Protein AF-A0AAD3HN16-F1 (afdb_monomer)

Sequence (423 aa):
GDGRAVLRSSLREYVASEALAALGLPTTRALCLVGTGDQVSRDMFYNGDVRWERGAVVTRVAPCFVRFGSFQLPVSRGAGEVGLVRMLADWVVKYHYPHLQGTPAPYLPLLREVTHRTAHLVAGWQALGFVHGVLNTDNMSILGLTIDYGPFGFLGAFDPDWTPNLTDVEGRRYSYRNQPEAVQFNLVMFGSALCRAGLVGQEEAEGVLREYSEVLTTAYNARMAAKLGLLEYDRALCTELLKLMYEDDADFTNTFRALCEVESATTTSPASSSSSSSPTATSSSSSDSPTTTTTSTTSTSNVNSSTSTTPPHGLPAALAAALGGGGPRSEERAAAWRQWLGAYRAKLRSEGQPDAPRQASQRCSCPRFIPRQHLLQWAIEAAEGGEWGELRELMRVLERPYDEQPEAPSKYSQPPPREMVRP

pLDDT: mean 87.07, std 20.86, range [23.94, 98.94]

Secondary structure (DSSP, 8-state):
--S--BHHHHHHHHHHHHHHHHTT--B-EEEEEEEEEEEEEE-SSSSS--EEEEEEEEEEE-S---BHHHHHHHHHT-GGGHHHHHHHHHHHHHHH-GGGTT-SSTHHHHHHHHHHHHHHHHHHHHHHTEE-S---GGG-BTTS-B---SS-EE-SB--TT--S-GGGTTT-TTSTTTHHHHHHHHHHHHHHHHHHTTSS-HHHHHHHHHHHHHHHHHHHHHHHHHHHT-SS--HHHHHHHHHHHHHTT-BHHHHHHHHTT--SS----------------------------------------------TTSS-HHHHHHSSSSSPPPHHHHHHHHHHHHHHHHHHHHHT--HHHHHHHHHTTS-S----HHHHHHHHHHHHHT--HHHHHHHHHHTSTTS--TTS-GGGGSPPPGGGS--

Foldseek 3Di:
DPPFDFQLQQLLLQLAQLLCVLLVAFAWHWPDKAFPQDWDWDDPQPPPPIDTGTTMDTDTDDLDLDFLVNLVVLVVVHDVSLVVNVVVQVVCCVRPVVVLPPPPQSVLVLLLQQLLLLLLNLLSCLLQQKFQQDLDRSQGDSRSHRDDRDQIFGFFQQDQLDHSHPVCNVVSCRGNVNVLVSVLVSSVSSLVSCVSSVSDPPVSSVVSSVVNVVSNVVSNQVLVCLLLLHPGRDPVLSVLVSVLSNVQSFTSQLLSLLSLPDALDDPPPPPPPPDDDDDDDDDDDDDDDDDDDDDDDDDDDDDDDDDQDQPPLNDGPSNVQRTDDPDDDDNVSSVSVVVSSNVSSPSVVVRVDHSVVSSVSSLSSRFQADCHPVLSVVCSVCVSVVHNVSSVLNSVCSSNRSDDDVVRDCVRRHRDDPVPPDD

Nearest PDB structures (foldseek):
  6iny-assembly1_A  TM=9.478E-01  e=5.926E-26  Escherichia coli
  6k20-assembly1_A  TM=9.477E-01  e=6.805E-26  Escherichia coli
  6lna-assembly2_B  TM=9.490E-01  e=1.793E-25  Escherichia coli
  6lna-assembly1_A  TM=9.473E-01  e=2.978E-25  Escherichia coli
  6eac-assembly1_A  TM=9.329E-01  e=6.831E-25  Pseudomonas syringae

Radius of gyration: 27.88 Å; Cα contacts (8 Å, |Δi|>4): 604; chains: 1; bounding box: 71×68×95 Å

InterPro domains:
  IPR003846 Protein adenylyltransferase SelO [PF02696] (1-397)
  IPR003846 Protein adenylyltransferase SelO [PTHR32057] (1-422)

Mean predicted aligned error: 8.6 Å

Organism: NCBI:txid47775

Structure (mmCIF, N/CA/C/O backbone):
data_AF-A0AAD3HN16-F1
#
_entry.id   AF-A0AAD3HN16-F1
#
loop_
_atom_site.group_PDB
_atom_site.id
_atom_site.type_symbol
_atom_site.label_atom_id
_atom_site.label_alt_id
_atom_site.label_comp_id
_atom_site.label_asym_id
_atom_site.label_entity_id
_atom_site.label_seq_id
_atom_site.pdbx_PDB_ins_code
_atom_site.Cartn_x
_atom_site.Cartn_y
_atom_site.Cartn_z
_atom_site.occupancy
_atom_site.B_iso_or_equiv
_atom_site.auth_seq_id
_atom_site.auth_comp_id
_atom_site.auth_asym_id
_atom_site.auth_atom_id
_atom_site.pdbx_PDB_model_num
ATOM 1 N N . GLY A 1 1 ? -22.172 16.392 3.656 1.00 71.62 1 GLY A N 1
ATOM 2 C CA . GLY A 1 1 ? -22.163 15.377 2.586 1.00 71.62 1 GLY A CA 1
ATOM 3 C C . GLY A 1 1 ? -23.587 14.978 2.266 1.00 71.62 1 GLY A C 1
ATOM 4 O O . GLY A 1 1 ? -24.435 15.098 3.139 1.00 71.62 1 GLY A O 1
ATOM 5 N N . ASP A 1 2 ? -23.845 14.533 1.040 1.00 87.56 2 ASP A N 1
ATOM 6 C CA . ASP A 1 2 ? -25.171 14.138 0.531 1.00 87.56 2 ASP A CA 1
ATOM 7 C C . ASP A 1 2 ? -25.501 12.646 0.742 1.00 87.56 2 ASP A C 1
ATOM 9 O O . ASP A 1 2 ? -26.575 12.186 0.362 1.00 87.56 2 ASP A O 1
ATOM 13 N N . GLY A 1 3 ? -24.573 11.886 1.334 1.00 90.56 3 GLY A N 1
ATOM 14 C CA . GLY A 1 3 ? -24.717 10.449 1.576 1.00 90.56 3 GLY A CA 1
ATOM 15 C C . GLY A 1 3 ? -24.602 9.580 0.319 1.00 90.56 3 GLY A C 1
ATOM 16 O O . GLY A 1 3 ? -24.995 8.418 0.367 1.00 90.56 3 GLY A O 1
ATOM 17 N N . ARG A 1 4 ? -24.095 10.115 -0.802 1.00 92.81 4 ARG A N 1
ATOM 18 C CA . ARG A 1 4 ? -24.017 9.411 -2.094 1.00 92.81 4 ARG A CA 1
ATOM 19 C C . ARG A 1 4 ? -22.572 9.186 -2.548 1.00 92.81 4 ARG A C 1
ATOM 21 O O . ARG A 1 4 ? -21.658 9.906 -2.147 1.00 92.81 4 ARG A O 1
ATOM 28 N N . ALA A 1 5 ? -22.371 8.218 -3.437 1.00 93.44 5 ALA A N 1
ATOM 29 C CA . ALA A 1 5 ? -21.110 7.983 -4.140 1.00 93.44 5 ALA A CA 1
ATOM 30 C C . ALA A 1 5 ? -21.319 8.060 -5.660 1.00 93.44 5 ALA A C 1
ATOM 32 O O . ALA A 1 5 ? -22.443 7.925 -6.152 1.00 93.44 5 ALA A O 1
ATOM 33 N N . VAL A 1 6 ? -20.236 8.317 -6.395 1.00 95.12 6 VAL A N 1
ATOM 34 C CA . VAL A 1 6 ? -20.249 8.430 -7.860 1.00 95.12 6 VAL A CA 1
ATOM 35 C C . VAL A 1 6 ? -19.518 7.262 -8.510 1.00 95.12 6 VAL A C 1
ATOM 37 O O . VAL A 1 6 ? -18.645 6.647 -7.896 1.00 95.12 6 VAL A O 1
ATOM 40 N N . LEU A 1 7 ? -19.849 6.973 -9.769 1.00 95.56 7 LEU A N 1
ATOM 41 C CA . LEU A 1 7 ? -19.303 5.860 -10.543 1.00 95.56 7 LEU A CA 1
ATOM 42 C C . LEU A 1 7 ? -17.780 5.860 -10.542 1.00 95.56 7 LEU A C 1
ATOM 44 O O . LEU A 1 7 ? -17.172 4.829 -10.271 1.00 95.56 7 LEU A O 1
ATOM 48 N N . ARG A 1 8 ? -17.166 7.024 -10.748 1.00 93.81 8 ARG A N 1
ATOM 49 C CA . ARG A 1 8 ? -15.715 7.184 -10.740 1.00 93.81 8 ARG A CA 1
ATOM 50 C C . ARG A 1 8 ? -15.062 6.731 -9.432 1.00 93.81 8 ARG A C 1
ATOM 52 O O . ARG A 1 8 ? -14.107 5.958 -9.467 1.00 93.81 8 ARG A O 1
ATOM 59 N N . SER A 1 9 ? -15.556 7.184 -8.275 1.00 93.06 9 SER A N 1
ATOM 60 C CA . SER A 1 9 ? -14.992 6.786 -6.975 1.00 93.06 9 SER A CA 1
ATOM 61 C C . SER A 1 9 ? -15.277 5.317 -6.662 1.00 93.06 9 SER A C 1
ATOM 63 O O . SER A 1 9 ? -14.382 4.601 -6.226 1.00 93.06 9 SER A O 1
ATOM 65 N N . SER A 1 10 ? -16.495 4.846 -6.942 1.00 96.62 10 SER A N 1
ATOM 66 C CA . SER A 1 10 ? -16.894 3.463 -6.668 1.00 96.62 10 SER A CA 1
ATOM 67 C C . SER A 1 10 ? -16.162 2.450 -7.553 1.00 96.62 10 SER A C 1
ATOM 69 O O . SER A 1 10 ? -15.795 1.383 -7.069 1.00 96.62 10 SER A O 1
ATOM 71 N N . LEU A 1 11 ? -15.898 2.777 -8.822 1.00 97.31 11 LEU A N 1
ATOM 72 C CA . LEU A 1 11 ? -15.107 1.941 -9.729 1.00 97.31 11 LEU A CA 1
ATOM 73 C C . LEU A 1 11 ? -13.652 1.863 -9.272 1.00 97.31 11 LEU A C 1
ATOM 75 O O . LEU A 1 11 ? -13.085 0.775 -9.219 1.00 97.31 11 LEU A O 1
ATOM 79 N N . ARG A 1 12 ? -13.058 2.996 -8.889 1.00 97.25 12 ARG A N 1
ATOM 80 C CA . ARG A 1 12 ? -11.694 3.025 -8.348 1.00 97.25 12 ARG A CA 1
ATOM 81 C C . ARG A 1 12 ? -11.560 2.164 -7.094 1.00 97.25 12 ARG A C 1
ATOM 83 O O . ARG A 1 12 ? -10.610 1.393 -7.013 1.00 97.25 12 ARG A O 1
ATOM 90 N N . GLU A 1 13 ? -12.504 2.265 -6.159 1.00 97.44 13 GLU A N 1
ATOM 91 C CA . GLU A 1 13 ? -12.545 1.413 -4.964 1.00 97.44 13 GLU A CA 1
ATOM 92 C C . GLU A 1 13 ? -12.701 -0.067 -5.332 1.00 97.44 13 GLU A C 1
ATOM 94 O O . GLU A 1 13 ? -11.925 -0.890 -4.855 1.00 97.44 13 GLU A O 1
ATOM 99 N N . TYR A 1 14 ? -13.621 -0.396 -6.244 1.00 98.12 14 TYR A N 1
ATOM 100 C CA . TYR A 1 14 ? -13.827 -1.764 -6.723 1.00 98.12 14 TYR A CA 1
ATOM 101 C C . TYR A 1 14 ? -12.541 -2.386 -7.289 1.00 98.12 14 TYR A C 1
ATOM 103 O O . TYR A 1 14 ? -12.133 -3.465 -6.861 1.00 98.12 14 TYR A O 1
ATOM 111 N N . VAL A 1 15 ? -11.861 -1.679 -8.198 1.00 98.31 15 VAL A N 1
ATOM 112 C CA . VAL A 1 15 ? -10.616 -2.164 -8.809 1.00 98.31 15 VAL A CA 1
ATOM 113 C C . VAL A 1 15 ? -9.493 -2.266 -7.775 1.00 98.31 15 VAL A C 1
ATOM 115 O O . VAL A 1 15 ? -8.775 -3.261 -7.750 1.00 98.31 15 VAL A O 1
ATOM 118 N N . ALA A 1 16 ? -9.324 -1.263 -6.909 1.00 98.00 16 ALA A N 1
ATOM 119 C CA . ALA A 1 16 ? -8.232 -1.243 -5.936 1.00 98.00 16 ALA A CA 1
ATOM 120 C C . ALA A 1 16 ? -8.344 -2.358 -4.896 1.00 98.00 16 ALA A C 1
ATOM 122 O O . ALA A 1 16 ? -7.341 -3.008 -4.599 1.00 98.00 16 ALA A O 1
ATOM 123 N N . SER A 1 17 ? -9.552 -2.584 -4.374 1.00 98.12 17 SER A N 1
ATOM 124 C CA . SER A 1 17 ? -9.859 -3.665 -3.439 1.00 98.12 17 SER A CA 1
ATOM 125 C C . SER A 1 17 ? -9.418 -5.022 -3.975 1.00 98.12 17 SER A C 1
ATOM 127 O O . SER A 1 17 ? -8.708 -5.765 -3.301 1.00 98.12 17 SER A O 1
ATOM 129 N N . GLU A 1 18 ? -9.798 -5.343 -5.208 1.00 98.69 18 GLU A N 1
ATOM 130 C CA . GLU A 1 18 ? -9.520 -6.659 -5.780 1.00 98.69 18 GLU A CA 1
ATOM 131 C C . GLU A 1 18 ? -8.074 -6.779 -6.275 1.00 98.69 18 GLU A C 1
ATOM 133 O O . GLU A 1 18 ? -7.431 -7.803 -6.049 1.00 98.69 18 GLU A O 1
ATOM 138 N N . ALA A 1 19 ? -7.511 -5.711 -6.848 1.00 98.50 19 ALA A N 1
ATOM 139 C CA . ALA A 1 19 ? -6.117 -5.693 -7.278 1.00 98.50 19 ALA A CA 1
ATOM 140 C C . ALA A 1 19 ? -5.146 -5.857 -6.102 1.00 98.50 19 ALA A C 1
ATOM 142 O O . ALA A 1 19 ? -4.194 -6.628 -6.189 1.00 98.50 19 ALA A O 1
ATOM 143 N N . LEU A 1 20 ? -5.379 -5.168 -4.979 1.00 98.69 20 LEU A N 1
ATOM 144 C CA . LEU A 1 20 ? -4.534 -5.313 -3.791 1.00 98.69 20 LEU A CA 1
ATOM 145 C C . LEU A 1 20 ? -4.653 -6.708 -3.174 1.00 98.69 20 LEU A C 1
ATOM 147 O O . LEU A 1 20 ? -3.643 -7.245 -2.722 1.00 98.69 20 LEU A O 1
ATOM 151 N N . ALA A 1 21 ? -5.843 -7.316 -3.216 1.00 98.75 21 ALA A N 1
ATOM 152 C CA . ALA A 1 21 ? -6.028 -8.695 -2.781 1.00 98.75 21 ALA A CA 1
ATOM 153 C C . ALA A 1 21 ? -5.218 -9.669 -3.655 1.00 98.75 21 ALA A C 1
ATOM 155 O O . ALA A 1 21 ? -4.522 -10.530 -3.120 1.00 98.75 21 ALA A O 1
ATOM 156 N N . ALA A 1 22 ? -5.245 -9.499 -4.981 1.00 98.69 22 ALA A N 1
ATOM 157 C CA . ALA A 1 22 ? -4.465 -10.308 -5.921 1.00 98.69 22 ALA A CA 1
ATOM 158 C C . ALA A 1 22 ? -2.944 -10.066 -5.812 1.00 98.69 22 ALA A C 1
ATOM 160 O O . ALA A 1 22 ? -2.149 -10.979 -6.025 1.00 98.69 22 ALA A O 1
ATOM 161 N N . LEU A 1 23 ? -2.530 -8.862 -5.405 1.00 98.69 23 LEU A N 1
ATOM 162 C CA . LEU A 1 23 ? -1.144 -8.520 -5.051 1.00 98.69 23 LEU A CA 1
ATOM 163 C C . LEU A 1 23 ? -0.717 -9.057 -3.668 1.00 98.69 23 LEU A C 1
ATOM 165 O O . LEU A 1 23 ? 0.396 -8.794 -3.211 1.00 98.69 23 LEU A O 1
ATOM 169 N N . GLY A 1 24 ? -1.593 -9.785 -2.970 1.00 98.19 24 GLY A N 1
ATOM 170 C CA . GLY A 1 24 ? -1.301 -10.380 -1.668 1.00 98.19 24 GLY A CA 1
ATOM 171 C C . GLY A 1 24 ? -1.247 -9.378 -0.512 1.00 98.19 24 GLY A C 1
ATOM 172 O O . GLY A 1 24 ? -0.684 -9.691 0.540 1.00 98.19 24 GLY A O 1
ATOM 173 N N . LEU A 1 25 ? -1.808 -8.176 -0.678 1.00 98.31 25 LEU A N 1
ATOM 174 C CA . LEU A 1 25 ? -1.932 -7.202 0.401 1.00 98.31 25 LEU A CA 1
ATOM 175 C C . LEU A 1 25 ? -3.273 -7.351 1.131 1.00 98.31 25 LEU A C 1
ATOM 177 O O . LEU A 1 25 ? -4.317 -7.454 0.486 1.00 98.31 25 LEU A O 1
ATOM 181 N N . PRO A 1 26 ? -3.285 -7.310 2.477 1.00 98.50 26 PRO A N 1
ATOM 182 C CA . PRO A 1 26 ? -4.530 -7.301 3.229 1.00 98.50 26 PRO A CA 1
ATOM 183 C C . PRO A 1 26 ? -5.380 -6.077 2.872 1.00 98.50 26 PRO A C 1
ATOM 185 O O . PRO A 1 26 ? -4.923 -4.930 2.926 1.00 98.50 26 PRO A O 1
ATOM 188 N N . THR A 1 27 ? -6.637 -6.315 2.515 1.00 98.81 27 THR A N 1
ATOM 189 C CA . THR A 1 27 ? -7.553 -5.275 2.044 1.00 98.81 27 THR A CA 1
ATOM 190 C C . THR A 1 27 ? -9.015 -5.659 2.271 1.00 98.81 27 THR A C 1
ATOM 192 O O . THR A 1 27 ? -9.356 -6.842 2.357 1.00 98.81 27 THR A O 1
ATOM 195 N N . THR A 1 28 ? -9.892 -4.659 2.373 1.00 98.50 28 THR A N 1
ATOM 196 C CA . THR A 1 28 ? -11.330 -4.853 2.168 1.00 98.50 28 THR A CA 1
ATOM 197 C C . THR A 1 28 ? -11.633 -5.255 0.725 1.00 98.50 28 THR A C 1
ATOM 199 O O . THR A 1 28 ? -11.110 -4.662 -0.213 1.00 98.50 28 THR A O 1
ATOM 202 N N . ARG A 1 29 ? -12.545 -6.205 0.544 1.00 98.50 29 ARG A N 1
ATOM 203 C CA . ARG A 1 29 ? -12.967 -6.722 -0.762 1.00 98.50 29 ARG A CA 1
ATOM 204 C C . ARG A 1 29 ? -14.137 -5.932 -1.329 1.00 98.50 29 ARG A C 1
ATOM 206 O O . ARG A 1 29 ? -14.894 -5.322 -0.570 1.00 98.50 29 ARG A O 1
ATOM 213 N N . ALA A 1 30 ? -14.321 -5.993 -2.640 1.00 97.81 30 ALA A N 1
ATOM 214 C CA . ALA A 1 30 ? -15.443 -5.374 -3.328 1.00 97.81 30 ALA A CA 1
ATOM 215 C C . ALA A 1 30 ? -16.279 -6.442 -4.048 1.00 97.81 30 ALA A C 1
ATOM 217 O O . ALA A 1 30 ? -15.860 -7.028 -5.040 1.00 97.81 30 ALA A O 1
ATOM 218 N N . LEU A 1 31 ? -17.482 -6.702 -3.531 1.00 97.38 31 LEU A N 1
ATOM 219 C CA . LEU A 1 31 ? -18.364 -7.756 -4.035 1.00 97.38 31 LEU A CA 1
ATOM 220 C C . LEU A 1 31 ? -19.019 -7.376 -5.365 1.00 97.38 31 LEU A C 1
ATOM 222 O O . LEU A 1 31 ? -19.118 -8.199 -6.269 1.00 97.38 31 LEU A O 1
ATOM 226 N N . CYS A 1 32 ? -19.499 -6.139 -5.480 1.00 96.62 32 CYS A N 1
ATOM 227 C CA . CYS A 1 32 ? -20.117 -5.648 -6.706 1.00 96.62 32 CYS A CA 1
ATOM 228 C C . CYS A 1 32 ? -20.051 -4.124 -6.813 1.00 96.62 32 CYS A C 1
ATOM 230 O O . CYS A 1 32 ? -19.948 -3.419 -5.805 1.00 96.62 32 CYS A O 1
ATOM 232 N N . LEU A 1 33 ? -20.154 -3.643 -8.052 1.00 97.12 33 LEU A N 1
ATOM 233 C CA . LEU A 1 33 ? -20.319 -2.244 -8.430 1.00 97.12 33 LEU A CA 1
ATOM 234 C C . LEU A 1 33 ? -21.652 -2.103 -9.171 1.00 97.12 33 LEU A C 1
ATOM 236 O O . LEU A 1 33 ? -21.888 -2.804 -10.154 1.00 97.12 33 LEU A O 1
ATOM 240 N N . VAL A 1 34 ? -22.520 -1.208 -8.703 1.00 96.25 34 VAL A N 1
ATOM 241 C CA . VAL A 1 34 ? -23.870 -1.012 -9.249 1.00 96.25 34 VAL A CA 1
ATOM 242 C C . VAL A 1 34 ? -24.096 0.468 -9.534 1.00 96.25 34 VAL A C 1
ATOM 244 O O . VAL A 1 34 ? -23.922 1.303 -8.650 1.00 96.25 34 VAL A O 1
ATOM 247 N N . GLY A 1 35 ? -24.497 0.805 -10.761 1.00 94.81 35 GLY A N 1
ATOM 248 C CA . GLY A 1 35 ? -24.965 2.153 -11.092 1.00 94.81 35 GLY A CA 1
ATOM 249 C C . GLY A 1 35 ? -26.355 2.400 -10.507 1.00 94.81 35 GLY A C 1
ATOM 250 O O . GLY A 1 35 ? -27.218 1.530 -10.592 1.00 94.81 35 GLY A O 1
ATOM 251 N N . THR A 1 36 ? -26.591 3.575 -9.922 1.00 94.31 36 THR A N 1
ATOM 252 C CA . THR A 1 36 ? -27.886 3.881 -9.283 1.00 94.31 36 THR A CA 1
ATOM 253 C C . THR A 1 36 ? -28.927 4.433 -10.254 1.00 94.31 36 THR A C 1
ATOM 255 O O . THR A 1 36 ? -30.109 4.436 -9.937 1.00 94.31 36 THR A O 1
ATOM 258 N N . GLY A 1 37 ? -28.494 4.930 -11.418 1.00 91.38 37 GLY A N 1
ATOM 259 C CA . GLY A 1 37 ? -29.333 5.696 -12.349 1.00 91.38 37 GLY A CA 1
ATOM 260 C C . GLY A 1 37 ? -29.474 7.179 -11.983 1.00 91.38 37 GLY A C 1
ATOM 261 O O . GLY A 1 37 ? -29.893 7.972 -12.823 1.00 91.38 37 GLY A O 1
ATOM 262 N N . ASP A 1 38 ? -29.059 7.573 -10.778 1.00 93.06 38 ASP A N 1
ATOM 263 C CA . ASP A 1 38 ? -29.100 8.962 -10.324 1.00 93.06 38 ASP A CA 1
ATOM 264 C C . ASP A 1 38 ? -27.937 9.789 -10.891 1.00 93.06 38 ASP A C 1
ATOM 266 O O . ASP A 1 38 ? -26.845 9.281 -11.157 1.00 93.06 38 ASP A O 1
ATOM 270 N N . GLN A 1 39 ? -28.152 11.099 -10.992 1.00 93.50 39 GLN A N 1
ATOM 271 C CA . GLN A 1 39 ? -27.090 12.093 -11.151 1.00 93.50 39 GLN A CA 1
ATOM 272 C C . GLN A 1 39 ? -26.735 12.667 -9.778 1.00 93.50 39 GLN A C 1
ATOM 274 O O . GLN A 1 39 ? -27.609 12.923 -8.947 1.00 93.50 39 GLN A O 1
ATOM 279 N N . VAL A 1 40 ? -25.447 12.868 -9.529 1.00 93.50 40 VAL A N 1
ATOM 280 C CA . VAL A 1 40 ? -24.923 13.327 -8.245 1.00 93.50 40 VAL A CA 1
ATOM 281 C C . VAL A 1 40 ? -23.955 14.479 -8.496 1.00 93.50 40 VAL A C 1
ATOM 283 O O . VAL A 1 40 ? -23.000 14.343 -9.255 1.00 93.50 40 VAL A O 1
ATOM 286 N N . SER A 1 41 ? -24.199 15.625 -7.865 1.00 91.31 41 SER A N 1
ATOM 287 C CA . SER A 1 41 ? -23.357 16.813 -8.018 1.00 91.31 41 SER A CA 1
ATOM 288 C C . SER A 1 41 ? -22.052 16.668 -7.233 1.00 91.31 41 SER A C 1
ATOM 290 O O . SER A 1 41 ? -22.081 16.389 -6.030 1.00 91.31 41 SER A O 1
ATOM 292 N N . ARG A 1 42 ? -20.907 16.899 -7.869 1.00 88.81 42 ARG A N 1
ATOM 293 C CA . ARG A 1 42 ? -19.583 16.862 -7.243 1.00 88.81 42 ARG A CA 1
ATOM 294 C C . ARG A 1 42 ? -18.767 18.078 -7.653 1.00 88.81 42 ARG A C 1
ATOM 296 O O . ARG A 1 42 ? -18.688 18.411 -8.827 1.00 88.81 42 ARG A O 1
ATOM 303 N N . ASP A 1 43 ? -18.128 18.695 -6.671 1.00 83.12 43 ASP A N 1
ATOM 304 C CA . ASP A 1 43 ? -16.988 19.581 -6.881 1.00 83.12 43 ASP A CA 1
ATOM 305 C C . ASP A 1 43 ? -15.746 18.791 -6.466 1.00 83.12 43 ASP A C 1
ATOM 307 O O . ASP A 1 43 ? -15.482 18.594 -5.280 1.00 83.12 43 ASP A O 1
ATOM 311 N N . MET A 1 44 ? -15.048 18.226 -7.452 1.00 73.94 44 MET A N 1
ATOM 312 C CA . MET A 1 44 ? -13.943 17.299 -7.199 1.00 73.94 44 MET A CA 1
ATOM 313 C C . MET A 1 44 ? -12.720 17.992 -6.588 1.00 73.94 44 MET A C 1
ATOM 315 O O . MET A 1 44 ? -11.949 17.344 -5.881 1.00 73.94 44 MET A O 1
ATOM 319 N N . PHE A 1 45 ? -12.535 19.282 -6.872 1.00 75.44 45 PHE A N 1
ATOM 320 C CA . PHE A 1 45 ? -11.350 20.043 -6.476 1.00 75.44 45 PHE A CA 1
ATOM 321 C C . PHE A 1 45 ? -11.641 21.094 -5.403 1.00 75.44 45 PHE A C 1
ATOM 323 O O . PHE A 1 45 ? -10.732 21.828 -5.027 1.00 75.44 45 PHE A O 1
ATOM 330 N N . TYR A 1 46 ? -12.880 21.164 -4.910 1.00 75.31 46 TYR A N 1
ATOM 331 C CA . TYR A 1 46 ? -13.336 22.172 -3.951 1.00 75.31 46 TYR A CA 1
ATOM 332 C C . TYR A 1 46 ? -13.068 23.610 -4.429 1.00 75.31 46 TYR A C 1
ATOM 334 O O . TYR A 1 46 ? -12.744 24.490 -3.632 1.00 75.31 46 TYR A O 1
ATOM 342 N N . ASN A 1 47 ? -13.167 23.842 -5.741 1.00 78.44 47 ASN A N 1
ATOM 343 C CA . ASN A 1 47 ? -12.852 25.120 -6.387 1.00 78.44 47 ASN A CA 1
ATOM 344 C C . ASN A 1 47 ? -14.095 25.856 -6.922 1.00 78.44 47 ASN A C 1
ATOM 346 O O . ASN A 1 47 ? -13.964 26.899 -7.562 1.00 78.44 47 ASN A O 1
ATOM 350 N N . GLY A 1 48 ? -15.290 25.321 -6.668 1.00 81.31 48 GLY A N 1
ATOM 351 C CA . GLY A 1 48 ? -16.570 25.844 -7.133 1.00 81.31 48 GLY A CA 1
ATOM 352 C C . GLY A 1 48 ? -17.050 25.285 -8.479 1.00 81.31 48 GLY A C 1
ATOM 353 O O . GLY A 1 48 ? -18.180 25.588 -8.862 1.00 81.31 48 GLY A O 1
ATOM 354 N N . ASP A 1 49 ? -16.261 24.466 -9.189 1.00 84.88 49 ASP A N 1
ATOM 355 C CA . ASP A 1 49 ? -16.661 23.837 -10.462 1.00 84.88 49 ASP A CA 1
ATOM 356 C C . ASP A 1 49 ? -17.481 22.559 -10.216 1.00 84.88 49 ASP A C 1
ATOM 358 O O . ASP A 1 49 ? -16.980 21.431 -10.263 1.00 84.88 49 ASP A O 1
ATOM 362 N N . VAL A 1 50 ? -18.769 22.741 -9.916 1.00 87.44 50 VAL A N 1
ATOM 363 C CA . VAL A 1 50 ? -19.702 21.633 -9.677 1.00 87.44 50 VAL A CA 1
ATOM 364 C C . VAL A 1 50 ? -20.085 20.959 -10.993 1.00 87.44 50 VAL A C 1
ATOM 366 O O . VAL A 1 50 ? -20.671 21.574 -11.884 1.00 87.44 50 VAL A O 1
ATOM 369 N N . ARG A 1 51 ? -19.850 19.649 -11.074 1.00 88.50 51 ARG A N 1
ATOM 370 C CA . ARG A 1 51 ? -20.232 18.796 -12.204 1.00 88.50 51 ARG A CA 1
ATOM 371 C C . ARG A 1 51 ? -21.199 17.707 -11.771 1.00 88.50 51 ARG A C 1
ATOM 373 O O . ARG A 1 51 ? -21.172 17.244 -10.633 1.00 88.50 51 ARG A O 1
ATOM 380 N N . TRP A 1 52 ? -22.058 17.291 -12.692 1.00 91.94 52 TRP A N 1
ATOM 381 C CA . TRP A 1 52 ? -22.927 16.138 -12.488 1.00 91.94 52 TRP A CA 1
ATOM 382 C C . TRP A 1 52 ? -22.189 14.865 -12.892 1.00 91.94 52 TRP A C 1
ATOM 384 O O . TRP A 1 52 ? -21.721 14.743 -14.021 1.00 91.94 52 TRP A O 1
ATOM 394 N N . GLU A 1 53 ? -22.084 13.928 -11.958 1.00 92.94 53 GLU A N 1
ATOM 395 C CA . GLU A 1 53 ? -21.490 12.611 -12.167 1.00 92.94 53 GLU A CA 1
ATOM 396 C C . GLU A 1 53 ? -22.562 11.529 -11.967 1.00 92.94 53 GLU A C 1
ATOM 398 O O . GLU A 1 53 ? -23.529 11.703 -11.218 1.00 92.94 53 GLU A O 1
ATOM 403 N N . ARG A 1 54 ? -22.398 10.376 -12.623 1.00 94.38 54 ARG A N 1
ATOM 404 C CA . ARG A 1 54 ? -23.309 9.238 -12.437 1.00 94.38 54 ARG A CA 1
ATOM 405 C C . ARG A 1 54 ? -23.169 8.675 -11.026 1.00 94.38 54 ARG A C 1
ATOM 407 O O . ARG A 1 54 ? -22.056 8.428 -10.572 1.00 94.38 54 ARG A O 1
ATOM 414 N N . GLY A 1 55 ? -24.284 8.427 -10.350 1.00 96.19 55 GLY A N 1
ATOM 415 C CA . GLY A 1 55 ? -24.308 7.764 -9.051 1.00 96.19 55 GLY A CA 1
ATOM 416 C C . GLY A 1 55 ? -23.976 6.274 -9.154 1.00 96.19 55 GLY A C 1
ATOM 417 O O . GLY A 1 55 ? -24.370 5.592 -10.107 1.00 96.19 55 GLY A O 1
ATOM 418 N N . ALA A 1 56 ? -23.258 5.756 -8.160 1.00 96.94 56 ALA A N 1
ATOM 419 C CA . ALA A 1 56 ? -22.958 4.334 -8.047 1.00 96.94 56 ALA A CA 1
ATOM 420 C C . ALA A 1 56 ? -22.812 3.897 -6.587 1.00 96.94 56 ALA A C 1
ATOM 422 O O . ALA A 1 56 ? -22.625 4.712 -5.684 1.00 96.94 56 ALA A O 1
ATOM 423 N N . VAL A 1 57 ? -22.886 2.587 -6.373 1.00 96.81 57 VAL A N 1
ATOM 424 C CA . VAL A 1 57 ? -22.677 1.923 -5.088 1.00 96.81 57 VAL A CA 1
ATOM 425 C C . VAL A 1 57 ? -21.664 0.803 -5.280 1.00 96.81 57 VAL A C 1
ATOM 427 O O . VAL A 1 57 ? -21.786 0.001 -6.206 1.00 96.81 57 VAL A O 1
ATOM 430 N N . VAL A 1 58 ? -20.683 0.731 -4.382 1.00 97.44 58 VAL A N 1
ATOM 431 C CA . VAL A 1 58 ? -19.792 -0.424 -4.241 1.00 97.44 58 VAL A CA 1
ATOM 432 C C . VAL A 1 58 ? -20.165 -1.190 -2.975 1.00 97.44 58 VAL A C 1
ATOM 434 O O . VAL A 1 58 ? -20.279 -0.609 -1.895 1.00 97.44 58 VAL A O 1
ATOM 437 N N . THR A 1 59 ? -20.371 -2.501 -3.095 1.00 97.88 59 THR A N 1
ATOM 438 C CA . THR A 1 59 ? -20.618 -3.357 -1.928 1.00 97.88 59 THR A CA 1
ATOM 439 C C . THR A 1 59 ? -19.288 -3.831 -1.367 1.00 97.88 59 THR A C 1
ATOM 441 O O . THR A 1 59 ? -18.679 -4.766 -1.885 1.00 97.88 59 THR A O 1
ATOM 444 N N . ARG A 1 60 ? -18.832 -3.176 -0.300 1.00 97.88 60 ARG A N 1
ATOM 445 C CA . ARG A 1 60 ? -17.585 -3.516 0.388 1.00 97.88 60 ARG A CA 1
ATOM 446 C C . ARG A 1 60 ? -17.794 -4.660 1.378 1.00 97.88 60 ARG A C 1
ATOM 448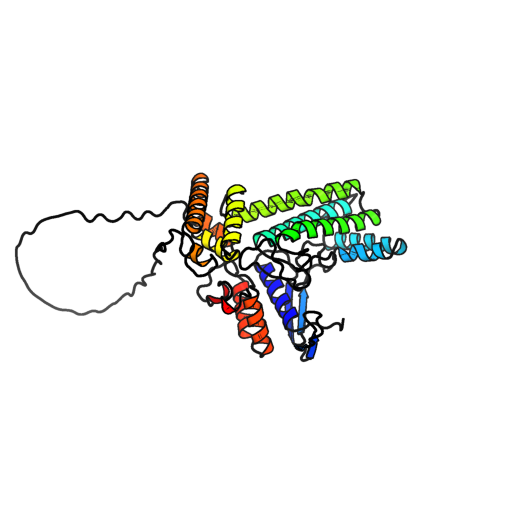 O O . ARG A 1 60 ? -18.761 -4.662 2.136 1.00 97.88 60 ARG A O 1
ATOM 455 N N . VAL A 1 61 ? -16.856 -5.600 1.412 1.00 98.19 61 VAL A N 1
ATOM 456 C CA . VAL A 1 61 ? -16.868 -6.771 2.297 1.00 98.19 61 VAL A CA 1
ATOM 457 C C . VAL A 1 61 ? -15.561 -6.833 3.077 1.00 98.19 61 VAL A C 1
ATOM 459 O O . VAL A 1 61 ? -14.472 -6.739 2.515 1.00 98.19 61 VAL A O 1
ATOM 462 N N . ALA A 1 62 ? -15.659 -7.001 4.390 1.00 98.00 62 ALA A N 1
ATOM 463 C CA . ALA A 1 62 ? -14.515 -7.189 5.271 1.00 98.00 62 ALA A CA 1
ATOM 464 C C . ALA A 1 62 ? -14.941 -8.021 6.487 1.00 98.00 62 ALA A C 1
ATOM 466 O O . ALA A 1 62 ? -16.111 -7.959 6.870 1.00 98.00 62 ALA A O 1
ATOM 467 N N . PRO A 1 63 ? -14.014 -8.742 7.146 1.00 97.44 63 PRO A N 1
ATOM 468 C CA . PRO A 1 63 ? -14.311 -9.392 8.422 1.00 97.44 63 PRO A CA 1
ATOM 469 C C . PRO A 1 63 ? -14.764 -8.394 9.495 1.00 97.44 63 PRO A C 1
ATOM 471 O O . PRO A 1 63 ? -15.547 -8.740 10.374 1.00 97.44 63 PRO A O 1
ATOM 474 N N . CYS A 1 64 ? -14.258 -7.158 9.430 1.00 96.88 64 CYS A N 1
ATOM 475 C CA . CYS A 1 64 ? -14.552 -6.093 10.375 1.00 96.88 64 CYS A CA 1
ATOM 476 C C . CYS A 1 64 ? -14.334 -4.717 9.737 1.00 96.88 64 CYS A C 1
ATOM 478 O O . CYS A 1 64 ? -13.400 -4.537 8.955 1.00 96.88 64 CYS A O 1
ATOM 480 N N . PHE A 1 65 ? -15.147 -3.737 10.138 1.00 98.00 65 PHE A N 1
ATOM 481 C CA . PHE A 1 65 ? -15.002 -2.325 9.759 1.00 98.00 65 PHE A CA 1
ATOM 482 C C . PHE A 1 65 ? -14.583 -1.423 10.927 1.00 98.00 65 PHE A C 1
ATOM 484 O O . PHE A 1 65 ? -14.635 -0.202 10.799 1.00 98.00 65 PHE A O 1
ATOM 491 N N . VAL A 1 66 ? -14.179 -1.999 12.065 1.00 98.44 66 VAL A N 1
ATOM 492 C CA . VAL A 1 66 ? -13.652 -1.232 13.201 1.00 98.44 66 VAL A CA 1
ATOM 493 C C . VAL A 1 66 ? -12.311 -0.609 12.822 1.00 98.44 66 VAL A C 1
ATOM 495 O O . VAL A 1 66 ? -11.459 -1.239 12.188 1.00 98.44 66 VAL A O 1
ATOM 498 N N . ARG A 1 67 ? -12.137 0.650 13.217 1.00 98.62 67 ARG A N 1
ATOM 499 C CA . ARG A 1 67 ? -11.009 1.494 12.823 1.00 98.62 67 ARG A CA 1
ATOM 500 C C . ARG A 1 67 ? -10.348 2.098 14.051 1.00 98.62 67 ARG A C 1
ATOM 502 O O . ARG A 1 67 ? -10.972 2.151 15.110 1.00 98.62 67 ARG A O 1
ATOM 509 N N . PHE A 1 68 ? -9.137 2.633 13.929 1.00 98.62 68 PHE A N 1
ATOM 510 C CA . PHE A 1 68 ? -8.509 3.335 15.058 1.00 98.62 68 PHE A CA 1
ATOM 511 C C . PHE A 1 68 ? -9.370 4.530 15.498 1.00 98.62 68 PHE A C 1
ATOM 513 O O . PHE A 1 68 ? -9.535 4.779 16.694 1.00 98.62 68 PHE A O 1
ATOM 520 N N . GLY A 1 69 ? -9.990 5.240 14.548 1.00 97.56 69 GLY A N 1
ATOM 521 C CA . GLY A 1 69 ? -10.964 6.309 14.814 1.00 97.56 69 GLY A CA 1
ATOM 522 C C . GLY A 1 69 ? -12.144 5.881 15.699 1.00 97.56 69 GLY A C 1
ATOM 523 O O . GLY A 1 69 ? -12.608 6.669 16.522 1.00 97.56 69 GLY A O 1
ATOM 524 N N . SER A 1 70 ? -12.578 4.617 15.617 1.00 97.94 70 SER A N 1
ATOM 525 C CA . SER A 1 70 ? -13.669 4.074 16.439 1.00 97.94 70 SER A CA 1
ATOM 526 C C . SER A 1 70 ? -13.339 4.069 17.937 1.00 97.94 70 SER A C 1
ATOM 528 O O . SER A 1 70 ? -14.242 4.222 18.753 1.00 97.94 70 SER A O 1
ATOM 530 N N . PHE A 1 71 ? -12.057 3.940 18.301 1.00 98.12 71 PHE A N 1
ATOM 531 C CA . PHE A 1 71 ? -11.594 4.008 19.693 1.00 98.12 71 PHE A CA 1
ATOM 532 C C . PHE A 1 71 ? -11.365 5.449 20.161 1.00 98.12 71 PHE A C 1
ATOM 534 O O . PHE A 1 71 ? -11.572 5.763 21.330 1.00 98.12 71 PHE A O 1
ATOM 541 N N . GLN A 1 72 ? -10.956 6.341 19.257 1.00 96.06 72 GLN A N 1
ATOM 542 C CA . GLN A 1 72 ? -10.682 7.742 19.590 1.00 96.06 72 GLN A CA 1
ATOM 543 C C . GLN A 1 72 ? -11.955 8.577 19.750 1.00 96.06 72 GLN A C 1
ATOM 545 O O . GLN A 1 72 ? -11.967 9.508 20.554 1.00 96.06 72 GLN A O 1
ATOM 550 N N . LEU A 1 73 ? -13.028 8.258 19.019 1.00 95.19 73 LEU A N 1
ATOM 551 C CA . LEU A 1 73 ? -14.270 9.031 19.071 1.00 95.19 73 LEU A CA 1
ATOM 552 C C . LEU A 1 73 ? -14.872 9.093 20.493 1.00 95.19 73 LEU A C 1
ATOM 554 O O . LEU A 1 73 ? -15.058 10.213 20.974 1.00 95.19 73 LEU A O 1
ATOM 558 N N . PRO A 1 74 ? -15.099 7.973 21.214 1.00 94.44 74 PRO A N 1
ATOM 559 C CA . PRO A 1 74 ? -15.575 8.018 22.601 1.00 94.44 74 PRO A CA 1
ATOM 560 C C . PRO A 1 74 ? -14.642 8.817 23.519 1.00 94.44 74 PRO A C 1
ATOM 562 O O . PRO A 1 74 ? -15.088 9.627 24.325 1.00 94.44 74 PRO A O 1
ATOM 565 N N . VAL A 1 75 ? -13.325 8.659 23.344 1.00 92.19 75 VAL A N 1
ATOM 566 C CA . VAL A 1 75 ? -12.314 9.392 24.122 1.00 92.19 75 VAL A CA 1
ATOM 567 C C . VAL A 1 75 ? -12.402 10.905 23.895 1.00 92.19 75 VAL A C 1
ATOM 569 O O . VAL A 1 75 ? -12.263 11.678 24.841 1.00 92.19 75 VAL A O 1
ATOM 572 N N . SER A 1 76 ? -12.646 11.340 22.656 1.00 91.44 76 SER A N 1
ATOM 573 C CA . SER A 1 76 ? -12.772 12.760 22.299 1.00 91.44 76 SER A CA 1
ATOM 574 C C . SER A 1 76 ? -14.022 13.430 22.882 1.00 91.44 76 SER A C 1
ATOM 576 O O . SER A 1 76 ? -14.037 14.645 23.058 1.00 91.44 76 SER A O 1
ATOM 578 N N . ARG A 1 77 ? -15.051 12.643 23.222 1.00 91.75 77 ARG A N 1
ATOM 579 C CA . ARG A 1 77 ? -16.314 13.121 23.808 1.00 91.75 77 ARG A CA 1
ATOM 580 C C . ARG A 1 77 ? -16.275 13.223 25.334 1.00 91.75 77 ARG A C 1
ATOM 582 O O . ARG A 1 77 ? -17.187 13.788 25.930 1.00 91.75 77 ARG A O 1
ATOM 589 N N . GLY A 1 78 ? -15.203 12.739 25.961 1.00 85.50 78 GLY A N 1
ATOM 590 C CA . GLY A 1 78 ? -14.933 12.907 27.387 1.00 85.50 78 GLY A CA 1
ATOM 591 C C . GLY A 1 78 ? -15.165 11.652 28.232 1.00 85.50 78 GLY A C 1
ATOM 592 O O . GLY A 1 78 ? -15.518 10.582 27.742 1.00 85.50 78 GLY A O 1
ATOM 593 N N . ALA A 1 79 ? -14.943 11.794 29.544 1.00 77.62 79 ALA A N 1
ATOM 594 C CA . ALA A 1 79 ? -14.839 10.679 30.492 1.00 77.62 79 ALA A CA 1
ATOM 595 C C . ALA A 1 79 ? -16.079 9.762 30.548 1.00 77.62 79 ALA A C 1
ATOM 597 O O . ALA A 1 79 ? -15.942 8.571 30.817 1.00 77.62 79 ALA A O 1
ATOM 598 N N . GLY A 1 80 ? -17.273 10.293 30.259 1.00 83.00 80 GLY A N 1
ATOM 599 C CA . GLY A 1 80 ? -18.528 9.536 30.303 1.00 83.00 80 GLY A CA 1
ATOM 600 C C . GLY A 1 80 ? -18.653 8.437 29.241 1.00 83.00 80 GLY A C 1
ATOM 601 O O . GLY A 1 80 ? -19.402 7.488 29.444 1.00 83.00 80 GLY A O 1
ATOM 602 N N . GLU A 1 81 ? -17.903 8.521 28.138 1.00 88.94 81 GLU A N 1
ATOM 603 C CA . GLU A 1 81 ? -17.960 7.542 27.042 1.00 88.94 81 GLU A CA 1
ATOM 604 C C . GLU A 1 81 ? -16.757 6.584 27.019 1.00 88.94 81 GLU A C 1
ATOM 606 O O . GLU A 1 81 ? -16.706 5.661 26.209 1.00 88.94 81 GLU A O 1
ATOM 611 N N . VAL A 1 82 ? -15.801 6.732 27.939 1.00 86.75 82 VAL A N 1
ATOM 612 C CA . VAL A 1 82 ? -14.567 5.926 27.968 1.00 86.75 82 VAL A CA 1
ATOM 613 C C . VAL A 1 82 ? -14.848 4.425 28.147 1.00 86.75 82 VAL A C 1
ATOM 615 O O . VAL A 1 82 ? -14.132 3.589 27.596 1.00 86.75 82 VAL A O 1
ATOM 618 N N . GLY A 1 83 ? -15.942 4.061 28.825 1.00 92.12 83 GLY A N 1
ATOM 619 C CA . GLY A 1 83 ? -16.398 2.669 28.924 1.00 92.12 83 GLY A CA 1
ATOM 620 C C . GLY A 1 83 ? -16.705 2.016 27.566 1.00 92.12 83 GLY A C 1
ATOM 621 O O . GLY A 1 83 ? -16.531 0.805 27.419 1.00 92.12 83 GLY A O 1
ATOM 622 N N . LEU A 1 84 ? -17.076 2.801 26.545 1.00 96.44 84 LEU A N 1
ATOM 623 C CA . LEU A 1 84 ? -17.305 2.300 25.185 1.00 96.44 84 LEU A CA 1
ATOM 624 C C . LEU A 1 84 ? -16.012 1.801 24.531 1.00 96.44 84 LEU A C 1
ATOM 626 O O . LEU A 1 84 ? -16.064 0.872 23.730 1.00 96.44 84 LEU A O 1
ATOM 630 N N . VAL A 1 85 ? -14.854 2.365 24.896 1.00 97.19 85 VAL A N 1
ATOM 631 C CA . VAL A 1 85 ? -13.542 1.908 24.407 1.00 97.19 85 VAL A CA 1
ATOM 632 C C . VAL A 1 85 ? -13.279 0.481 24.877 1.00 97.19 85 VAL A C 1
ATOM 634 O O . VAL A 1 85 ? -12.897 -0.364 24.072 1.00 97.19 85 VAL A O 1
ATOM 637 N N . ARG A 1 86 ? -13.547 0.189 26.159 1.00 96.19 86 ARG A N 1
ATOM 638 C CA . ARG A 1 86 ? -13.449 -1.170 26.712 1.00 96.19 86 ARG A CA 1
ATOM 639 C C . ARG A 1 86 ? -14.417 -2.115 26.017 1.00 96.19 86 ARG A C 1
ATOM 641 O O . ARG A 1 86 ? -13.998 -3.165 25.553 1.00 96.19 86 ARG A O 1
ATOM 648 N N . MET A 1 87 ? -15.684 -1.720 25.895 1.00 97.31 87 MET A N 1
ATOM 649 C CA . MET A 1 87 ? -16.704 -2.547 25.248 1.00 97.31 87 MET A CA 1
ATOM 650 C C . MET A 1 87 ? -16.323 -2.894 23.800 1.00 97.31 87 MET A C 1
ATOM 652 O O . MET A 1 87 ? -16.471 -4.040 23.377 1.00 97.31 87 MET A O 1
ATOM 656 N N . LEU A 1 88 ? -15.791 -1.923 23.049 1.00 98.19 88 LEU A N 1
ATOM 657 C CA . LEU A 1 88 ? -15.296 -2.144 21.694 1.00 98.19 88 LEU A CA 1
ATOM 658 C C . LEU A 1 88 ? -14.052 -3.045 21.679 1.00 98.19 88 LEU A C 1
ATOM 660 O O . LEU A 1 88 ? -13.978 -3.951 20.853 1.00 98.19 88 LEU A O 1
ATOM 664 N N . ALA A 1 89 ? -13.096 -2.831 22.588 1.00 97.81 89 ALA A N 1
ATOM 665 C CA . ALA A 1 89 ? -11.895 -3.658 22.698 1.00 97.81 89 ALA A CA 1
ATOM 666 C C . ALA A 1 89 ? -12.240 -5.118 23.034 1.00 97.81 89 ALA A C 1
ATOM 668 O O . ALA A 1 89 ? -11.733 -6.026 22.381 1.00 97.81 89 ALA A O 1
ATOM 669 N N . ASP A 1 90 ? -13.153 -5.347 23.979 1.00 97.31 90 ASP A N 1
ATOM 670 C CA . ASP A 1 90 ? -13.642 -6.680 24.346 1.00 97.31 90 ASP A CA 1
ATOM 671 C C . ASP A 1 90 ? -14.323 -7.371 23.163 1.00 97.31 90 ASP A C 1
ATOM 673 O O . ASP A 1 90 ? -14.092 -8.554 22.909 1.00 97.31 90 ASP A O 1
ATOM 677 N N . TRP A 1 91 ? -15.133 -6.627 22.403 1.00 98.12 91 TRP A N 1
ATOM 678 C CA . TRP A 1 91 ? -15.775 -7.134 21.193 1.00 98.12 91 TRP A CA 1
ATOM 679 C C . TRP A 1 91 ? -14.741 -7.510 20.120 1.00 98.12 91 TRP A C 1
ATOM 681 O O . TRP A 1 91 ? -14.807 -8.607 19.564 1.00 98.12 91 TRP A O 1
ATOM 691 N N . VAL A 1 92 ? -13.747 -6.648 19.872 1.00 98.38 92 VAL A N 1
ATOM 692 C CA . VAL A 1 92 ? -12.664 -6.914 18.911 1.00 98.38 92 VAL A CA 1
ATOM 693 C C . VAL A 1 92 ? -11.853 -8.139 19.326 1.00 98.38 92 VAL A C 1
ATOM 695 O O . VAL A 1 92 ? -11.629 -9.023 18.499 1.00 98.38 92 VAL A O 1
ATOM 698 N N . VAL A 1 93 ? -11.459 -8.239 20.599 1.00 98.31 93 VAL A N 1
ATOM 699 C CA . VAL A 1 93 ? -10.748 -9.413 21.125 1.00 98.31 93 VAL A CA 1
ATOM 700 C C . VAL A 1 93 ? -11.598 -10.665 20.948 1.00 98.31 93 VAL A C 1
ATOM 702 O O . VAL A 1 93 ? -11.116 -11.671 20.439 1.00 98.31 93 VAL A O 1
ATOM 705 N N . LYS A 1 94 ? -12.888 -10.601 21.284 1.00 97.62 94 LYS A N 1
ATOM 706 C CA . LYS A 1 94 ? -13.771 -11.763 21.209 1.00 97.62 94 LYS A CA 1
ATOM 707 C C . LYS A 1 94 ? -13.938 -12.331 19.806 1.00 97.62 94 LYS A C 1
ATOM 709 O O . LYS A 1 94 ? -13.920 -13.549 19.656 1.00 97.62 94 LYS A O 1
ATOM 714 N N . TYR A 1 95 ? -14.146 -11.481 18.807 1.00 98.00 95 TYR A N 1
ATOM 715 C CA . TYR A 1 95 ? -14.529 -11.945 17.471 1.00 98.00 95 TYR A CA 1
ATOM 716 C C . TYR A 1 95 ? -13.386 -11.935 16.457 1.00 98.00 95 TYR A C 1
ATOM 718 O O . TYR A 1 95 ? -13.479 -12.627 15.444 1.00 98.00 95 TYR A O 1
ATOM 726 N N . HIS A 1 96 ? -12.315 -11.180 16.707 1.00 98.06 96 HIS A N 1
ATOM 727 C CA . HIS A 1 96 ? -11.234 -11.000 15.736 1.00 98.06 96 HIS A CA 1
ATOM 728 C C . HIS A 1 96 ? -9.836 -11.324 16.267 1.00 98.06 96 HIS A C 1
ATOM 730 O O . HIS A 1 96 ? -8.945 -11.574 15.457 1.00 98.06 96 HIS A O 1
ATOM 736 N N . TYR A 1 97 ? -9.653 -11.391 17.590 1.00 98.00 97 TYR A N 1
ATOM 737 C CA . TYR A 1 97 ? -8.413 -11.854 18.226 1.00 98.00 97 TYR A CA 1
ATOM 738 C C . TYR A 1 97 ? -8.700 -12.892 19.326 1.00 98.00 97 TYR A C 1
ATOM 740 O O . TYR A 1 97 ? -8.275 -12.712 20.472 1.00 98.00 97 TYR A O 1
ATOM 748 N N . PRO A 1 98 ? -9.451 -13.972 19.022 1.00 97.38 98 PRO A N 1
ATOM 749 C CA . PRO A 1 98 ? -9.935 -14.901 20.042 1.00 97.38 98 PRO A CA 1
ATOM 750 C C . PRO A 1 98 ? -8.798 -15.604 20.797 1.00 97.38 98 PRO A C 1
ATOM 752 O O . PRO A 1 98 ? -8.971 -15.970 21.953 1.00 97.38 98 PRO A O 1
ATOM 755 N 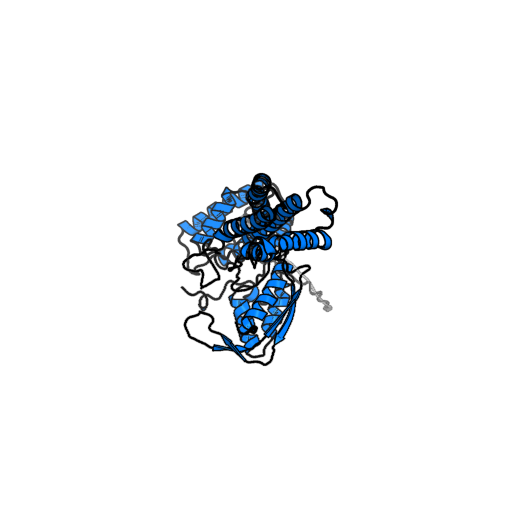N . HIS A 1 99 ? -7.613 -15.737 20.193 1.00 97.12 99 HIS A N 1
ATOM 756 C CA . HIS A 1 99 ? -6.417 -16.286 20.843 1.00 97.12 99 HIS A CA 1
ATOM 757 C C . HIS A 1 99 ? -5.870 -15.411 21.980 1.00 97.12 99 HIS A C 1
ATOM 759 O O . HIS A 1 99 ? -5.060 -15.889 22.769 1.00 97.12 99 HIS A O 1
ATOM 765 N N . LEU A 1 100 ? -6.305 -14.152 22.089 1.00 96.81 100 LEU A N 1
ATOM 766 C CA . LEU A 1 100 ? -5.968 -13.269 23.209 1.00 96.81 100 LEU A CA 1
ATOM 767 C C . LEU A 1 100 ? -6.957 -13.395 24.376 1.00 96.81 100 LEU A C 1
ATOM 769 O O . LEU A 1 100 ? -6.690 -12.881 25.466 1.00 96.81 100 LEU A O 1
ATOM 773 N N . GLN A 1 101 ? -8.094 -14.072 24.180 1.00 92.19 101 GLN A N 1
ATOM 774 C CA . GLN A 1 101 ? -9.063 -14.294 25.249 1.00 92.19 101 GLN A CA 1
ATOM 775 C C . GLN A 1 101 ? -8.459 -15.133 26.378 1.00 92.19 101 GLN A C 1
ATOM 777 O O . GLN A 1 101 ? -7.719 -16.084 26.148 1.00 92.19 101 GLN A O 1
ATOM 782 N N . GLY A 1 102 ? -8.796 -14.783 27.621 1.00 84.88 102 GLY A N 1
ATOM 783 C CA . GLY A 1 102 ? -8.310 -15.492 28.809 1.00 84.88 102 GLY A CA 1
ATOM 784 C C . GLY A 1 102 ? -6.876 -15.145 29.218 1.00 84.88 102 GLY A C 1
ATOM 785 O O . GLY A 1 102 ? -6.425 -15.609 30.263 1.00 84.88 102 GLY A O 1
ATOM 786 N N . THR A 1 103 ? -6.169 -14.301 28.460 1.00 90.94 103 THR A N 1
ATOM 787 C CA . THR A 1 103 ? -4.906 -13.719 28.932 1.00 90.94 103 THR A CA 1
ATOM 788 C C . THR A 1 103 ? -5.182 -12.670 30.027 1.00 90.94 103 THR A C 1
ATOM 790 O O . THR A 1 103 ? -6.175 -11.947 29.926 1.00 90.94 103 THR A O 1
ATOM 793 N N . PRO A 1 104 ? -4.343 -12.550 31.078 1.00 85.88 104 PRO A N 1
ATOM 794 C CA . PRO A 1 104 ? -4.586 -11.600 32.176 1.00 85.88 104 PRO A CA 1
ATOM 795 C C . PRO A 1 104 ? -4.626 -10.120 31.760 1.00 85.88 104 PRO A C 1
ATOM 797 O O . PRO A 1 104 ? -5.275 -9.316 32.421 1.00 85.88 104 PRO A O 1
ATOM 800 N N . ALA A 1 105 ? -3.948 -9.757 30.667 1.00 91.38 105 ALA A N 1
ATOM 801 C CA . ALA A 1 105 ? -3.877 -8.395 30.140 1.00 91.38 105 ALA A CA 1
ATOM 802 C C . ALA A 1 105 ? -4.001 -8.418 28.603 1.00 91.38 105 ALA A C 1
ATOM 804 O O . ALA A 1 105 ? -2.996 -8.257 27.915 1.00 91.38 105 ALA A O 1
ATOM 805 N N . PRO A 1 106 ? -5.204 -8.639 28.037 1.00 95.62 106 PRO A N 1
ATOM 806 C CA . PRO A 1 106 ? -5.379 -8.938 26.610 1.00 95.62 106 PRO A CA 1
ATOM 807 C C . PRO A 1 106 ? -5.136 -7.741 25.684 1.00 95.62 106 PRO A C 1
ATOM 809 O O . PRO A 1 106 ? -4.862 -7.918 24.497 1.00 95.62 106 PRO A O 1
ATOM 812 N N . TYR A 1 107 ? -5.210 -6.515 26.207 1.00 98.12 107 TYR A N 1
ATOM 813 C CA . TYR A 1 107 ? -5.155 -5.303 25.390 1.00 98.12 107 TYR A CA 1
ATOM 814 C C . TYR A 1 107 ? -3.731 -4.888 24.994 1.00 98.12 107 TYR A C 1
ATOM 816 O O . TYR A 1 107 ? -3.553 -4.298 23.931 1.00 98.12 107 TYR A O 1
ATOM 824 N N . LEU A 1 108 ? -2.708 -5.220 25.792 1.00 98.12 108 LEU A N 1
ATOM 825 C CA . LEU A 1 108 ? -1.312 -4.966 25.419 1.00 98.12 108 LEU A CA 1
ATOM 826 C C . LEU A 1 108 ? -0.850 -5.900 24.272 1.00 98.12 108 LEU A C 1
ATOM 828 O O . LEU A 1 108 ? -0.317 -5.395 23.283 1.00 98.12 108 LEU A O 1
ATOM 832 N N . PRO A 1 109 ? -1.110 -7.226 24.309 1.00 98.25 109 PRO A N 1
ATOM 833 C CA . PRO A 1 109 ? -0.948 -8.108 23.154 1.00 98.25 109 PRO A CA 1
ATOM 834 C C . PRO A 1 109 ? -1.781 -7.688 21.941 1.00 98.25 109 PRO A C 1
ATOM 836 O O . PRO A 1 109 ? -1.272 -7.755 20.826 1.00 98.25 109 PRO A O 1
ATOM 839 N N . LEU A 1 110 ? -3.017 -7.202 22.138 1.00 98.62 110 LEU A N 1
ATOM 840 C CA . LEU A 1 110 ? -3.827 -6.647 21.048 1.00 98.62 110 LEU A CA 1
ATOM 841 C C . LEU A 1 110 ? -3.109 -5.466 20.385 1.00 98.62 110 LEU A C 1
ATOM 843 O O . LEU A 1 110 ? -2.944 -5.463 19.168 1.00 98.62 110 LEU A O 1
ATOM 847 N N . LEU A 1 111 ? -2.646 -4.485 21.170 1.00 98.81 111 LEU A N 1
ATOM 848 C CA . LEU A 1 111 ? -1.897 -3.337 20.654 1.00 98.81 111 LEU A CA 1
ATOM 849 C C . LEU A 1 111 ? -0.657 -3.786 19.872 1.00 98.81 111 LEU A C 1
ATOM 851 O O . LEU A 1 111 ? -0.405 -3.265 18.783 1.00 98.81 111 LEU A O 1
ATOM 855 N N . ARG A 1 112 ? 0.085 -4.774 20.387 1.00 98.75 112 ARG A N 1
ATOM 856 C CA . ARG A 1 112 ? 1.266 -5.329 19.712 1.00 98.75 112 ARG A CA 1
ATOM 857 C C . ARG A 1 112 ? 0.912 -5.977 18.381 1.00 98.75 112 ARG A C 1
ATOM 859 O O . ARG A 1 112 ? 1.515 -5.642 17.366 1.00 98.75 112 ARG A O 1
ATOM 866 N N . GLU A 1 113 ? -0.092 -6.846 18.352 1.00 98.75 113 GLU A N 1
ATOM 867 C CA . GLU A 1 113 ? -0.476 -7.531 17.119 1.00 98.75 113 GLU A CA 1
ATOM 868 C C . GLU A 1 113 ? -1.025 -6.560 16.063 1.00 98.75 113 GLU A C 1
ATOM 870 O O . GLU A 1 113 ? -0.676 -6.669 14.887 1.00 98.75 113 GLU A O 1
ATOM 875 N N . VAL A 1 114 ? -1.825 -5.565 16.465 1.00 98.88 114 VAL A N 1
ATOM 876 C CA . VAL A 1 114 ? -2.292 -4.487 15.574 1.00 98.88 114 VAL A CA 1
ATOM 877 C C . VAL A 1 114 ? -1.107 -3.692 15.017 1.00 98.88 114 VAL A C 1
ATOM 879 O O . VAL A 1 114 ? -1.058 -3.426 13.814 1.00 98.88 114 VAL A O 1
ATOM 882 N N . THR A 1 115 ? -0.130 -3.359 15.864 1.00 98.88 115 THR A N 1
ATOM 883 C CA . THR A 1 115 ? 1.099 -2.647 15.476 1.00 98.88 115 THR A CA 1
ATOM 884 C C . THR A 1 115 ? 1.891 -3.437 14.437 1.00 98.88 115 THR A C 1
ATOM 886 O O . THR A 1 115 ? 2.242 -2.897 13.387 1.00 98.88 115 THR A O 1
ATOM 889 N N . HIS A 1 116 ? 2.118 -4.730 14.675 1.00 98.88 116 HIS A N 1
ATOM 890 C CA . HIS A 1 116 ? 2.891 -5.592 13.776 1.00 98.88 116 HIS A CA 1
ATOM 891 C C . HIS A 1 116 ? 2.170 -5.825 12.445 1.00 98.88 116 HIS A C 1
ATOM 893 O O . HIS A 1 116 ? 2.773 -5.673 11.383 1.00 98.88 116 HIS A O 1
ATOM 899 N N . ARG A 1 117 ? 0.861 -6.118 12.469 1.00 98.81 117 ARG A N 1
ATOM 900 C CA . ARG A 1 117 ? 0.044 -6.253 11.247 1.00 98.81 117 ARG A CA 1
ATOM 901 C C . ARG A 1 117 ? 0.088 -4.981 10.403 1.00 98.81 117 ARG A C 1
ATOM 903 O O . ARG A 1 117 ? 0.261 -5.050 9.188 1.00 98.81 117 ARG A O 1
ATOM 910 N N . THR A 1 118 ? -0.015 -3.825 11.054 1.00 98.88 118 THR A N 1
ATOM 911 C CA . THR A 1 118 ? 0.052 -2.519 10.393 1.00 98.88 118 THR A CA 1
ATOM 912 C C . THR A 1 118 ? 1.440 -2.263 9.793 1.00 98.88 118 THR A C 1
ATOM 914 O O . THR A 1 118 ? 1.534 -1.818 8.652 1.00 98.88 118 THR A O 1
ATOM 917 N N . ALA A 1 119 ? 2.524 -2.616 10.492 1.00 98.88 119 ALA A N 1
ATOM 918 C CA . ALA A 1 119 ? 3.886 -2.527 9.960 1.00 98.88 119 ALA A CA 1
ATOM 919 C C . ALA A 1 119 ? 4.080 -3.386 8.694 1.00 98.88 119 ALA A C 1
ATOM 921 O O . ALA A 1 119 ? 4.624 -2.908 7.697 1.00 98.88 119 ALA A O 1
ATOM 922 N N . HIS A 1 120 ? 3.583 -4.629 8.693 1.00 98.94 120 HIS A N 1
ATOM 923 C CA . HIS A 1 120 ? 3.631 -5.507 7.518 1.00 98.94 120 HIS A CA 1
ATOM 924 C C . HIS A 1 120 ? 2.807 -4.981 6.337 1.00 98.94 120 HIS A C 1
ATOM 926 O O . HIS A 1 120 ? 3.239 -5.121 5.188 1.00 98.94 120 HIS A O 1
ATOM 932 N N . LEU A 1 121 ? 1.643 -4.380 6.612 1.00 98.88 121 LEU A N 1
ATOM 933 C CA . LEU A 1 121 ? 0.798 -3.742 5.606 1.00 98.88 121 LEU A CA 1
ATOM 934 C C . LEU A 1 121 ? 1.543 -2.592 4.919 1.00 98.88 121 LEU A C 1
ATOM 936 O O . LEU A 1 121 ? 1.671 -2.589 3.696 1.00 98.88 121 LEU A O 1
ATOM 940 N N . VAL A 1 122 ? 2.097 -1.666 5.707 1.00 98.88 122 VAL A N 1
ATOM 941 C CA . VAL A 1 122 ? 2.833 -0.508 5.182 1.00 98.88 122 VAL A CA 1
ATOM 942 C C . VAL A 1 122 ? 4.091 -0.943 4.436 1.00 98.88 122 VAL A C 1
ATOM 944 O O . VAL A 1 122 ? 4.355 -0.440 3.349 1.00 98.88 122 VAL A O 1
ATOM 947 N N . ALA A 1 123 ? 4.840 -1.927 4.943 1.00 98.94 123 ALA A N 1
ATOM 948 C CA . ALA A 1 123 ? 5.975 -2.495 4.214 1.00 98.94 123 ALA A CA 1
ATOM 949 C C . ALA A 1 123 ? 5.564 -3.053 2.838 1.00 98.94 123 ALA A C 1
ATOM 951 O O . ALA A 1 123 ? 6.307 -2.926 1.864 1.00 98.94 123 ALA A O 1
ATOM 952 N N . GLY A 1 124 ? 4.372 -3.652 2.751 1.00 98.81 124 GLY A N 1
ATOM 953 C CA . GLY A 1 124 ? 3.766 -4.090 1.499 1.00 98.81 124 GLY A CA 1
ATOM 954 C C . GLY A 1 124 ? 3.426 -2.932 0.559 1.00 98.81 124 GLY A C 1
ATOM 955 O O . GLY A 1 124 ? 3.765 -2.998 -0.622 1.00 98.81 124 GLY A O 1
ATOM 956 N N . TRP A 1 125 ? 2.824 -1.857 1.080 1.00 98.88 125 TRP A N 1
ATOM 957 C CA . TRP A 1 125 ? 2.553 -0.639 0.311 1.00 98.88 125 TRP A CA 1
ATOM 958 C C . TRP A 1 125 ? 3.831 -0.038 -0.273 1.00 98.88 125 TRP A C 1
ATOM 960 O O . TRP A 1 125 ? 3.896 0.181 -1.483 1.00 98.88 125 TRP A O 1
ATOM 970 N N . GLN A 1 126 ? 4.870 0.135 0.551 1.00 98.81 126 GLN A N 1
ATOM 971 C CA . GLN A 1 126 ? 6.155 0.673 0.103 1.00 98.81 126 GLN A CA 1
ATOM 972 C C . GLN A 1 126 ? 6.778 -0.223 -0.983 1.00 98.81 126 GLN A C 1
ATOM 974 O O . GLN A 1 126 ? 7.116 0.246 -2.064 1.00 98.81 126 GLN A O 1
ATOM 979 N N . ALA A 1 127 ? 6.856 -1.540 -0.767 1.00 98.69 127 ALA A N 1
ATOM 980 C CA . ALA A 1 127 ? 7.487 -2.454 -1.726 1.00 98.69 127 ALA A CA 1
ATOM 981 C C . ALA A 1 127 ? 6.767 -2.549 -3.092 1.00 98.69 127 ALA A C 1
ATOM 983 O O . ALA A 1 127 ? 7.387 -2.912 -4.099 1.00 98.69 127 ALA A O 1
ATOM 984 N N . LEU A 1 128 ? 5.466 -2.247 -3.136 1.00 98.62 128 LEU A N 1
ATOM 985 C CA . LEU A 1 128 ? 4.652 -2.251 -4.357 1.00 98.62 128 LEU A CA 1
ATOM 986 C C . LEU A 1 128 ? 4.432 -0.854 -4.952 1.00 98.62 128 LEU A C 1
ATOM 988 O O . LEU A 1 128 ? 3.812 -0.745 -6.008 1.00 98.62 128 LEU A O 1
ATOM 992 N N . GLY A 1 129 ? 4.940 0.205 -4.316 1.00 98.38 129 GLY A N 1
ATOM 993 C CA . GLY A 1 129 ? 4.725 1.573 -4.780 1.00 98.38 129 GLY A CA 1
ATOM 994 C C . GLY A 1 129 ? 3.276 2.041 -4.627 1.00 98.38 129 GLY A C 1
ATOM 995 O O . GLY A 1 129 ? 2.839 2.896 -5.389 1.00 98.38 129 GLY A O 1
ATOM 996 N N . PHE A 1 130 ? 2.505 1.471 -3.696 1.00 98.69 130 PHE A N 1
ATOM 997 C CA . PHE A 1 130 ? 1.137 1.909 -3.415 1.00 98.69 130 PHE A CA 1
ATOM 998 C C . PHE A 1 130 ? 1.143 3.106 -2.462 1.00 98.69 130 PHE A C 1
ATOM 1000 O O . PHE A 1 130 ? 1.795 3.072 -1.419 1.00 98.69 130 PHE A O 1
ATOM 1007 N N . VAL A 1 131 ? 0.362 4.132 -2.793 1.00 98.25 131 VAL A N 1
ATOM 1008 C CA . VAL A 1 131 ? 0.138 5.326 -1.978 1.00 98.25 131 VAL A CA 1
ATOM 1009 C C . VAL A 1 131 ? -1.349 5.468 -1.692 1.00 98.25 131 VAL A C 1
ATOM 1011 O O . VAL A 1 131 ? -2.162 5.611 -2.606 1.00 98.25 131 VAL A O 1
ATOM 1014 N N . HIS A 1 132 ? -1.709 5.443 -0.411 1.00 97.88 132 HIS A N 1
ATOM 1015 C CA . HIS A 1 132 ? -3.098 5.510 0.036 1.00 97.88 132 HIS A CA 1
ATOM 1016 C C . HIS A 1 132 ? -3.711 6.910 -0.138 1.00 97.88 132 HIS A C 1
ATOM 1018 O O . HIS A 1 132 ? -4.900 7.040 -0.429 1.00 97.88 132 HIS A O 1
ATOM 1024 N N . GLY A 1 133 ? -2.917 7.961 0.092 1.00 93.44 133 GLY A N 1
ATOM 1025 C CA . GLY A 1 133 ? -3.298 9.366 -0.091 1.00 93.44 133 GLY A CA 1
ATOM 1026 C C . GLY A 1 133 ? -4.158 9.996 1.016 1.00 93.44 133 GLY A C 1
ATOM 1027 O O . GLY A 1 133 ? -4.239 11.220 1.078 1.00 93.44 133 GLY A O 1
ATOM 1028 N N . VAL A 1 134 ? -4.787 9.213 1.905 1.00 94.25 134 VAL A N 1
ATOM 1029 C CA . VAL A 1 134 ? -5.597 9.725 3.037 1.00 94.25 134 VAL A CA 1
ATOM 1030 C C . VAL A 1 134 ? -5.469 8.802 4.249 1.00 94.25 134 VAL A C 1
ATOM 1032 O O . VAL A 1 134 ? -6.348 7.989 4.530 1.00 94.25 134 VAL A O 1
ATOM 1035 N N . LEU A 1 135 ? -4.369 8.936 4.988 1.00 95.56 135 LEU A N 1
ATOM 1036 C CA . LEU A 1 135 ? -4.076 8.111 6.165 1.00 95.56 135 LEU A CA 1
ATOM 1037 C C . LEU A 1 135 ? -4.532 8.799 7.455 1.00 95.56 135 LEU A C 1
ATOM 1039 O O . LEU A 1 135 ? -3.754 8.985 8.387 1.00 95.56 135 LEU A O 1
ATOM 1043 N N . ASN A 1 136 ? -5.805 9.185 7.514 1.00 95.31 136 ASN A N 1
ATOM 1044 C CA . ASN A 1 136 ? -6.415 9.602 8.774 1.00 95.31 136 ASN A CA 1
ATOM 1045 C C . ASN A 1 136 ? -6.641 8.377 9.678 1.00 95.31 136 ASN A C 1
ATOM 1047 O O . ASN A 1 136 ? -6.712 7.242 9.205 1.00 95.31 136 ASN A O 1
ATOM 1051 N N . THR A 1 137 ? -6.786 8.578 10.988 1.00 96.81 137 THR A N 1
ATOM 1052 C CA . THR A 1 137 ? -6.949 7.454 11.928 1.00 96.81 137 THR A CA 1
ATOM 1053 C C . THR A 1 137 ? -8.269 6.697 11.742 1.00 96.81 137 THR A C 1
ATOM 1055 O O . THR A 1 137 ? -8.369 5.509 12.048 1.00 96.81 137 THR A O 1
ATOM 1058 N N . ASP A 1 138 ? -9.291 7.347 11.199 1.00 96.56 138 ASP A N 1
ATOM 1059 C CA . ASP A 1 138 ? -10.530 6.725 10.748 1.00 96.56 138 ASP A CA 1
ATOM 1060 C C . ASP A 1 138 ? -10.382 5.979 9.415 1.00 96.56 138 ASP A C 1
ATOM 1062 O O . ASP A 1 138 ? -11.337 5.348 9.006 1.00 96.56 138 ASP A O 1
ATOM 1066 N N . ASN A 1 139 ? -9.208 5.937 8.782 1.00 97.62 139 ASN A N 1
ATOM 1067 C CA . ASN A 1 139 ? -8.898 5.054 7.644 1.00 97.62 139 ASN A CA 1
ATOM 1068 C C . ASN A 1 139 ? -7.912 3.934 8.008 1.00 97.62 139 ASN A C 1
ATOM 1070 O O . ASN A 1 139 ? -7.434 3.208 7.144 1.00 97.62 139 ASN A O 1
ATOM 1074 N N . MET A 1 140 ? -7.630 3.744 9.299 1.00 98.56 140 MET A N 1
ATOM 1075 C CA . MET A 1 140 ? -6.771 2.662 9.775 1.00 98.56 140 MET A CA 1
ATOM 1076 C C . MET A 1 140 ? -7.615 1.519 10.332 1.00 98.56 140 MET A C 1
ATOM 1078 O O . MET A 1 140 ? -8.268 1.670 11.366 1.00 98.56 140 MET A O 1
ATOM 1082 N N . SER A 1 141 ? -7.617 0.375 9.648 1.00 98.69 141 SER A N 1
ATOM 1083 C CA . SER A 1 141 ? -8.334 -0.826 10.088 1.00 98.69 141 SER A CA 1
ATOM 1084 C C . SER A 1 141 ? -7.705 -1.430 11.343 1.00 98.69 141 SER A C 1
ATOM 1086 O O . SER A 1 141 ? -6.488 -1.602 11.407 1.00 98.69 141 SER A O 1
ATOM 1088 N N . ILE A 1 142 ? -8.538 -1.867 12.295 1.00 98.69 142 ILE A N 1
ATOM 1089 C CA . ILE A 1 142 ? -8.052 -2.610 13.464 1.00 98.69 142 ILE A CA 1
ATOM 1090 C C . ILE A 1 142 ? -7.376 -3.930 13.073 1.00 98.69 142 ILE A C 1
ATOM 1092 O O . ILE A 1 142 ? -6.502 -4.390 13.787 1.00 98.69 142 ILE A O 1
ATOM 1096 N N . LEU A 1 143 ? -7.726 -4.513 11.921 1.00 98.56 143 LEU A N 1
ATOM 1097 C CA . LEU A 1 143 ? -7.203 -5.805 11.466 1.00 98.56 143 LEU A CA 1
ATOM 1098 C C . LEU A 1 143 ? -5.954 -5.695 10.581 1.00 98.56 143 LEU A C 1
ATOM 1100 O O . LEU A 1 143 ? -5.450 -6.725 10.127 1.00 98.56 143 LEU A O 1
ATOM 1104 N N . GLY A 1 144 ? -5.462 -4.478 10.324 1.00 98.38 144 GLY A N 1
ATOM 1105 C CA . GLY A 1 144 ? -4.361 -4.242 9.389 1.00 98.38 144 GLY A CA 1
ATOM 1106 C C . GLY A 1 144 ? -4.762 -4.459 7.927 1.00 98.38 144 GLY A C 1
ATOM 1107 O O . GLY A 1 144 ? -3.984 -5.013 7.159 1.00 98.38 144 GLY A O 1
ATOM 1108 N N . LEU A 1 145 ? -5.981 -4.059 7.548 1.00 98.75 145 LEU A N 1
ATOM 1109 C CA . LEU A 1 145 ? -6.463 -4.054 6.161 1.00 98.75 145 LEU A CA 1
ATOM 1110 C C . LEU A 1 145 ? -6.296 -2.667 5.529 1.00 98.75 145 LEU A C 1
ATOM 1112 O O . LEU A 1 145 ? -6.581 -1.659 6.178 1.00 98.75 145 LEU A O 1
ATOM 1116 N N . THR A 1 146 ? -5.944 -2.623 4.243 1.00 98.75 146 THR A N 1
ATOM 1117 C CA . THR A 1 146 ? -6.168 -1.434 3.405 1.00 98.75 146 THR A CA 1
ATOM 1118 C C . THR A 1 146 ? -7.673 -1.189 3.284 1.00 98.75 146 THR A C 1
ATOM 1120 O O . THR A 1 146 ? -8.425 -2.124 2.995 1.00 98.75 146 THR A O 1
ATOM 1123 N N . ILE A 1 147 ? -8.126 0.038 3.533 1.00 97.69 147 ILE A N 1
ATOM 1124 C CA . ILE A 1 147 ? -9.545 0.404 3.567 1.00 97.69 147 ILE A CA 1
ATOM 1125 C C . ILE A 1 147 ? -9.721 1.861 3.132 1.00 97.69 147 ILE A C 1
ATOM 1127 O O . ILE A 1 147 ? -8.858 2.682 3.386 1.00 97.69 147 ILE A O 1
ATOM 1131 N N . ASP A 1 148 ? -10.875 2.192 2.552 1.00 93.56 148 ASP A N 1
ATOM 1132 C CA . ASP A 1 148 ? -11.253 3.564 2.177 1.00 93.56 148 ASP A CA 1
ATOM 1133 C C . ASP A 1 148 ? -10.427 4.159 1.025 1.00 93.56 148 ASP A C 1
ATOM 1135 O O . ASP A 1 148 ? -9.576 5.042 1.160 1.00 93.56 148 ASP A O 1
ATOM 1139 N N . TYR A 1 149 ? -10.714 3.644 -0.167 1.00 93.75 149 TYR A N 1
ATOM 1140 C CA . TYR A 1 149 ? -10.034 3.984 -1.409 1.00 93.75 149 TYR A CA 1
ATOM 1141 C C . TYR A 1 149 ? -10.497 5.324 -1.986 1.00 93.75 149 TYR A C 1
ATOM 1143 O O . TYR A 1 149 ? -11.274 5.381 -2.937 1.00 93.75 149 TYR A O 1
ATOM 1151 N N . GLY A 1 150 ? -9.977 6.417 -1.429 1.00 85.75 150 GLY A N 1
ATOM 1152 C CA . GLY A 1 150 ? -10.165 7.763 -1.968 1.00 85.75 150 GLY A CA 1
ATOM 1153 C C . GLY A 1 150 ? -9.165 8.095 -3.094 1.00 85.75 150 GLY A C 1
ATOM 1154 O O . GLY A 1 150 ? -9.114 7.414 -4.130 1.00 85.75 150 GLY A O 1
ATOM 1155 N N . PRO A 1 151 ? -8.342 9.144 -2.933 1.00 91.88 151 PRO A N 1
ATOM 1156 C CA . PRO A 1 151 ? -7.295 9.487 -3.883 1.00 91.88 151 PRO A CA 1
ATOM 1157 C C . PRO A 1 151 ? -6.069 8.588 -3.676 1.00 91.88 151 PRO A C 1
ATOM 1159 O O . PRO A 1 151 ? -5.022 9.070 -3.279 1.00 91.88 151 PRO A O 1
ATOM 1162 N N . PHE A 1 152 ? -6.188 7.282 -3.914 1.00 96.19 152 PHE A N 1
ATOM 1163 C CA . PHE A 1 152 ? -5.028 6.385 -3.928 1.00 96.19 152 PHE A CA 1
ATOM 1164 C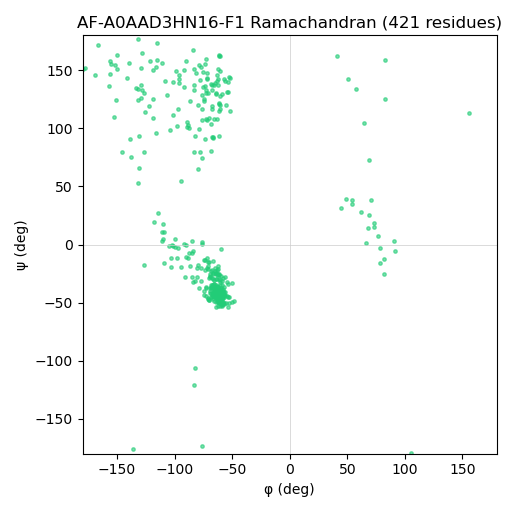 C . PHE A 1 152 ? -4.322 6.403 -5.291 1.00 96.19 152 PHE A C 1
ATOM 1166 O O . PHE A 1 152 ? -4.889 6.804 -6.318 1.00 96.19 152 PHE A O 1
ATOM 1173 N N . GLY A 1 153 ? -3.120 5.843 -5.333 1.00 96.56 153 GLY A N 1
ATOM 1174 C CA . GLY A 1 153 ? -2.485 5.472 -6.583 1.00 96.56 153 GLY A CA 1
ATOM 1175 C C . GLY A 1 153 ? -1.276 4.571 -6.394 1.00 96.56 153 GLY A C 1
ATOM 1176 O O . GLY A 1 153 ? -0.831 4.312 -5.285 1.00 96.56 153 GLY A O 1
ATOM 1177 N N . PHE A 1 154 ? -0.774 4.074 -7.511 1.00 97.56 154 PHE A N 1
ATOM 1178 C CA . PHE A 1 154 ? 0.488 3.355 -7.611 1.00 97.56 154 PHE A CA 1
ATOM 1179 C C . PHE A 1 154 ? 1.491 4.246 -8.331 1.00 97.56 154 PHE A C 1
ATOM 1181 O O . PHE A 1 154 ? 1.104 4.897 -9.304 1.00 97.56 154 PHE A O 1
ATOM 1188 N N . LEU A 1 155 ? 2.746 4.235 -7.889 1.00 96.69 155 LEU A N 1
ATOM 1189 C CA . LEU A 1 155 ? 3.832 4.960 -8.540 1.00 96.69 155 LEU A CA 1
ATOM 1190 C C . LEU A 1 155 ? 3.927 4.586 -10.028 1.00 96.69 155 LEU A C 1
ATOM 1192 O O . LEU A 1 155 ? 3.937 3.405 -10.391 1.00 96.69 155 LEU A O 1
ATOM 1196 N N . GLY A 1 156 ? 3.998 5.615 -10.875 1.00 93.69 156 GLY A N 1
ATOM 1197 C CA . GLY A 1 156 ? 4.466 5.506 -12.254 1.00 93.69 156 GLY A CA 1
ATOM 1198 C C . GLY A 1 156 ? 5.990 5.554 -12.256 1.00 93.69 156 GLY A C 1
ATOM 1199 O O . GLY A 1 156 ? 6.632 4.603 -11.810 1.00 93.69 156 GLY A O 1
ATOM 1200 N N . ALA A 1 157 ? 6.556 6.683 -12.688 1.00 94.50 157 ALA A N 1
ATOM 1201 C CA . ALA A 1 157 ? 7.947 7.009 -12.386 1.00 94.50 157 ALA A CA 1
ATOM 1202 C C . ALA A 1 157 ? 8.168 7.019 -10.863 1.00 94.50 157 ALA A C 1
ATOM 1204 O O . ALA A 1 157 ? 7.277 7.406 -10.098 1.00 94.50 157 ALA A O 1
ATOM 1205 N N . PHE A 1 158 ? 9.329 6.546 -10.416 1.00 96.44 158 PHE A N 1
ATOM 1206 C CA . PHE A 1 158 ? 9.656 6.548 -8.998 1.00 96.44 158 PHE A CA 1
ATOM 1207 C C . PHE A 1 158 ? 9.939 7.969 -8.513 1.00 96.44 158 PHE A C 1
ATOM 1209 O O . PHE A 1 158 ? 11.003 8.518 -8.765 1.00 96.44 158 PHE A O 1
ATOM 1216 N N . ASP A 1 159 ? 8.999 8.521 -7.756 1.00 95.62 159 ASP A N 1
ATOM 1217 C CA . ASP A 1 159 ? 9.169 9.763 -7.012 1.00 95.62 159 ASP A CA 1
ATOM 1218 C C . ASP A 1 159 ? 8.817 9.496 -5.539 1.00 95.62 159 ASP A C 1
ATOM 1220 O O . ASP A 1 159 ? 7.664 9.168 -5.228 1.00 95.62 159 ASP A O 1
ATOM 1224 N N . PRO A 1 160 ? 9.793 9.589 -4.613 1.00 96.25 160 PRO A N 1
ATOM 1225 C CA . PRO A 1 160 ? 9.544 9.327 -3.204 1.00 96.25 160 PRO A CA 1
ATOM 1226 C C . PRO A 1 160 ? 8.570 10.332 -2.580 1.00 96.25 160 PRO A C 1
ATOM 1228 O O . PRO A 1 160 ? 7.913 10.003 -1.593 1.00 96.25 160 PRO A O 1
ATOM 1231 N N . ASP A 1 161 ? 8.446 11.532 -3.138 1.00 94.75 161 ASP A N 1
ATOM 1232 C CA . ASP A 1 161 ? 7.622 12.598 -2.579 1.00 94.75 161 ASP A CA 1
ATOM 1233 C C . ASP A 1 161 ? 6.257 12.705 -3.278 1.00 94.75 161 ASP A C 1
ATOM 1235 O O . ASP A 1 161 ? 5.449 13.574 -2.934 1.00 94.75 161 ASP A O 1
ATOM 1239 N N . TRP A 1 162 ? 5.964 11.788 -4.205 1.00 94.62 162 TRP A N 1
ATOM 1240 C CA . TRP A 1 162 ? 4.706 11.751 -4.934 1.00 94.62 162 TRP A CA 1
ATOM 1241 C C . TRP A 1 162 ? 3.515 11.452 -4.022 1.00 94.62 162 TRP A C 1
ATOM 1243 O O . TRP A 1 162 ? 3.549 10.549 -3.176 1.00 94.62 162 TRP A O 1
ATOM 1253 N N . THR A 1 163 ? 2.424 12.187 -4.243 1.00 93.25 163 THR A N 1
ATOM 1254 C CA . THR A 1 163 ? 1.118 11.926 -3.639 1.00 93.25 163 THR A CA 1
ATOM 1255 C C . THR A 1 163 ? 0.016 11.964 -4.706 1.00 93.25 163 THR A C 1
ATOM 1257 O O . THR A 1 163 ? -0.036 12.896 -5.510 1.00 93.25 163 THR A O 1
ATOM 1260 N N . PRO A 1 164 ? -0.898 10.979 -4.721 1.00 90.25 164 PRO A N 1
ATOM 1261 C CA . PRO A 1 164 ? -2.103 11.006 -5.552 1.00 90.25 164 PRO A CA 1
ATOM 1262 C C . PRO A 1 164 ? -3.167 11.985 -5.031 1.00 90.25 164 PRO A C 1
ATOM 1264 O O . PRO A 1 164 ? -4.139 12.272 -5.734 1.00 90.25 164 PRO A O 1
ATOM 1267 N N . ASN A 1 165 ? -3.024 12.477 -3.797 1.00 87.31 165 ASN A N 1
ATOM 1268 C CA . ASN A 1 165 ? -3.990 13.372 -3.184 1.00 87.31 165 ASN A CA 1
ATOM 1269 C C . ASN A 1 165 ? -3.683 14.837 -3.513 1.00 87.31 165 ASN A C 1
ATOM 1271 O O . ASN A 1 165 ? -2.817 15.463 -2.906 1.00 87.31 165 ASN A O 1
ATOM 1275 N N . LEU A 1 166 ? -4.457 15.398 -4.443 1.00 80.12 166 LEU A N 1
ATOM 1276 C CA . LEU A 1 166 ? -4.282 16.769 -4.924 1.00 80.12 166 LEU A CA 1
ATOM 1277 C C . LEU A 1 166 ? -4.525 17.841 -3.849 1.00 80.12 166 LEU A C 1
ATOM 1279 O O . LEU A 1 166 ? -3.992 18.939 -3.966 1.00 80.12 166 LEU A O 1
ATOM 1283 N N . THR A 1 167 ? -5.277 17.535 -2.786 1.00 78.50 167 THR A N 1
ATOM 1284 C CA . THR A 1 167 ? -5.477 18.469 -1.663 1.00 78.50 167 THR A CA 1
ATOM 1285 C C . THR A 1 167 ? -4.357 18.400 -0.622 1.00 78.50 167 THR A C 1
ATOM 1287 O O . THR A 1 167 ? -4.347 19.189 0.314 1.00 78.50 167 THR A O 1
ATOM 1290 N N . ASP A 1 168 ? -3.433 17.446 -0.754 1.00 77.12 168 ASP A N 1
ATOM 1291 C CA . ASP A 1 168 ? -2.266 17.252 0.117 1.00 77.12 168 ASP A CA 1
ATOM 1292 C C . ASP A 1 168 ? -0.955 17.597 -0.616 1.00 77.12 168 ASP A C 1
ATOM 1294 O O . ASP A 1 168 ? 0.126 17.199 -0.204 1.00 77.12 168 ASP A O 1
ATOM 1298 N N . VAL A 1 169 ? -1.010 18.334 -1.731 1.00 69.06 169 VAL A N 1
ATOM 1299 C CA . VAL A 1 169 ? 0.190 18.627 -2.541 1.00 69.06 169 VAL A CA 1
ATOM 1300 C C . VAL A 1 169 ? 1.164 19.559 -1.817 1.00 69.06 169 VAL A C 1
ATOM 1302 O O . VAL A 1 169 ? 2.375 19.372 -1.927 1.00 69.06 169 VAL A O 1
ATOM 1305 N N . GLU A 1 170 ? 0.655 20.534 -1.061 1.00 70.56 170 GLU A N 1
ATOM 1306 C CA . GLU A 1 170 ? 1.488 21.479 -0.305 1.00 70.56 170 GLU A CA 1
ATOM 1307 C C . GLU A 1 170 ? 2.106 20.833 0.941 1.00 70.56 170 GLU A C 1
ATOM 1309 O O . GLU A 1 170 ? 3.274 21.065 1.246 1.00 70.56 170 GLU A O 1
ATOM 1314 N N . GLY A 1 171 ? 1.335 20.000 1.651 1.00 72.44 171 GLY A N 1
ATOM 1315 C CA . GLY A 1 171 ? 1.778 19.338 2.880 1.00 72.44 171 GLY A CA 1
ATOM 1316 C C . GLY A 1 171 ? 2.539 18.034 2.645 1.00 72.44 171 GLY A C 1
ATOM 1317 O O . GLY A 1 171 ? 3.362 17.652 3.476 1.00 72.44 171 GLY A O 1
ATOM 1318 N N . ARG A 1 172 ? 2.255 17.344 1.531 1.00 83.69 172 ARG A N 1
ATOM 1319 C CA . ARG A 1 172 ? 2.747 16.001 1.175 1.00 83.69 172 ARG A CA 1
ATOM 1320 C C . ARG A 1 172 ? 2.680 15.024 2.348 1.00 83.69 172 ARG A C 1
ATOM 1322 O O . ARG A 1 172 ? 3.521 14.131 2.471 1.00 83.69 172 ARG A O 1
ATOM 1329 N N . ARG A 1 173 ? 1.701 15.195 3.239 1.00 89.25 173 ARG A N 1
ATOM 1330 C CA . ARG A 1 173 ? 1.601 14.469 4.508 1.00 89.25 173 ARG A CA 1
ATOM 1331 C C . ARG A 1 173 ? 1.480 12.968 4.274 1.00 89.25 173 ARG A C 1
ATOM 1333 O O . ARG A 1 173 ? 2.001 12.177 5.054 1.00 89.25 173 ARG A O 1
ATOM 1340 N N . TYR A 1 174 ? 0.797 12.587 3.201 1.00 93.62 174 TYR A N 1
ATOM 13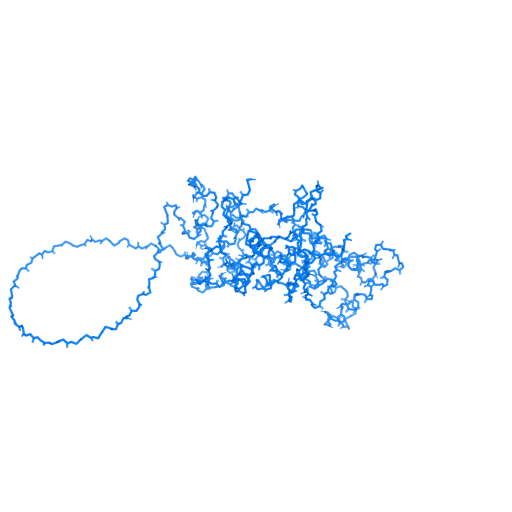41 C CA . TYR A 1 174 ? 0.519 11.209 2.819 1.00 93.62 174 TYR A CA 1
ATOM 1342 C C . TYR A 1 174 ? 1.212 10.812 1.507 1.00 93.62 174 TYR A C 1
ATOM 1344 O O . TYR A 1 174 ? 0.727 9.921 0.807 1.00 93.62 174 TYR A O 1
ATOM 1352 N N . SER A 1 175 ? 2.340 11.454 1.173 1.00 96.19 175 SER A N 1
ATOM 1353 C CA . SER A 1 175 ? 3.212 11.027 0.071 1.00 96.19 175 SER A CA 1
ATOM 1354 C C . SER A 1 175 ? 3.780 9.628 0.299 1.00 96.19 175 SER A C 1
ATOM 1356 O O . SER A 1 175 ? 3.802 9.135 1.430 1.00 96.19 175 SER A O 1
ATOM 1358 N N . TYR A 1 176 ? 4.292 9.005 -0.766 1.00 97.88 176 TYR A N 1
ATOM 1359 C CA . TYR A 1 176 ? 4.914 7.680 -0.703 1.00 97.88 176 TYR A CA 1
ATOM 1360 C C . TYR A 1 176 ? 5.947 7.555 0.431 1.00 97.88 176 TYR A C 1
ATOM 1362 O O . TYR A 1 176 ? 5.888 6.607 1.216 1.00 97.88 176 TYR A O 1
ATOM 1370 N N . ARG A 1 177 ? 6.870 8.516 0.564 1.00 97.25 177 ARG A N 1
ATOM 1371 C CA . ARG A 1 177 ? 7.896 8.528 1.621 1.00 97.25 177 ARG A CA 1
ATOM 1372 C C . ARG A 1 177 ? 7.296 8.642 3.019 1.00 97.25 177 ARG A C 1
ATOM 1374 O O . ARG A 1 177 ? 7.829 8.030 3.941 1.00 97.25 177 ARG A O 1
ATOM 1381 N N . ASN A 1 178 ? 6.218 9.405 3.178 1.00 97.62 178 ASN A N 1
ATOM 1382 C CA . ASN A 1 178 ? 5.699 9.799 4.487 1.00 97.62 178 ASN A CA 1
ATOM 1383 C C . ASN A 1 178 ? 4.670 8.812 5.067 1.00 97.62 178 ASN A C 1
ATOM 1385 O O . ASN A 1 178 ? 4.363 8.890 6.258 1.00 97.62 178 ASN A O 1
ATOM 1389 N N . GLN A 1 179 ? 4.168 7.841 4.286 1.00 98.12 179 GLN A N 1
ATOM 1390 C CA . GLN A 1 179 ? 3.207 6.841 4.788 1.00 98.12 179 GLN A CA 1
ATOM 1391 C C . GLN A 1 179 ? 3.686 6.097 6.051 1.00 98.12 179 GLN A C 1
ATOM 1393 O O . GLN A 1 179 ? 2.886 5.982 6.984 1.00 98.12 179 GLN A O 1
ATOM 1398 N N . PRO A 1 180 ? 4.949 5.619 6.153 1.00 98.56 180 PRO A N 1
ATOM 1399 C CA . PRO A 1 180 ? 5.435 4.945 7.356 1.00 98.56 180 PRO A CA 1
ATOM 1400 C C . PRO A 1 180 ? 5.320 5.783 8.627 1.00 98.56 180 PRO A C 1
ATOM 1402 O O . PRO A 1 180 ? 4.867 5.264 9.648 1.00 98.56 180 PRO A O 1
ATOM 1405 N N . GLU A 1 181 ? 5.682 7.063 8.560 1.00 97.88 181 GLU A N 1
ATOM 1406 C CA . GLU A 1 181 ? 5.624 7.981 9.698 1.00 97.88 181 GLU A CA 1
ATOM 1407 C C . GLU A 1 181 ? 4.177 8.359 10.040 1.00 97.88 181 GLU A C 1
ATOM 1409 O O . GLU A 1 181 ? 3.772 8.286 11.202 1.00 97.88 181 GLU A O 1
ATOM 1414 N N . ALA A 1 182 ? 3.354 8.668 9.031 1.00 97.81 182 ALA A N 1
ATOM 1415 C CA . ALA A 1 182 ? 1.936 8.968 9.222 1.00 97.81 182 ALA A CA 1
ATOM 1416 C C . ALA A 1 182 ? 1.189 7.806 9.904 1.00 97.81 182 ALA A C 1
ATOM 1418 O O . ALA A 1 182 ? 0.367 8.015 10.799 1.00 97.81 182 ALA A O 1
ATOM 1419 N N . VAL A 1 183 ? 1.501 6.565 9.525 1.00 98.69 183 VAL A N 1
ATOM 1420 C CA . VAL A 1 183 ? 0.908 5.373 10.138 1.00 98.69 183 VAL A CA 1
ATOM 1421 C C . VAL A 1 183 ? 1.439 5.125 11.550 1.00 98.69 183 VAL A C 1
ATOM 1423 O O . VAL A 1 183 ? 0.654 4.751 12.424 1.00 98.69 183 VAL A O 1
ATOM 1426 N N . GLN A 1 184 ? 2.723 5.388 11.817 1.00 98.56 184 GLN A N 1
ATOM 1427 C CA . GLN A 1 184 ? 3.260 5.322 13.179 1.00 98.56 184 GLN A CA 1
ATOM 1428 C C . GLN A 1 184 ? 2.528 6.295 14.107 1.00 98.56 184 GLN A C 1
ATOM 1430 O O . GLN A 1 184 ? 2.105 5.910 15.198 1.00 98.56 184 GLN A O 1
ATOM 1435 N N . PHE A 1 185 ? 2.303 7.528 13.649 1.00 98.38 185 PHE A N 1
ATOM 1436 C CA . PHE A 1 185 ? 1.502 8.506 14.379 1.00 98.38 185 PHE A CA 1
ATOM 1437 C C . PHE A 1 185 ? 0.086 7.976 14.660 1.00 98.38 185 PHE A C 1
ATOM 1439 O O . PHE A 1 185 ? -0.393 8.045 15.791 1.00 98.38 185 PHE A O 1
ATOM 1446 N N . ASN A 1 186 ? -0.573 7.367 13.672 1.00 98.69 186 ASN A N 1
ATOM 1447 C CA . ASN A 1 186 ? -1.910 6.801 13.864 1.00 98.69 186 ASN A CA 1
ATOM 1448 C C . ASN A 1 186 ? -1.943 5.648 14.883 1.00 98.69 186 ASN A C 1
ATOM 1450 O O . ASN A 1 186 ? -2.908 5.535 15.642 1.00 98.69 186 ASN A O 1
ATOM 1454 N N . LEU A 1 187 ? -0.901 4.814 14.933 1.00 98.75 187 LEU A N 1
ATOM 1455 C CA . LEU A 1 187 ? -0.752 3.769 15.950 1.00 98.75 187 LEU A CA 1
ATOM 1456 C C . LEU A 1 187 ? -0.582 4.364 17.352 1.00 98.75 187 LEU A C 1
ATOM 1458 O O . LEU A 1 187 ? -1.207 3.881 18.296 1.00 98.75 187 LEU A O 1
ATOM 1462 N N . VAL A 1 188 ? 0.184 5.452 17.490 1.00 98.50 188 VAL A N 1
ATOM 1463 C CA . VAL A 1 188 ? 0.299 6.196 18.757 1.00 98.50 188 VAL A CA 1
ATOM 1464 C C . VAL A 1 188 ? -1.063 6.730 19.200 1.00 98.50 188 VAL A C 1
ATOM 1466 O O . VAL A 1 188 ? -1.424 6.600 20.370 1.00 98.50 188 VAL A O 1
ATOM 1469 N N . MET A 1 189 ? -1.865 7.264 18.275 1.00 98.31 189 MET A N 1
ATOM 1470 C CA . MET A 1 189 ? -3.216 7.741 18.585 1.00 98.31 189 MET A CA 1
ATOM 1471 C C . MET A 1 189 ? -4.155 6.611 19.034 1.00 98.31 189 MET A C 1
ATOM 1473 O O . MET A 1 189 ? -4.935 6.792 19.973 1.00 98.31 189 MET A O 1
ATOM 1477 N N . PHE A 1 190 ? -4.058 5.431 18.416 1.00 98.56 190 PHE A N 1
ATOM 1478 C CA . PHE A 1 190 ? -4.778 4.237 18.863 1.00 98.56 190 PHE A CA 1
ATOM 1479 C C . PHE A 1 190 ? -4.333 3.787 20.263 1.00 98.56 190 PHE A C 1
ATOM 1481 O O . PHE A 1 190 ? -5.177 3.612 21.143 1.00 98.56 190 PHE A O 1
ATOM 1488 N N . GLY A 1 191 ? -3.023 3.675 20.505 1.00 98.38 191 GLY A N 1
ATOM 1489 C CA . GLY A 1 191 ? -2.472 3.335 21.820 1.00 98.38 191 GLY A CA 1
ATOM 1490 C C . GLY A 1 191 ? -2.904 4.327 22.903 1.00 98.38 191 GLY A C 1
ATOM 1491 O O . GLY A 1 191 ? -3.346 3.919 23.974 1.00 98.38 191 GLY A O 1
ATOM 1492 N N . SER A 1 192 ? -2.900 5.628 22.597 1.00 97.44 192 SER A N 1
ATOM 1493 C CA . SER A 1 192 ? -3.381 6.675 23.506 1.00 97.44 192 SER A CA 1
ATOM 1494 C C . SER A 1 192 ? -4.851 6.488 23.894 1.00 97.44 192 SER A C 1
ATOM 1496 O O . SER A 1 192 ? -5.208 6.689 25.057 1.00 97.44 192 SER A O 1
ATOM 1498 N N . ALA A 1 193 ? -5.707 6.057 22.960 1.00 97.50 193 ALA A N 1
ATOM 1499 C CA . ALA A 1 193 ? -7.107 5.764 23.260 1.00 97.50 193 ALA A CA 1
ATOM 1500 C C . ALA A 1 193 ? -7.251 4.594 24.252 1.00 97.50 193 ALA A C 1
ATOM 1502 O O . ALA A 1 193 ? -8.061 4.679 25.177 1.00 97.50 193 ALA A O 1
ATOM 1503 N N . LEU A 1 194 ? -6.429 3.546 24.119 1.00 98.19 194 LEU A N 1
ATOM 1504 C CA . LEU A 1 194 ? -6.393 2.429 25.071 1.00 98.19 194 LEU A CA 1
ATOM 1505 C C . LEU A 1 194 ? -5.872 2.865 26.451 1.00 98.19 194 LEU A C 1
ATOM 1507 O O . LEU A 1 194 ? -6.464 2.500 27.469 1.00 98.19 194 LEU A O 1
ATOM 1511 N N . CYS A 1 195 ? -4.818 3.686 26.495 1.00 97.31 195 CYS A N 1
ATOM 1512 C CA . CYS A 1 195 ? -4.264 4.221 27.742 1.00 97.31 195 CYS A CA 1
ATOM 1513 C C . CYS A 1 195 ? -5.278 5.096 28.486 1.00 97.31 195 CYS A C 1
ATOM 1515 O O . CYS A 1 195 ? -5.499 4.921 29.682 1.00 97.31 195 CYS A O 1
ATOM 1517 N N . ARG A 1 196 ? -5.962 6.002 27.776 1.00 95.25 196 ARG A N 1
ATOM 1518 C CA . ARG A 1 196 ? -7.007 6.862 28.361 1.00 95.25 196 ARG A CA 1
ATOM 1519 C C . ARG A 1 196 ? -8.199 6.069 28.893 1.00 95.25 196 ARG A C 1
ATOM 1521 O O . ARG A 1 196 ? -8.868 6.531 29.811 1.00 95.25 196 ARG A O 1
ATOM 1528 N N . ALA A 1 197 ? -8.444 4.881 28.346 1.00 95.25 197 ALA A N 1
ATOM 1529 C CA . ALA A 1 197 ? -9.450 3.953 28.845 1.00 95.25 197 ALA A CA 1
ATOM 1530 C C . ALA A 1 197 ? -8.974 3.045 29.989 1.00 95.25 197 ALA A C 1
ATOM 1532 O O . ALA A 1 197 ? -9.735 2.188 30.446 1.00 95.25 197 ALA A O 1
ATOM 1533 N N . GLY A 1 198 ? -7.736 3.223 30.464 1.00 95.31 198 GLY A N 1
ATOM 1534 C CA . GLY A 1 198 ? -7.147 2.394 31.512 1.00 95.31 198 GLY A CA 1
ATOM 1535 C C . GLY A 1 198 ? -7.019 0.926 31.101 1.00 95.31 198 GLY A C 1
ATOM 1536 O O . GLY A 1 198 ? -7.116 0.043 31.950 1.00 95.31 198 GLY A O 1
ATOM 1537 N N . LEU A 1 199 ? -6.888 0.653 29.796 1.00 96.31 199 LEU A N 1
ATOM 1538 C CA . LEU A 1 199 ? -6.756 -0.705 29.255 1.00 96.31 199 LEU A CA 1
ATOM 1539 C C . LEU A 1 199 ? -5.296 -1.150 29.147 1.00 96.31 199 LEU A C 1
ATOM 1541 O O . LEU A 1 199 ? -5.022 -2.345 29.194 1.00 96.31 199 LEU A O 1
ATOM 1545 N N . VAL A 1 200 ? -4.378 -0.196 28.984 1.00 97.50 200 VAL A N 1
ATOM 1546 C CA . VAL A 1 200 ? -2.934 -0.416 28.826 1.00 97.50 200 VAL A CA 1
ATOM 1547 C C . VAL A 1 200 ? -2.182 0.678 29.590 1.00 97.50 200 VAL A C 1
ATOM 1549 O O . VAL A 1 200 ? -2.641 1.822 29.619 1.00 97.50 200 VAL A O 1
ATOM 1552 N N . GLY A 1 201 ? -1.048 0.348 30.217 1.00 97.88 201 GLY A N 1
ATOM 1553 C CA . GLY A 1 201 ? -0.167 1.341 30.833 1.00 97.88 201 GLY A CA 1
ATOM 1554 C C . GLY A 1 201 ? 0.580 2.176 29.788 1.00 97.88 201 GLY A C 1
ATOM 1555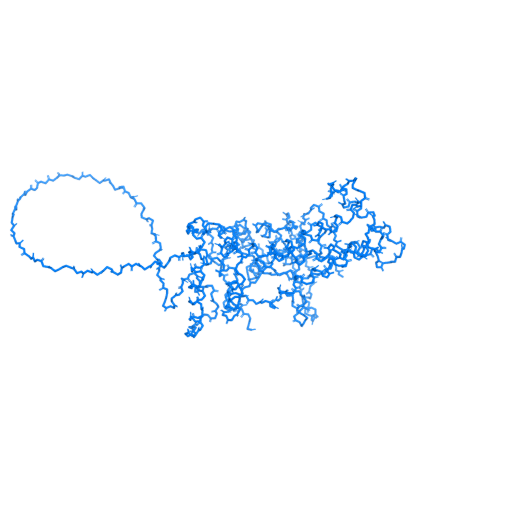 O O . GLY A 1 201 ? 0.924 1.685 28.715 1.00 97.88 201 GLY A O 1
ATOM 1556 N N . GLN A 1 202 ? 0.868 3.444 30.093 1.00 97.31 202 GLN A N 1
ATOM 1557 C CA . GLN A 1 202 ? 1.528 4.340 29.136 1.00 97.31 202 GLN A CA 1
ATOM 1558 C C . GLN A 1 202 ? 2.925 3.842 28.725 1.00 97.31 202 GLN A C 1
ATOM 1560 O O . GLN A 1 202 ? 3.207 3.747 27.533 1.00 97.31 202 GLN A O 1
ATOM 1565 N N . GLU A 1 203 ? 3.770 3.469 29.689 1.00 97.81 203 GLU A N 1
ATOM 1566 C CA . GLU A 1 203 ? 5.129 2.974 29.414 1.00 97.81 203 GLU A CA 1
ATOM 1567 C C . GLU A 1 203 ? 5.119 1.673 28.594 1.00 97.81 203 GLU A C 1
ATOM 1569 O O . GLU A 1 203 ? 5.928 1.498 27.680 1.00 97.81 203 GLU A O 1
ATOM 1574 N N . GLU A 1 204 ? 4.169 0.776 28.876 1.00 97.56 204 GLU A N 1
ATOM 1575 C CA . GLU A 1 204 ? 3.998 -0.482 28.142 1.00 97.56 204 GLU A CA 1
ATOM 1576 C C . GLU A 1 204 ? 3.577 -0.229 26.690 1.00 97.56 204 GLU A C 1
ATOM 1578 O O . GLU A 1 204 ? 4.134 -0.825 25.764 1.00 97.56 204 GLU A O 1
ATOM 1583 N N . ALA A 1 205 ? 2.619 0.682 26.482 1.00 98.12 205 ALA A N 1
ATOM 1584 C CA . ALA A 1 205 ? 2.164 1.072 25.155 1.00 98.12 205 ALA A CA 1
ATOM 1585 C C . ALA A 1 205 ? 3.298 1.705 24.341 1.00 98.12 205 ALA A C 1
ATOM 1587 O O . ALA A 1 205 ? 3.507 1.330 23.190 1.00 98.12 205 ALA A O 1
ATOM 1588 N N . GLU A 1 206 ? 4.069 2.621 24.933 1.00 97.94 206 GLU A N 1
ATOM 1589 C CA . GLU A 1 206 ? 5.238 3.223 24.284 1.00 97.94 206 GLU A CA 1
ATOM 1590 C C . GLU A 1 206 ? 6.298 2.175 23.922 1.00 97.94 206 GLU A C 1
ATOM 1592 O O . GLU A 1 206 ? 6.893 2.253 22.846 1.00 97.94 206 GLU A O 1
ATOM 1597 N N . GLY A 1 207 ? 6.516 1.181 24.789 1.00 97.94 207 GLY A N 1
ATOM 1598 C CA . GLY A 1 207 ? 7.389 0.041 24.513 1.00 97.94 207 GLY A CA 1
ATOM 1599 C C . GLY A 1 207 ? 6.972 -0.719 23.256 1.00 97.94 207 GLY A C 1
ATOM 1600 O O . GLY A 1 207 ? 7.787 -0.899 22.355 1.00 97.94 207 GLY A O 1
ATOM 1601 N N . VAL A 1 208 ? 5.692 -1.083 23.161 1.00 98.06 208 VAL A N 1
ATOM 1602 C CA . VAL A 1 208 ? 5.130 -1.792 22.001 1.00 98.06 208 VAL A CA 1
ATOM 1603 C C . VAL A 1 208 ? 5.169 -0.949 20.730 1.00 98.06 208 VAL A C 1
ATOM 1605 O O . VAL A 1 208 ? 5.528 -1.440 19.664 1.00 98.06 208 VAL A O 1
ATOM 1608 N N . LEU A 1 209 ? 4.813 0.332 20.815 1.00 97.69 209 LEU A N 1
ATOM 1609 C CA . LEU A 1 209 ? 4.744 1.215 19.650 1.00 97.69 209 LEU A CA 1
ATOM 1610 C C . LEU A 1 209 ? 6.124 1.484 19.030 1.00 97.69 209 LEU A C 1
ATOM 1612 O O . LEU A 1 209 ? 6.213 1.750 17.831 1.00 97.69 209 LEU A O 1
ATOM 1616 N N . ARG A 1 210 ? 7.207 1.368 19.813 1.00 97.62 210 ARG A N 1
ATOM 1617 C CA . ARG A 1 210 ? 8.588 1.420 19.305 1.00 97.62 210 ARG A CA 1
ATOM 1618 C C . ARG A 1 210 ? 8.960 0.199 18.456 1.00 97.62 210 ARG A C 1
ATOM 1620 O O . ARG A 1 210 ? 9.792 0.338 17.563 1.00 97.62 210 ARG A O 1
ATOM 1627 N N . GLU A 1 211 ? 8.312 -0.951 18.660 1.00 98.50 211 GLU A N 1
ATOM 1628 C CA . GLU A 1 211 ? 8.539 -2.166 17.858 1.00 98.50 211 GLU A CA 1
ATOM 1629 C C . GLU A 1 211 ? 8.153 -1.954 16.375 1.00 98.50 211 GLU A C 1
ATOM 1631 O O . GLU A 1 211 ? 8.709 -2.604 15.488 1.00 98.50 211 GLU A O 1
ATOM 1636 N N . TYR A 1 212 ? 7.245 -1.010 16.076 1.00 98.75 212 TYR A N 1
ATOM 1637 C CA . TYR A 1 212 ? 6.768 -0.716 14.716 1.00 98.75 212 TYR A CA 1
ATOM 1638 C C . TYR A 1 212 ? 7.902 -0.514 13.704 1.00 98.75 212 TYR A C 1
ATOM 1640 O O . TYR A 1 212 ? 7.885 -1.121 12.632 1.00 98.75 212 TYR A O 1
ATOM 1648 N N . SER A 1 213 ? 8.889 0.325 14.034 1.00 98.00 213 SER A N 1
ATOM 1649 C CA . SER A 1 213 ? 9.956 0.702 13.101 1.00 98.00 213 SER A CA 1
ATOM 1650 C C . SER A 1 213 ? 10.842 -0.490 12.732 1.00 98.00 213 SER A C 1
ATOM 1652 O O . SER A 1 213 ? 11.245 -0.624 11.574 1.00 98.00 213 SER A O 1
ATOM 1654 N N . GLU A 1 214 ? 11.118 -1.378 13.688 1.00 98.38 214 GLU A N 1
ATOM 1655 C CA . GLU A 1 214 ? 11.925 -2.581 13.471 1.00 98.38 214 GLU A CA 1
ATOM 1656 C C . GLU A 1 214 ? 11.170 -3.618 12.631 1.00 98.38 214 GLU A C 1
ATOM 1658 O O . GLU A 1 214 ? 11.712 -4.130 11.644 1.00 98.38 214 GLU A O 1
ATOM 1663 N N . VAL A 1 215 ? 9.896 -3.869 12.955 1.00 98.88 215 VAL A N 1
ATOM 1664 C CA . VAL A 1 215 ? 9.043 -4.802 12.202 1.00 98.88 215 VAL A CA 1
ATOM 1665 C C . VAL A 1 215 ? 8.839 -4.312 10.768 1.00 98.88 215 VAL A C 1
ATOM 1667 O O . VAL A 1 215 ? 8.986 -5.091 9.823 1.00 98.88 215 VAL A O 1
ATOM 1670 N N . LEU A 1 216 ? 8.566 -3.016 10.582 1.00 98.81 216 LEU A N 1
ATOM 1671 C CA . LEU A 1 216 ? 8.408 -2.410 9.260 1.00 98.81 216 LEU A CA 1
ATOM 1672 C C . LEU A 1 216 ? 9.692 -2.533 8.442 1.00 98.81 216 LEU A C 1
ATOM 1674 O O . LEU A 1 216 ? 9.639 -2.962 7.291 1.00 98.81 216 LEU A O 1
ATOM 1678 N N . THR A 1 217 ? 10.840 -2.191 9.033 1.00 98.62 217 THR A N 1
ATOM 1679 C CA . THR A 1 217 ? 12.139 -2.245 8.347 1.00 98.62 217 THR A CA 1
ATOM 1680 C C . THR A 1 217 ? 12.472 -3.670 7.925 1.00 98.62 217 THR A C 1
ATOM 1682 O O . THR A 1 217 ? 12.833 -3.902 6.774 1.00 98.62 217 THR A O 1
ATOM 1685 N N . THR A 1 218 ? 12.290 -4.640 8.821 1.00 98.75 218 THR A N 1
ATOM 1686 C CA . THR A 1 218 ? 12.541 -6.058 8.536 1.00 98.75 218 THR A CA 1
ATOM 1687 C C . THR A 1 218 ? 11.640 -6.564 7.411 1.00 98.75 218 THR A C 1
ATOM 1689 O O . THR A 1 218 ? 12.122 -7.153 6.441 1.00 98.75 218 THR A O 1
ATOM 1692 N N . ALA A 1 219 ? 10.336 -6.278 7.489 1.00 98.81 219 ALA A N 1
ATOM 1693 C CA . ALA A 1 219 ? 9.373 -6.687 6.474 1.00 98.81 219 ALA A CA 1
ATOM 1694 C C . ALA A 1 219 ? 9.635 -6.023 5.112 1.00 98.81 219 ALA A C 1
ATOM 1696 O O . ALA A 1 219 ? 9.549 -6.687 4.079 1.00 98.81 219 ALA A O 1
ATOM 1697 N N . TYR A 1 220 ? 9.968 -4.731 5.090 1.00 98.81 220 TYR A N 1
ATOM 1698 C CA . TYR A 1 220 ? 10.290 -4.003 3.863 1.00 98.81 220 TYR A CA 1
ATOM 1699 C C . TYR A 1 220 ? 11.571 -4.542 3.222 1.00 98.81 220 TYR A C 1
ATOM 1701 O O . TYR A 1 220 ? 11.570 -4.878 2.039 1.00 98.81 220 TYR A O 1
ATOM 1709 N N . ASN A 1 221 ? 12.636 -4.706 4.008 1.00 98.75 221 ASN A N 1
ATOM 1710 C CA . ASN A 1 221 ? 13.918 -5.221 3.536 1.00 98.75 221 ASN A CA 1
ATOM 1711 C C . ASN A 1 221 ? 13.775 -6.617 2.922 1.00 98.75 221 ASN A C 1
ATOM 1713 O O . ASN A 1 221 ? 14.292 -6.854 1.832 1.00 98.75 221 ASN A O 1
ATOM 1717 N N . ALA A 1 222 ? 13.017 -7.514 3.561 1.00 98.81 222 ALA A N 1
ATOM 1718 C CA . ALA A 1 222 ? 12.741 -8.845 3.021 1.00 98.81 222 ALA A CA 1
ATOM 1719 C C . ALA A 1 222 ? 12.018 -8.780 1.662 1.00 98.81 222 ALA A C 1
ATOM 1721 O O . ALA A 1 222 ? 12.386 -9.479 0.718 1.00 98.81 222 ALA A O 1
ATOM 1722 N N . ARG A 1 223 ? 11.024 -7.893 1.524 1.00 98.75 223 ARG A N 1
ATOM 1723 C CA . ARG A 1 223 ? 10.301 -7.694 0.256 1.00 98.75 223 ARG A CA 1
ATOM 1724 C C . ARG A 1 223 ? 11.200 -7.123 -0.837 1.00 98.75 223 ARG A C 1
ATOM 1726 O O . ARG A 1 223 ? 11.137 -7.578 -1.975 1.00 98.75 223 ARG A O 1
ATOM 1733 N N . MET A 1 224 ? 12.049 -6.155 -0.506 1.00 98.81 224 MET A N 1
ATOM 1734 C CA . MET A 1 224 ? 12.981 -5.564 -1.468 1.00 98.81 224 MET A CA 1
ATOM 1735 C C . MET A 1 224 ? 14.081 -6.547 -1.878 1.00 98.81 224 MET A C 1
ATOM 1737 O O . MET A 1 224 ? 14.420 -6.602 -3.058 1.00 98.81 224 MET A O 1
ATOM 1741 N N . ALA A 1 225 ? 14.582 -7.371 -0.952 1.00 98.75 225 ALA A N 1
ATOM 1742 C CA . ALA A 1 225 ? 15.499 -8.465 -1.265 1.00 98.75 225 ALA A CA 1
ATOM 1743 C C . ALA A 1 225 ? 14.862 -9.445 -2.261 1.00 98.75 225 ALA A C 1
ATOM 1745 O O . ALA A 1 225 ? 15.458 -9.731 -3.296 1.00 98.75 225 ALA A O 1
ATOM 1746 N N . ALA A 1 226 ? 13.611 -9.855 -2.026 1.00 98.62 226 ALA A N 1
ATOM 1747 C CA . ALA A 1 226 ? 12.877 -10.737 -2.932 1.00 98.62 226 ALA A CA 1
ATOM 1748 C C . ALA A 1 226 ? 12.665 -10.117 -4.327 1.00 98.62 226 ALA A C 1
ATOM 1750 O O . ALA A 1 226 ? 12.877 -10.788 -5.337 1.00 98.62 226 ALA A O 1
ATOM 1751 N N . LYS A 1 227 ? 12.337 -8.819 -4.408 1.00 98.62 227 LYS A N 1
ATOM 1752 C CA . LYS A 1 227 ? 12.225 -8.085 -5.684 1.00 98.62 227 LYS A CA 1
ATOM 1753 C C . LYS A 1 227 ? 13.555 -7.994 -6.437 1.00 98.62 227 LYS A C 1
ATOM 1755 O O . LYS A 1 227 ? 13.571 -8.037 -7.663 1.00 98.62 227 LYS A O 1
ATOM 1760 N N . LEU A 1 228 ? 14.666 -7.887 -5.710 1.00 98.56 228 LEU A N 1
ATOM 1761 C CA . LEU A 1 228 ? 16.023 -7.926 -6.259 1.00 98.56 228 LEU A CA 1
ATOM 1762 C C . LEU A 1 228 ? 16.536 -9.362 -6.459 1.00 98.56 228 LEU A C 1
ATOM 1764 O O . LEU A 1 228 ? 17.601 -9.547 -7.039 1.00 98.56 228 LEU A O 1
ATOM 1768 N N . GLY A 1 229 ? 15.792 -10.392 -6.039 1.00 98.12 229 GLY A N 1
ATOM 1769 C CA . GLY A 1 229 ? 16.195 -11.807 -6.020 1.00 98.12 229 GLY A CA 1
ATOM 1770 C C . GLY A 1 229 ? 17.501 -12.064 -5.289 1.00 98.12 229 GLY A C 1
ATOM 1771 O O . GLY A 1 229 ? 18.301 -12.875 -5.747 1.00 98.12 229 GLY A O 1
ATOM 1772 N N . LEU A 1 230 ? 17.705 -11.340 -4.194 1.00 98.12 230 LEU A N 1
ATOM 1773 C CA . LEU A 1 230 ? 18.806 -11.533 -3.264 1.00 98.12 230 LEU A CA 1
ATOM 1774 C C . LEU A 1 230 ? 18.337 -12.399 -2.095 1.00 98.12 230 LEU A C 1
ATOM 1776 O O . LEU A 1 230 ? 17.183 -12.290 -1.674 1.00 98.12 230 LEU A O 1
ATOM 1780 N N . LEU A 1 231 ? 19.231 -13.226 -1.555 1.00 96.94 231 LEU A N 1
ATOM 1781 C CA . LEU A 1 231 ? 18.976 -13.986 -0.325 1.00 96.94 231 LEU A CA 1
ATOM 1782 C C . LEU A 1 231 ? 18.819 -13.056 0.884 1.00 96.94 231 LEU A C 1
ATOM 1784 O O . LEU A 1 231 ? 17.982 -13.295 1.752 1.00 96.94 231 LEU A O 1
ATOM 1788 N N . GLU A 1 232 ? 19.607 -11.982 0.917 1.00 95.06 232 GLU A N 1
ATOM 1789 C CA . GLU A 1 232 ? 19.591 -10.979 1.976 1.00 95.06 232 GLU A CA 1
ATOM 1790 C C . GLU A 1 232 ? 19.480 -9.569 1.397 1.00 95.06 232 GLU A C 1
ATOM 1792 O O . GLU A 1 232 ? 19.920 -9.280 0.282 1.00 95.06 232 GLU A O 1
ATOM 1797 N N . TYR A 1 233 ? 18.895 -8.661 2.174 1.00 98.00 233 TYR A N 1
ATOM 1798 C CA . TYR A 1 233 ? 18.734 -7.275 1.759 1.00 98.00 233 TYR A CA 1
ATOM 1799 C C . TYR A 1 233 ? 20.078 -6.547 1.663 1.00 98.00 233 TYR A C 1
ATOM 1801 O O . TYR A 1 233 ? 20.766 -6.347 2.663 1.00 98.00 233 TYR A O 1
ATOM 1809 N N . ASP A 1 234 ? 20.406 -6.068 0.465 1.00 98.44 234 ASP A N 1
ATOM 1810 C CA . ASP A 1 234 ? 21.557 -5.203 0.233 1.00 98.44 234 ASP A CA 1
ATOM 1811 C C . ASP A 1 234 ? 21.123 -3.732 0.197 1.00 98.44 234 ASP A C 1
ATOM 1813 O O . ASP A 1 234 ? 20.571 -3.229 -0.791 1.00 98.44 234 ASP A O 1
ATOM 1817 N N . ARG A 1 235 ? 21.373 -3.027 1.307 1.00 98.25 235 ARG A N 1
ATOM 1818 C CA . ARG A 1 235 ? 20.992 -1.619 1.462 1.00 98.25 235 ARG A CA 1
ATOM 1819 C C . ARG A 1 235 ? 21.652 -0.723 0.417 1.00 98.25 235 ARG A C 1
ATOM 1821 O O . ARG A 1 235 ? 20.994 0.206 -0.051 1.00 98.25 235 ARG A O 1
ATOM 1828 N N . ALA A 1 236 ? 22.919 -0.961 0.082 1.00 98.38 236 ALA A N 1
ATOM 1829 C CA . ALA A 1 236 ? 23.664 -0.096 -0.827 1.00 98.38 236 ALA A CA 1
ATOM 1830 C C . ALA A 1 236 ? 23.120 -0.231 -2.254 1.00 98.38 236 ALA A C 1
ATOM 1832 O O . ALA A 1 236 ? 22.788 0.777 -2.876 1.00 98.38 236 ALA A O 1
ATOM 1833 N N . LEU A 1 237 ? 22.925 -1.468 -2.726 1.00 98.50 237 LEU A N 1
ATOM 1834 C CA . LEU A 1 237 ? 22.346 -1.731 -4.045 1.00 98.50 237 LEU A CA 1
ATOM 1835 C C . LEU A 1 237 ? 20.924 -1.186 -4.176 1.00 98.50 237 LEU A C 1
ATOM 1837 O O . LEU A 1 237 ? 20.606 -0.563 -5.187 1.00 98.50 237 LEU A O 1
ATOM 1841 N N . CYS A 1 238 ? 20.079 -1.404 -3.165 1.00 98.56 238 CYS A N 1
ATOM 1842 C CA . CYS A 1 238 ? 18.703 -0.914 -3.171 1.00 98.56 238 CYS A CA 1
ATOM 1843 C C . CYS A 1 238 ? 18.649 0.622 -3.179 1.00 98.56 238 CYS A C 1
ATOM 1845 O O . CYS A 1 238 ? 17.930 1.211 -3.981 1.00 98.56 238 CYS A O 1
ATOM 1847 N N . THR A 1 239 ? 19.446 1.278 -2.327 1.00 98.38 239 THR A N 1
ATOM 1848 C CA . THR A 1 239 ? 19.490 2.749 -2.247 1.00 98.38 239 THR A CA 1
ATOM 1849 C C . THR A 1 239 ? 19.941 3.364 -3.570 1.00 98.38 239 THR A C 1
ATOM 1851 O O . THR A 1 239 ? 19.296 4.292 -4.054 1.00 98.38 239 THR A O 1
ATOM 1854 N N . GLU A 1 240 ? 21.003 2.832 -4.181 1.00 98.62 240 GLU A N 1
ATOM 1855 C CA . GLU A 1 240 ? 21.493 3.357 -5.457 1.00 98.62 240 GLU A CA 1
ATOM 1856 C C . GLU A 1 240 ? 20.502 3.089 -6.599 1.00 98.62 240 GLU A C 1
ATOM 1858 O O . GLU A 1 240 ? 20.284 3.970 -7.423 1.00 98.62 240 GLU A O 1
ATOM 1863 N N . LEU A 1 241 ? 19.822 1.932 -6.615 1.00 98.69 241 LEU A N 1
ATOM 1864 C CA . LEU A 1 241 ? 18.771 1.656 -7.603 1.00 98.69 241 LEU A CA 1
ATOM 1865 C C . LEU A 1 241 ? 17.655 2.698 -7.529 1.00 98.69 241 LEU A C 1
ATOM 1867 O O . LEU A 1 241 ? 17.297 3.288 -8.542 1.00 98.69 241 LEU A O 1
ATOM 1871 N N . LEU A 1 242 ? 17.109 2.933 -6.334 1.00 98.44 242 LEU A N 1
ATOM 1872 C CA . LEU A 1 242 ? 16.018 3.889 -6.141 1.00 98.44 242 LEU A CA 1
ATOM 1873 C C . LEU A 1 242 ? 16.447 5.315 -6.511 1.00 98.44 242 LEU A C 1
ATOM 1875 O O . LEU A 1 242 ? 15.663 6.056 -7.099 1.00 98.44 242 LEU A O 1
ATOM 1879 N N . LYS A 1 243 ? 17.700 5.689 -6.230 1.00 97.94 243 LYS A N 1
ATOM 1880 C CA . LYS A 1 243 ? 18.270 6.967 -6.666 1.00 97.94 243 LYS A CA 1
ATOM 1881 C C . LYS A 1 243 ? 18.326 7.075 -8.193 1.00 97.94 243 LYS A C 1
ATOM 1883 O O . LYS A 1 243 ? 17.850 8.066 -8.736 1.00 97.94 243 LYS A O 1
ATOM 1888 N N . LEU A 1 244 ? 18.844 6.057 -8.884 1.00 96.94 244 LEU A N 1
ATOM 1889 C CA . LEU A 1 244 ? 18.868 6.030 -10.350 1.00 96.94 244 LEU A CA 1
ATOM 1890 C C . LEU A 1 244 ? 17.456 6.092 -10.941 1.00 96.94 244 LEU A C 1
ATOM 1892 O O . LEU A 1 244 ? 17.225 6.793 -11.920 1.00 96.94 244 LEU A O 1
ATOM 1896 N N . MET A 1 245 ? 16.501 5.388 -10.330 1.00 96.81 245 MET A N 1
ATOM 1897 C CA . MET A 1 245 ? 15.105 5.415 -10.762 1.00 96.81 245 MET A CA 1
ATOM 1898 C C . MET A 1 245 ? 14.489 6.809 -10.639 1.00 96.81 245 MET A C 1
ATOM 1900 O O . MET A 1 245 ? 13.762 7.214 -11.538 1.00 96.81 245 MET A O 1
ATOM 1904 N N . TYR A 1 246 ? 14.799 7.535 -9.564 1.00 95.44 246 TYR A N 1
ATOM 1905 C CA . TYR A 1 246 ? 14.345 8.911 -9.364 1.00 95.44 246 TYR A CA 1
ATOM 1906 C C . TYR A 1 246 ? 14.970 9.877 -10.375 1.00 95.44 246 TYR A C 1
ATOM 1908 O O . TYR A 1 246 ? 14.277 10.672 -10.994 1.00 95.44 246 TYR A O 1
ATOM 1916 N N . GLU A 1 247 ? 16.283 9.790 -10.577 1.00 93.56 247 GLU A N 1
ATOM 1917 C CA . GLU A 1 247 ? 17.023 10.703 -11.455 1.00 93.56 247 GLU A CA 1
ATOM 1918 C C . GLU A 1 247 ? 16.738 10.492 -12.956 1.00 93.56 247 GLU A C 1
ATOM 1920 O O . GLU A 1 247 ? 16.992 11.397 -13.748 1.00 93.56 247 GLU A O 1
ATOM 1925 N N . ASP A 1 248 ? 16.242 9.316 -13.360 1.00 92.31 248 ASP A N 1
ATOM 1926 C CA . ASP A 1 248 ? 15.940 8.973 -14.761 1.00 92.31 248 ASP A CA 1
ATOM 1927 C C . ASP A 1 248 ? 14.447 8.673 -15.020 1.00 92.31 248 ASP A C 1
ATOM 1929 O O . ASP A 1 248 ? 14.115 8.016 -16.017 1.00 92.31 248 ASP A O 1
ATOM 1933 N N . ASP A 1 249 ? 13.552 9.115 -14.127 1.00 92.19 249 ASP A N 1
ATOM 1934 C CA . ASP A 1 249 ? 12.093 8.931 -14.217 1.00 92.19 249 ASP A CA 1
ATOM 1935 C C . ASP A 1 249 ? 11.680 7.479 -14.525 1.00 92.19 249 ASP A C 1
ATOM 1937 O O . ASP A 1 249 ? 10.795 7.203 -15.343 1.00 92.19 249 ASP A O 1
ATOM 1941 N N . ALA A 1 250 ? 12.373 6.511 -13.925 1.00 94.25 250 ALA A N 1
ATOM 1942 C CA . ALA A 1 250 ? 12.153 5.105 -14.215 1.00 94.25 250 ALA A CA 1
ATOM 1943 C C . ALA A 1 250 ? 10.831 4.617 -13.617 1.00 94.25 250 ALA A C 1
ATOM 1945 O O . ALA A 1 250 ? 10.543 4.834 -12.438 1.00 94.25 250 ALA A O 1
ATOM 1946 N N . ASP A 1 251 ? 10.048 3.894 -14.418 1.00 96.81 251 ASP A N 1
ATOM 1947 C CA . ASP A 1 251 ? 8.805 3.274 -13.975 1.00 96.81 251 ASP A CA 1
ATOM 1948 C C . ASP A 1 251 ? 9.091 2.258 -12.866 1.00 96.81 251 ASP A C 1
ATOM 1950 O O . ASP A 1 251 ? 9.841 1.295 -13.066 1.00 96.81 251 ASP A O 1
ATOM 1954 N N . PHE A 1 252 ? 8.483 2.459 -11.697 1.00 98.06 252 PHE A N 1
ATOM 1955 C CA . PHE A 1 252 ? 8.789 1.687 -10.499 1.00 98.06 252 PHE A CA 1
ATOM 1956 C C . PHE A 1 252 ? 8.548 0.192 -10.711 1.00 98.06 252 PHE A C 1
ATOM 1958 O O . PHE A 1 252 ? 9.426 -0.642 -10.486 1.00 98.06 252 PHE A O 1
ATOM 1965 N N . THR A 1 253 ? 7.361 -0.150 -11.205 1.00 98.25 253 THR A N 1
ATOM 1966 C CA . THR A 1 253 ? 6.942 -1.543 -11.382 1.00 98.25 253 THR A CA 1
ATOM 1967 C C . THR A 1 253 ? 7.718 -2.223 -12.503 1.00 98.25 253 THR A C 1
ATOM 1969 O O . THR A 1 253 ? 8.263 -3.313 -12.308 1.00 98.25 253 THR A O 1
ATOM 1972 N N . ASN A 1 254 ? 7.834 -1.568 -13.659 1.00 97.50 254 ASN A N 1
ATOM 1973 C CA . ASN A 1 254 ? 8.495 -2.144 -14.823 1.00 97.50 254 ASN A CA 1
ATOM 1974 C C . ASN A 1 254 ? 10.007 -2.263 -14.637 1.00 97.50 254 ASN A C 1
ATOM 1976 O O . ASN A 1 254 ? 10.585 -3.201 -15.179 1.00 97.50 254 ASN A O 1
ATOM 1980 N N . THR A 1 255 ? 10.643 -1.400 -13.838 1.00 98.12 255 THR A N 1
ATOM 1981 C CA . THR A 1 255 ? 12.065 -1.548 -13.493 1.00 98.12 255 THR A CA 1
ATOM 1982 C C . THR A 1 255 ? 12.291 -2.855 -12.739 1.00 98.12 255 THR A C 1
ATOM 1984 O O . THR A 1 255 ? 13.077 -3.692 -13.178 1.00 98.12 255 THR A O 1
ATOM 1987 N N . PHE A 1 256 ? 11.542 -3.098 -11.658 1.00 98.56 256 PHE A N 1
ATOM 1988 C CA . PHE A 1 256 ? 11.649 -4.352 -10.906 1.00 98.56 256 PHE A CA 1
ATOM 1989 C C . PHE A 1 256 ? 11.253 -5.579 -11.737 1.00 98.56 256 PHE A C 1
ATOM 1991 O O . PHE A 1 256 ? 11.894 -6.625 -11.625 1.00 98.56 256 PHE A O 1
ATOM 1998 N N . ARG A 1 257 ? 10.243 -5.464 -12.610 1.00 97.81 257 ARG A N 1
ATOM 1999 C CA . ARG A 1 257 ? 9.891 -6.551 -13.533 1.00 97.81 257 ARG A CA 1
ATOM 2000 C C . ARG A 1 257 ? 11.006 -6.827 -14.542 1.00 97.81 257 ARG A C 1
ATOM 2002 O O . ARG A 1 257 ? 11.302 -7.985 -14.796 1.00 97.81 257 ARG A O 1
ATOM 2009 N N . ALA A 1 258 ? 11.667 -5.802 -15.073 1.00 97.06 258 ALA A N 1
ATOM 2010 C CA . ALA A 1 258 ? 12.777 -5.961 -16.010 1.00 97.06 258 ALA A CA 1
ATOM 2011 C C . ALA A 1 258 ? 14.011 -6.617 -15.371 1.00 97.06 258 ALA A C 1
ATOM 2013 O O . ALA A 1 258 ? 14.705 -7.391 -16.031 1.00 97.06 258 ALA A O 1
ATOM 2014 N N . LEU A 1 259 ? 14.271 -6.353 -14.086 1.00 97.62 259 LEU A N 1
ATOM 2015 C CA . LEU A 1 259 ? 15.353 -7.012 -13.345 1.00 97.62 259 LEU A CA 1
ATOM 2016 C C . LEU A 1 259 ? 15.150 -8.531 -13.225 1.00 97.62 259 LEU A C 1
ATOM 2018 O O . LEU A 1 259 ? 16.138 -9.256 -13.097 1.00 97.62 259 LEU A O 1
ATOM 2022 N N . CYS A 1 260 ? 13.908 -9.016 -13.363 1.00 97.12 260 CYS A N 1
ATOM 2023 C CA . CYS A 1 260 ? 13.597 -10.447 -13.390 1.00 97.12 260 CYS A CA 1
ATOM 2024 C C . CYS A 1 260 ? 14.231 -11.192 -14.570 1.00 97.12 260 CYS A C 1
ATOM 2026 O O . CYS A 1 260 ? 14.350 -12.407 -14.516 1.00 97.12 260 CYS A O 1
ATOM 2028 N N . GLU A 1 261 ? 14.659 -10.488 -15.618 1.00 94.50 261 GLU A N 1
ATOM 2029 C CA . GLU A 1 261 ? 15.271 -11.087 -16.810 1.00 94.50 261 GLU A CA 1
ATOM 2030 C C . GLU A 1 261 ? 16.802 -10.954 -16.818 1.00 94.50 261 GLU A C 1
ATOM 2032 O O . GLU A 1 261 ? 17.477 -11.399 -17.745 1.00 94.50 261 GLU A O 1
ATOM 2037 N N . VAL A 1 262 ? 17.389 -10.321 -15.797 1.00 94.25 262 VAL A N 1
ATOM 2038 C CA . VAL A 1 262 ? 18.843 -10.143 -15.715 1.00 94.25 262 VAL A CA 1
ATOM 2039 C C . VAL A 1 262 ? 19.492 -11.466 -15.334 1.00 94.25 262 VAL A C 1
ATOM 2041 O O . VAL A 1 262 ? 19.154 -12.040 -14.305 1.00 94.25 262 VAL A O 1
ATOM 2044 N N . GLU A 1 263 ? 20.446 -11.932 -16.134 1.00 93.56 263 GLU A N 1
ATOM 2045 C CA . GLU A 1 263 ? 21.329 -13.058 -15.805 1.00 93.56 263 GLU A CA 1
ATOM 2046 C C . GLU A 1 263 ? 22.497 -12.610 -14.914 1.00 93.56 263 GLU A C 1
ATOM 2048 O O . GLU A 1 263 ? 23.004 -11.484 -15.033 1.00 93.56 263 GLU A O 1
ATOM 2053 N N . SER A 1 264 ? 22.937 -13.511 -14.033 1.00 90.81 264 SER A N 1
ATOM 2054 C CA . SER A 1 264 ? 24.086 -13.319 -13.142 1.00 90.81 264 SER A CA 1
ATOM 2055 C C . SER A 1 264 ? 25.412 -13.256 -13.913 1.00 90.81 264 SER A C 1
ATOM 2057 O O . SER A 1 264 ? 26.309 -12.483 -13.560 1.00 90.81 264 SER A O 1
ATOM 2059 N N . ALA A 1 265 ? 25.538 -14.019 -15.000 1.00 84.12 265 ALA A N 1
ATOM 2060 C CA . ALA A 1 265 ? 26.648 -13.945 -15.942 1.00 84.12 265 ALA A CA 1
ATOM 2061 C C . ALA A 1 265 ? 26.324 -12.982 -17.091 1.00 84.12 265 ALA A C 1
ATOM 2063 O O . ALA A 1 265 ? 25.175 -12.807 -17.485 1.00 84.12 265 ALA A O 1
ATOM 2064 N N . THR A 1 266 ? 27.348 -12.350 -17.658 1.00 68.50 266 THR A N 1
ATOM 2065 C CA . THR A 1 266 ? 27.191 -11.675 -18.948 1.00 68.50 266 THR A CA 1
ATOM 2066 C C . THR A 1 266 ? 27.261 -12.751 -20.024 1.00 68.50 266 THR A C 1
ATOM 2068 O O . THR A 1 266 ? 28.280 -13.434 -20.126 1.00 68.50 266 THR A O 1
ATOM 2071 N N . THR A 1 267 ? 26.211 -12.915 -20.827 1.00 54.06 267 THR A N 1
ATOM 2072 C CA . THR A 1 267 ? 26.242 -13.763 -22.022 1.00 54.06 267 THR A CA 1
ATOM 2073 C C . THR A 1 267 ? 27.156 -13.102 -23.058 1.00 54.06 267 THR A C 1
ATOM 2075 O O . THR A 1 267 ? 26.723 -12.398 -23.967 1.00 54.06 267 THR A O 1
ATOM 2078 N N . THR A 1 268 ? 28.468 -13.278 -22.912 1.00 40.91 268 THR A N 1
ATOM 2079 C CA . THR A 1 268 ? 29.409 -13.012 -23.997 1.00 40.91 268 THR A CA 1
ATOM 2080 C C . THR A 1 268 ? 29.229 -14.161 -24.979 1.00 40.91 268 THR A C 1
ATOM 2082 O O . THR A 1 268 ? 29.839 -15.214 -24.816 1.00 40.91 268 THR A O 1
ATOM 2085 N N . SER A 1 269 ? 28.340 -14.010 -25.966 1.00 33.34 269 SER A N 1
ATOM 2086 C CA . SER A 1 269 ? 28.382 -14.916 -27.116 1.00 33.34 269 SER A CA 1
ATOM 2087 C C . SER A 1 269 ? 29.796 -14.824 -27.691 1.00 33.34 269 SER A C 1
ATOM 2089 O O . SER A 1 269 ? 30.221 -13.712 -28.024 1.00 33.34 269 SER A O 1
ATOM 2091 N N . PRO A 1 270 ? 30.567 -15.925 -27.761 1.00 34.06 270 PRO A N 1
ATOM 2092 C CA . PRO A 1 270 ? 31.858 -15.878 -28.414 1.00 34.06 270 PRO A CA 1
ATOM 2093 C C . PRO A 1 270 ? 31.590 -15.490 -29.864 1.00 34.06 270 PRO A C 1
ATOM 2095 O O . PRO A 1 270 ? 30.840 -16.169 -30.566 1.00 34.06 270 PRO A O 1
ATOM 2098 N N . ALA A 1 271 ? 32.157 -14.361 -30.295 1.00 34.31 271 ALA A N 1
ATOM 2099 C CA . ALA A 1 271 ? 32.206 -14.019 -31.702 1.00 34.31 271 ALA A CA 1
ATOM 2100 C C . ALA A 1 271 ? 32.795 -15.235 -32.418 1.00 34.31 271 ALA A C 1
ATOM 2102 O O . ALA A 1 271 ? 33.930 -15.627 -32.145 1.00 34.31 271 ALA A O 1
ATOM 2103 N N . SER A 1 272 ? 32.000 -15.878 -33.269 1.00 35.66 272 SER A N 1
ATOM 2104 C CA . SER A 1 272 ? 32.462 -16.962 -34.118 1.00 35.66 272 SER A CA 1
ATOM 2105 C C . SER A 1 272 ? 33.540 -16.393 -35.035 1.00 35.66 272 SER A C 1
ATOM 2107 O O . SER A 1 272 ? 33.240 -15.819 -36.082 1.00 35.66 272 SER A O 1
ATOM 2109 N N . SER A 1 273 ? 34.802 -16.502 -34.626 1.00 32.94 273 SER A N 1
ATOM 2110 C CA . SER A 1 273 ? 35.945 -16.270 -35.492 1.00 32.94 273 SER A CA 1
ATOM 2111 C C . SER A 1 273 ? 35.953 -17.390 -36.523 1.00 32.94 273 SER A C 1
ATOM 2113 O O . SER A 1 273 ? 36.468 -18.482 -36.286 1.00 32.94 273 SER A O 1
ATOM 2115 N N . SER A 1 274 ? 35.319 -17.135 -37.663 1.00 38.00 274 SER A N 1
ATOM 2116 C CA . SER A 1 274 ? 35.468 -17.941 -38.864 1.00 38.00 274 SER A CA 1
ATOM 2117 C C . SER A 1 274 ? 36.899 -17.778 -39.374 1.00 38.00 274 SER A C 1
ATOM 2119 O O . SER A 1 274 ? 37.210 -16.854 -40.124 1.00 38.00 274 SER A O 1
ATOM 2121 N N . SER A 1 275 ? 37.777 -18.678 -38.947 1.00 34.59 275 SER A N 1
ATOM 2122 C CA . SER A 1 275 ? 39.095 -18.870 -39.538 1.00 34.59 275 SER A CA 1
ATOM 2123 C C . SER A 1 275 ? 39.312 -20.356 -39.798 1.00 34.59 275 SER A C 1
ATOM 2125 O O . SER A 1 275 ? 39.772 -21.091 -38.929 1.00 34.59 275 SER A O 1
ATOM 2127 N N . SER A 1 276 ? 38.991 -20.805 -41.008 1.00 32.12 276 SER A N 1
ATOM 2128 C CA . SER A 1 276 ? 39.790 -21.846 -41.652 1.00 32.12 276 SER A CA 1
ATOM 2129 C C . SER A 1 276 ? 39.713 -21.689 -43.165 1.00 32.12 276 SER A C 1
ATOM 2131 O O . SER A 1 276 ? 38.645 -21.603 -43.768 1.00 32.12 276 SER A O 1
ATOM 2133 N N . SER A 1 277 ? 40.899 -21.569 -43.741 1.00 32.62 277 SER A N 1
ATOM 2134 C CA . SER A 1 277 ? 41.180 -21.402 -45.154 1.00 32.62 277 SER A CA 1
ATOM 2135 C C . SER A 1 277 ? 41.619 -22.747 -45.736 1.00 32.62 277 SER A C 1
ATOM 2137 O O . SER A 1 277 ? 42.466 -23.412 -45.142 1.00 32.62 277 SER A O 1
ATOM 2139 N N . SER A 1 278 ? 41.135 -23.015 -46.957 1.00 30.70 278 SER A N 1
ATOM 2140 C CA . SER A 1 278 ? 41.785 -23.782 -48.045 1.00 30.70 278 SER A CA 1
ATOM 2141 C C . SER A 1 278 ? 41.693 -25.324 -48.026 1.00 30.70 278 SER A C 1
ATOM 2143 O O . SER A 1 278 ? 41.628 -25.914 -46.953 1.00 30.70 278 SER A O 1
ATOM 2145 N N . PRO A 1 279 ? 41.872 -26.023 -49.177 1.00 42.53 279 PRO A N 1
ATOM 2146 C CA . PRO A 1 279 ? 41.589 -25.674 -50.578 1.00 42.53 279 PRO A CA 1
ATOM 2147 C C . PRO A 1 279 ? 40.819 -26.779 -51.358 1.00 42.53 279 PRO A C 1
ATOM 2149 O O . PRO A 1 279 ? 40.544 -27.875 -50.880 1.00 42.53 279 PRO A O 1
ATOM 2152 N N . THR A 1 280 ? 40.497 -26.445 -52.604 1.00 31.86 280 THR A N 1
ATOM 2153 C CA . THR A 1 280 ? 39.864 -27.209 -53.692 1.00 31.86 280 THR A CA 1
ATOM 2154 C C . THR A 1 280 ? 40.576 -28.518 -54.087 1.00 31.86 280 THR A C 1
ATOM 2156 O O . THR A 1 280 ? 41.790 -28.506 -54.279 1.00 31.86 280 THR A O 1
ATOM 2159 N N . ALA A 1 281 ? 39.816 -29.587 -54.379 1.00 30.80 281 ALA A N 1
ATOM 2160 C CA . ALA A 1 281 ? 40.162 -30.600 -55.391 1.00 30.80 281 ALA A CA 1
ATOM 2161 C C . ALA A 1 281 ? 38.922 -31.369 -55.912 1.00 30.80 281 ALA A C 1
ATOM 2163 O O . ALA A 1 281 ? 38.029 -31.754 -55.166 1.00 30.80 281 ALA A O 1
ATOM 2164 N N . THR A 1 282 ? 38.912 -31.540 -57.230 1.00 29.95 282 THR A N 1
ATOM 2165 C CA . THR A 1 282 ? 37.926 -32.081 -58.188 1.00 29.95 282 THR A CA 1
ATOM 2166 C C . THR A 1 282 ? 37.807 -33.614 -58.242 1.00 29.95 282 THR A C 1
ATOM 2168 O O . THR A 1 282 ? 38.820 -34.287 -58.079 1.00 29.95 282 THR A O 1
ATOM 2171 N N . SER A 1 283 ? 36.622 -34.139 -58.621 1.00 32.50 283 SER A N 1
ATOM 2172 C CA . SER A 1 283 ? 36.339 -35.215 -59.633 1.00 32.50 283 SER A CA 1
ATOM 2173 C C . SER A 1 283 ? 34.981 -35.922 -59.350 1.00 32.50 283 SER A C 1
ATOM 2175 O O . SER A 1 283 ? 34.730 -36.315 -58.220 1.00 32.50 283 SER A O 1
ATOM 2177 N N . SER A 1 284 ? 33.962 -35.778 -60.226 1.00 30.67 284 SER A N 1
ATOM 2178 C CA . SER A 1 284 ? 33.391 -36.767 -61.199 1.00 30.67 284 SER A CA 1
ATOM 2179 C C . SER A 1 284 ? 32.875 -38.084 -60.567 1.00 30.67 284 SER A C 1
ATOM 2181 O O . SER A 1 284 ? 33.607 -38.670 -59.790 1.00 30.67 284 SER A O 1
ATOM 2183 N N . SER A 1 285 ? 31.706 -38.686 -60.844 1.00 31.91 285 SER A N 1
ATOM 2184 C CA . SER A 1 285 ? 30.789 -38.709 -62.006 1.00 31.91 285 SER A CA 1
ATOM 2185 C C . SER A 1 285 ? 29.557 -39.615 -61.713 1.00 31.91 285 SER A C 1
ATOM 2187 O O . SER A 1 285 ? 29.753 -40.604 -61.016 1.00 31.91 285 SER A O 1
ATOM 2189 N N . SER A 1 286 ? 28.384 -39.313 -62.324 1.00 29.86 286 SER A N 1
ATOM 2190 C CA . SER A 1 286 ? 27.284 -40.196 -62.862 1.00 29.86 286 SER A CA 1
ATOM 2191 C C . SER A 1 286 ? 26.673 -41.327 -61.982 1.00 29.86 286 SER A C 1
ATOM 2193 O O . SER A 1 286 ? 27.404 -42.005 -61.283 1.00 29.86 286 SER A O 1
ATOM 2195 N N . SER A 1 287 ? 25.371 -41.677 -61.957 1.00 31.34 287 SER A N 1
ATOM 2196 C CA . SER A 1 287 ? 24.287 -41.704 -62.971 1.00 31.34 287 SER A CA 1
ATOM 2197 C C . SER A 1 287 ? 22.929 -42.166 -62.362 1.00 31.34 287 SER A C 1
ATOM 2199 O O . SER A 1 287 ? 22.932 -42.982 -61.448 1.00 31.34 287 SER A O 1
ATOM 2201 N N . ASP A 1 288 ? 21.824 -41.692 -62.967 1.00 29.28 288 ASP A N 1
ATOM 2202 C CA . ASP A 1 288 ? 20.464 -42.270 -63.178 1.00 29.28 288 ASP A CA 1
ATOM 2203 C C . ASP A 1 288 ? 19.441 -42.629 -62.054 1.00 29.28 288 ASP A C 1
ATOM 2205 O O . ASP A 1 288 ? 19.527 -43.668 -61.413 1.00 29.28 288 ASP A O 1
ATOM 2209 N N . SER A 1 289 ? 18.409 -41.760 -61.930 1.00 27.66 289 SER A N 1
ATOM 2210 C CA . SER A 1 289 ? 16.933 -41.907 -62.176 1.00 27.66 289 SER A CA 1
ATOM 2211 C C . SER A 1 289 ? 16.111 -43.169 -61.769 1.00 27.66 289 SER A C 1
ATOM 2213 O O . SER A 1 289 ? 16.639 -44.271 -61.820 1.00 27.66 289 SER A O 1
ATOM 2215 N N . PRO A 1 290 ? 14.747 -43.113 -61.677 1.00 42.94 290 PRO A N 1
ATOM 2216 C CA . PRO A 1 290 ? 13.832 -42.126 -61.057 1.00 42.94 290 PRO A CA 1
ATOM 2217 C C . PRO A 1 290 ? 12.659 -42.763 -60.225 1.00 42.94 290 PRO A C 1
ATOM 2219 O O . PRO A 1 290 ? 12.484 -43.979 -60.193 1.00 42.94 290 PRO A O 1
ATOM 2222 N N . THR A 1 291 ? 11.746 -41.913 -59.702 1.00 26.48 291 THR A N 1
ATOM 2223 C CA . THR A 1 291 ? 10.363 -42.195 -59.180 1.00 26.48 291 THR A CA 1
ATOM 2224 C C . THR A 1 291 ? 10.301 -42.713 -57.723 1.00 26.48 291 THR A C 1
ATOM 2226 O O . THR A 1 291 ? 10.927 -43.702 -57.386 1.00 26.48 291 THR A O 1
ATOM 2229 N N . THR A 1 292 ? 9.572 -42.136 -56.753 1.00 28.64 292 THR A N 1
ATOM 2230 C CA . THR A 1 292 ? 8.113 -41.907 -56.723 1.00 28.64 292 THR A CA 1
ATOM 2231 C C . THR A 1 292 ? 7.723 -40.979 -55.558 1.00 28.64 292 THR A C 1
ATOM 2233 O O . THR A 1 292 ? 8.301 -41.025 -54.477 1.00 28.64 292 THR A O 1
ATOM 2236 N N . THR A 1 293 ? 6.704 -40.161 -55.799 1.00 26.08 293 THR A N 1
ATOM 2237 C CA . THR A 1 293 ? 6.015 -39.224 -54.904 1.00 26.08 293 THR A CA 1
ATOM 2238 C C . THR A 1 293 ? 5.404 -39.888 -53.664 1.00 26.08 293 THR A C 1
ATOM 2240 O O . THR A 1 293 ? 4.592 -40.798 -53.803 1.00 26.08 293 THR A O 1
ATOM 2243 N N . THR A 1 294 ? 5.666 -39.369 -52.459 1.00 28.14 294 THR A N 1
ATOM 2244 C CA . THR A 1 294 ? 4.686 -39.357 -51.352 1.00 28.14 294 THR A CA 1
ATOM 2245 C C . THR A 1 294 ? 4.980 -38.178 -50.420 1.00 28.14 294 THR A C 1
ATOM 2247 O O . THR A 1 294 ? 5.988 -38.137 -49.724 1.00 28.14 294 THR A O 1
ATOM 2250 N N . THR A 1 295 ? 4.098 -37.185 -50.447 1.00 25.50 295 THR A N 1
ATOM 2251 C CA . THR A 1 295 ? 4.054 -36.037 -49.538 1.00 25.50 295 THR A CA 1
ATOM 2252 C C . THR A 1 295 ? 3.475 -36.448 -48.186 1.00 25.50 295 THR A C 1
ATOM 2254 O O . THR A 1 295 ? 2.297 -36.787 -48.099 1.00 25.50 295 THR A O 1
ATOM 2257 N N . SER A 1 296 ? 4.275 -36.349 -47.126 1.00 25.05 296 SER A N 1
ATOM 2258 C CA . SER A 1 296 ? 3.815 -36.328 -45.734 1.00 25.05 296 SER A CA 1
ATOM 2259 C C . SER A 1 296 ? 4.630 -35.286 -44.969 1.00 25.05 296 SER A C 1
ATOM 2261 O O . SER A 1 296 ? 5.724 -35.565 -44.480 1.00 25.05 296 SER A O 1
ATOM 2263 N N . THR A 1 297 ? 4.131 -34.052 -44.931 1.00 25.91 297 THR A N 1
ATOM 2264 C CA . THR A 1 297 ? 4.782 -32.938 -44.237 1.00 25.91 297 THR A CA 1
ATOM 2265 C C . THR A 1 297 ? 4.304 -32.901 -42.791 1.00 25.91 297 THR A C 1
ATOM 2267 O O . THR A 1 297 ? 3.208 -32.436 -42.487 1.00 25.91 297 THR A O 1
ATOM 2270 N N . THR A 1 298 ? 5.144 -33.404 -41.895 1.00 25.27 298 THR A N 1
ATOM 2271 C CA . THR A 1 298 ? 5.055 -33.193 -40.451 1.00 25.27 298 THR A CA 1
ATOM 2272 C C . THR A 1 298 ? 5.554 -31.779 -40.161 1.00 25.27 298 THR A C 1
ATOM 2274 O O . THR A 1 298 ? 6.744 -31.497 -40.283 1.00 25.27 298 THR A O 1
ATOM 2277 N N . SER A 1 299 ? 4.654 -30.856 -39.831 1.00 23.94 299 SER A N 1
ATOM 2278 C CA . SER A 1 299 ? 5.016 -29.486 -39.458 1.00 23.94 299 SER A CA 1
ATOM 2279 C C . SER A 1 299 ? 5.418 -29.439 -37.985 1.00 23.94 299 SER A C 1
ATOM 2281 O O . SER A 1 299 ? 4.581 -29.295 -37.100 1.00 23.94 299 SER A O 1
ATOM 2283 N N . THR A 1 300 ? 6.714 -29.570 -37.715 1.00 26.19 300 THR A N 1
ATOM 2284 C CA . THR A 1 300 ? 7.320 -29.173 -36.440 1.00 26.19 300 THR A CA 1
ATOM 2285 C C . THR A 1 300 ? 7.254 -27.655 -36.303 1.00 26.19 300 THR A C 1
ATOM 2287 O O . THR A 1 300 ? 7.838 -26.915 -37.095 1.00 26.19 300 THR A O 1
ATOM 2290 N N . SER A 1 301 ? 6.520 -27.194 -35.295 1.00 25.92 301 SER A N 1
ATOM 2291 C CA . SER A 1 301 ? 6.429 -25.802 -34.870 1.00 25.92 301 SER A CA 1
ATOM 2292 C C . SER A 1 301 ? 7.773 -25.319 -34.318 1.00 25.92 301 SER A C 1
ATOM 2294 O O . SER A 1 301 ? 8.165 -25.698 -33.214 1.00 25.92 301 SER A O 1
ATOM 2296 N N . ASN A 1 302 ? 8.466 -24.465 -35.073 1.00 24.73 302 ASN A N 1
ATOM 2297 C CA . ASN A 1 302 ? 9.584 -23.678 -34.561 1.00 24.73 302 ASN A CA 1
ATOM 2298 C C . ASN A 1 302 ? 9.048 -22.615 -33.597 1.00 24.73 302 ASN A C 1
ATOM 2300 O O . ASN A 1 302 ? 8.415 -21.641 -34.003 1.00 24.73 302 ASN A O 1
ATOM 2304 N N . VAL A 1 303 ? 9.317 -22.815 -32.310 1.00 27.17 303 VAL A N 1
ATOM 2305 C CA . VAL A 1 303 ? 9.217 -21.782 -31.281 1.00 27.17 303 VAL A CA 1
ATOM 2306 C C . VAL A 1 303 ? 10.398 -20.837 -31.493 1.00 27.17 303 VAL A C 1
ATOM 2308 O O . VAL A 1 303 ? 11.543 -21.205 -31.242 1.00 27.17 303 VAL A O 1
ATOM 2311 N N . ASN A 1 304 ? 10.134 -19.630 -31.993 1.00 27.44 304 ASN A N 1
ATOM 2312 C CA . ASN A 1 304 ? 11.144 -18.579 -32.059 1.00 27.44 304 ASN A CA 1
ATOM 2313 C C . ASN A 1 304 ? 11.489 -18.125 -30.635 1.00 27.44 304 ASN A C 1
ATOM 2315 O O . ASN A 1 304 ? 10.742 -17.379 -30.005 1.00 27.44 304 ASN A O 1
ATOM 2319 N N . SER A 1 305 ? 12.648 -18.565 -30.150 1.00 28.36 305 SER A N 1
ATOM 2320 C CA . SER A 1 305 ? 13.366 -17.954 -29.038 1.00 28.36 305 SER A CA 1
ATOM 2321 C C . SER A 1 305 ? 13.748 -16.522 -29.417 1.00 28.36 305 SER A C 1
ATOM 2323 O O . SER A 1 305 ? 14.540 -16.306 -30.336 1.00 28.36 305 SER A O 1
ATOM 2325 N N . SER A 1 306 ? 13.182 -15.537 -28.724 1.00 29.09 306 SER A N 1
ATOM 2326 C CA . SER A 1 306 ? 13.535 -14.127 -28.871 1.00 29.09 306 SER A CA 1
ATOM 2327 C C . SER A 1 306 ? 14.993 -13.901 -28.461 1.00 29.09 306 SER A C 1
ATOM 2329 O O . SER A 1 306 ? 15.335 -13.950 -27.280 1.00 29.09 306 SER A O 1
ATOM 2331 N N . THR A 1 307 ? 15.852 -13.652 -29.442 1.00 31.84 307 THR A N 1
ATOM 2332 C CA . THR A 1 307 ? 17.258 -13.279 -29.267 1.00 31.84 307 THR A CA 1
ATOM 2333 C C . THR A 1 307 ? 17.383 -11.957 -28.508 1.00 31.84 307 THR A C 1
ATOM 2335 O O . THR A 1 307 ? 16.893 -10.919 -28.964 1.00 31.84 307 THR A O 1
ATOM 2338 N N . SER A 1 308 ? 18.071 -11.985 -27.361 1.00 38.53 308 SER A N 1
ATOM 2339 C CA . SER A 1 308 ? 18.435 -10.807 -26.572 1.00 38.53 308 SER A CA 1
ATOM 2340 C C . SER A 1 308 ? 19.432 -9.944 -27.351 1.00 38.53 308 SER A C 1
ATOM 2342 O O . SER A 1 308 ? 20.646 -10.122 -27.320 1.00 38.53 308 SER A O 1
ATOM 2344 N N . THR A 1 309 ? 18.910 -8.986 -28.110 1.00 40.34 309 THR A N 1
ATOM 2345 C CA . THR A 1 309 ? 19.755 -8.004 -28.792 1.00 40.34 309 THR A CA 1
ATOM 2346 C C . THR A 1 309 ? 19.936 -6.843 -27.825 1.00 40.34 309 THR A C 1
ATOM 2348 O O . THR A 1 309 ? 18.987 -6.104 -27.568 1.00 40.34 309 THR A O 1
ATOM 2351 N N . THR A 1 310 ? 21.116 -6.720 -27.212 1.00 45.47 310 THR A N 1
ATOM 2352 C CA . THR A 1 310 ? 21.435 -5.594 -26.324 1.00 45.47 310 THR A CA 1
ATOM 2353 C C . THR A 1 310 ? 21.335 -4.293 -27.132 1.00 45.47 310 THR A C 1
ATOM 2355 O O . THR A 1 310 ? 22.092 -4.135 -28.092 1.00 45.47 310 THR A O 1
ATOM 2358 N N . PRO A 1 311 ? 20.415 -3.364 -26.808 1.00 43.94 311 PRO A N 1
ATOM 2359 C CA . PRO A 1 311 ? 20.335 -2.076 -27.490 1.00 43.94 311 PRO A CA 1
ATOM 2360 C C . PRO A 1 311 ? 21.633 -1.266 -27.297 1.00 43.94 311 PRO A C 1
ATOM 2362 O O . PRO A 1 311 ? 22.389 -1.530 -26.356 1.00 43.94 311 PRO A O 1
ATOM 2365 N N . PRO A 1 312 ? 21.890 -0.241 -28.136 1.00 40.72 312 PRO A N 1
ATOM 2366 C CA . PRO A 1 312 ? 23.179 0.465 -28.235 1.00 40.72 312 PRO A CA 1
ATOM 2367 C C . PRO A 1 312 ? 23.689 1.147 -26.946 1.00 40.72 312 PRO A C 1
ATOM 2369 O O . PRO A 1 312 ? 24.803 1.656 -26.926 1.00 40.72 312 PRO A O 1
ATOM 2372 N N . HIS A 1 313 ? 22.920 1.130 -25.853 1.00 53.00 313 HIS A N 1
ATOM 2373 C CA . HIS A 1 313 ? 23.258 1.738 -24.561 1.00 53.00 313 HIS A CA 1
ATOM 2374 C C . HIS A 1 313 ? 23.858 0.760 -23.527 1.00 53.00 313 HIS A C 1
ATOM 2376 O O . HIS A 1 313 ? 24.233 1.181 -22.430 1.00 53.00 313 HIS A O 1
ATOM 2382 N N . GLY A 1 314 ? 23.957 -0.538 -23.847 1.00 69.56 314 GLY A N 1
ATOM 2383 C CA . GLY A 1 314 ? 24.569 -1.554 -22.973 1.00 69.56 314 GLY A CA 1
ATOM 2384 C C . GLY A 1 314 ? 23.702 -2.019 -21.792 1.00 69.56 314 GLY A C 1
ATOM 2385 O O . GLY A 1 314 ? 24.182 -2.773 -20.945 1.00 69.56 314 GLY A O 1
ATOM 2386 N N . LEU A 1 315 ? 22.435 -1.597 -21.732 1.00 81.56 315 LEU A N 1
ATOM 2387 C CA . LEU A 1 315 ? 21.438 -2.083 -20.772 1.00 81.56 315 LEU A CA 1
ATOM 2388 C C . LEU A 1 315 ? 20.542 -3.150 -21.417 1.00 81.56 315 LEU A C 1
ATOM 2390 O O . LEU A 1 315 ? 20.278 -3.061 -22.617 1.00 81.56 315 LEU A O 1
ATOM 2394 N N . PRO A 1 316 ? 20.020 -4.123 -20.648 1.00 86.31 316 PRO A N 1
ATOM 2395 C CA . PRO A 1 316 ? 18.977 -5.024 -21.129 1.00 86.31 316 PRO A CA 1
ATOM 2396 C C . PRO A 1 316 ? 17.783 -4.243 -21.694 1.00 86.31 316 PRO A C 1
ATOM 2398 O O . PRO A 1 316 ? 17.368 -3.243 -21.107 1.00 86.31 316 PRO A O 1
ATOM 2401 N N . ALA A 1 317 ? 17.206 -4.707 -22.807 1.00 86.00 317 ALA A N 1
ATOM 2402 C CA . ALA A 1 317 ? 16.124 -4.000 -23.501 1.00 86.00 317 ALA A CA 1
ATOM 2403 C C . ALA A 1 317 ? 14.913 -3.713 -22.596 1.00 86.00 317 ALA A C 1
ATOM 2405 O O . ALA A 1 317 ? 14.377 -2.608 -22.620 1.00 86.00 317 ALA A O 1
ATOM 2406 N N . ALA A 1 318 ? 14.532 -4.675 -21.748 1.00 87.06 318 ALA A N 1
ATOM 2407 C CA . ALA A 1 318 ? 13.444 -4.507 -20.787 1.00 87.06 318 ALA A CA 1
ATOM 2408 C C . ALA A 1 318 ? 13.735 -3.395 -19.765 1.00 87.06 318 ALA A C 1
ATOM 2410 O O . ALA A 1 318 ? 12.851 -2.601 -19.456 1.00 87.06 318 ALA A O 1
ATOM 2411 N N . LEU A 1 319 ? 14.981 -3.304 -19.284 1.00 89.50 319 LEU A N 1
ATOM 2412 C CA . LEU A 1 319 ? 15.385 -2.258 -18.346 1.00 89.50 319 LEU A CA 1
ATOM 2413 C C . LEU A 1 319 ? 15.384 -0.902 -19.049 1.00 89.50 319 LEU A C 1
ATOM 2415 O O . LEU A 1 319 ? 14.799 0.040 -18.539 1.00 89.50 319 LEU A O 1
ATOM 2419 N N . ALA A 1 320 ? 15.942 -0.819 -20.260 1.00 88.19 320 ALA A N 1
ATOM 2420 C CA . ALA A 1 320 ? 15.941 0.409 -21.052 1.00 88.19 320 ALA A CA 1
ATOM 2421 C C . ALA A 1 320 ? 14.523 0.939 -21.346 1.00 88.19 320 ALA A C 1
ATOM 2423 O O . ALA A 1 320 ? 14.334 2.154 -21.370 1.00 88.19 320 ALA A O 1
ATOM 2424 N N . ALA A 1 321 ? 13.546 0.045 -21.539 1.00 87.62 321 ALA A N 1
ATOM 2425 C CA . ALA A 1 321 ? 12.142 0.385 -21.770 1.00 87.62 321 ALA A CA 1
ATOM 2426 C C . ALA A 1 321 ? 11.400 0.869 -20.510 1.00 87.62 321 ALA A C 1
ATOM 2428 O O . ALA A 1 321 ? 10.374 1.534 -20.635 1.00 87.62 321 ALA A O 1
ATOM 2429 N N . ALA A 1 322 ? 11.891 0.535 -19.312 1.00 89.69 322 ALA A N 1
ATOM 2430 C CA . ALA A 1 322 ? 11.315 0.998 -18.051 1.00 89.69 322 ALA A CA 1
ATOM 2431 C C . ALA A 1 322 ? 11.750 2.426 -17.686 1.00 89.69 322 ALA A C 1
ATOM 2433 O O . ALA A 1 322 ? 11.090 3.083 -16.889 1.00 89.69 322 ALA A O 1
ATOM 2434 N N . LEU A 1 323 ? 12.854 2.906 -18.253 1.00 88.25 323 LEU A N 1
ATOM 2435 C CA . LEU A 1 323 ? 13.403 4.225 -17.959 1.00 88.25 323 LEU A CA 1
ATOM 2436 C C . LEU A 1 323 ? 12.616 5.336 -18.687 1.00 88.25 323 LEU A C 1
ATOM 2438 O O . LEU A 1 323 ? 12.247 5.175 -19.854 1.00 88.25 323 LEU A O 1
ATOM 2442 N N . GLY A 1 324 ? 12.405 6.479 -18.030 1.00 77.69 324 GLY A N 1
ATOM 2443 C CA . GLY A 1 324 ? 11.611 7.595 -18.546 1.00 77.69 324 GLY A CA 1
ATOM 2444 C C . GLY A 1 324 ? 12.309 8.448 -19.618 1.00 77.69 324 GLY A C 1
ATOM 2445 O O . GLY A 1 324 ? 13.389 8.121 -20.125 1.00 77.69 324 GLY A O 1
ATOM 2446 N N . GLY A 1 325 ? 11.658 9.553 -20.001 1.00 65.69 325 GLY A N 1
ATOM 2447 C CA . GLY A 1 325 ? 12.251 10.653 -20.780 1.00 65.69 325 GLY A CA 1
ATOM 2448 C C . GLY A 1 325 ? 12.330 10.462 -22.296 1.00 65.69 325 GLY A C 1
ATOM 2449 O O . GLY A 1 325 ? 12.293 11.437 -23.041 1.00 65.69 325 GLY A O 1
ATOM 2450 N N . GLY A 1 326 ? 12.363 9.230 -22.804 1.00 59.50 326 GLY A N 1
ATOM 2451 C CA . GLY A 1 326 ? 12.047 8.962 -24.203 1.00 59.50 326 GLY A CA 1
ATOM 2452 C C . GLY A 1 326 ? 12.983 9.520 -25.286 1.00 59.50 326 GLY A C 1
ATOM 2453 O O . GLY A 1 326 ? 12.698 9.328 -26.473 1.00 59.50 326 GLY A O 1
ATOM 2454 N N . GLY A 1 327 ? 14.049 10.205 -24.875 1.00 64.12 327 GLY A N 1
ATOM 2455 C CA . GLY A 1 327 ? 15.164 10.681 -25.678 1.00 64.12 327 GLY A CA 1
ATOM 2456 C C . GLY A 1 327 ? 16.480 10.004 -25.269 1.00 64.12 327 GLY A C 1
ATOM 2457 O O . GLY A 1 327 ? 16.514 9.239 -24.300 1.00 64.12 327 GLY A O 1
ATOM 2458 N N . PRO A 1 328 ? 17.568 10.247 -26.018 1.00 66.25 328 PRO A N 1
ATOM 2459 C CA . PRO A 1 328 ? 18.879 9.698 -25.698 1.00 66.25 328 PRO A CA 1
ATOM 2460 C C . PRO A 1 328 ? 19.375 10.249 -24.356 1.00 66.25 328 PRO A C 1
ATOM 2462 O O . PRO A 1 328 ? 19.376 11.458 -24.129 1.00 66.25 328 PRO A O 1
ATOM 2465 N N . ARG A 1 329 ? 19.798 9.350 -23.463 1.00 77.00 329 ARG A N 1
ATOM 2466 C CA . ARG A 1 329 ? 20.402 9.720 -22.175 1.00 77.00 329 ARG A CA 1
ATOM 2467 C C . ARG A 1 329 ? 21.815 10.252 -22.379 1.00 77.00 329 ARG A C 1
ATOM 2469 O O . ARG A 1 329 ? 22.482 9.872 -23.343 1.00 77.00 329 ARG A O 1
ATOM 2476 N N . SER A 1 330 ? 22.287 11.077 -21.442 1.00 86.94 330 SER A N 1
ATOM 2477 C CA . SER A 1 330 ? 23.710 11.409 -21.399 1.00 86.94 330 SER A CA 1
ATOM 2478 C C . SER A 1 330 ? 24.531 10.143 -21.136 1.00 86.94 330 SER A C 1
ATOM 2480 O O . SER A 1 330 ? 24.069 9.198 -20.487 1.00 86.94 330 SER A O 1
ATOM 2482 N N . GLU A 1 331 ? 25.763 10.124 -21.638 1.00 88.00 331 GLU A N 1
ATOM 2483 C CA . GLU A 1 331 ? 26.669 8.991 -21.438 1.00 88.00 331 GLU A CA 1
ATOM 2484 C C . GLU A 1 331 ? 26.961 8.749 -19.949 1.00 88.00 331 GLU A C 1
ATOM 2486 O O . GLU A 1 331 ? 27.077 7.606 -19.518 1.00 88.00 331 GLU A O 1
ATOM 2491 N N . GLU A 1 332 ? 26.984 9.814 -19.145 1.00 90.56 332 GLU A N 1
ATOM 2492 C CA . GLU A 1 332 ? 27.127 9.749 -17.690 1.00 90.56 332 GLU A CA 1
ATOM 2493 C C . GLU A 1 332 ? 25.981 8.964 -17.032 1.00 90.56 332 GLU A C 1
ATOM 2495 O O . GLU A 1 332 ? 26.232 8.023 -16.277 1.00 90.56 332 GLU A O 1
ATOM 2500 N N . ARG A 1 333 ? 24.720 9.281 -17.371 1.00 90.88 333 ARG A N 1
ATOM 2501 C CA . ARG A 1 333 ? 23.549 8.548 -16.855 1.00 90.88 333 ARG A CA 1
ATOM 2502 C C . ARG A 1 333 ? 23.572 7.085 -17.291 1.00 90.88 333 ARG A C 1
ATOM 2504 O O . ARG A 1 333 ? 23.341 6.183 -16.487 1.00 90.88 333 ARG A O 1
ATOM 2511 N N . ALA A 1 334 ? 23.891 6.827 -18.561 1.00 89.50 334 ALA A N 1
ATOM 2512 C CA . ALA A 1 334 ? 23.996 5.465 -19.078 1.00 89.50 334 ALA A CA 1
ATOM 2513 C C . ALA A 1 334 ? 25.113 4.665 -18.376 1.00 89.50 334 ALA A C 1
ATOM 2515 O O . ALA A 1 334 ? 24.929 3.483 -18.069 1.00 89.50 334 ALA A O 1
ATOM 2516 N N . ALA A 1 335 ? 26.249 5.301 -18.077 1.00 91.88 335 ALA A N 1
ATOM 2517 C CA . ALA A 1 335 ? 27.351 4.695 -17.338 1.00 91.88 335 ALA A CA 1
ATOM 2518 C C . ALA A 1 335 ? 26.962 4.341 -15.897 1.00 91.88 335 ALA A C 1
ATOM 2520 O O . ALA A 1 335 ? 27.294 3.242 -15.451 1.00 91.88 335 ALA A O 1
ATOM 2521 N N . ALA A 1 336 ? 26.205 5.201 -15.209 1.00 95.25 336 ALA A N 1
ATOM 2522 C CA . ALA A 1 336 ? 25.731 4.946 -13.850 1.00 95.25 336 ALA A CA 1
ATOM 2523 C C . ALA A 1 336 ? 24.852 3.681 -13.772 1.00 95.25 336 ALA A C 1
ATOM 2525 O O . ALA A 1 336 ? 25.099 2.795 -12.950 1.00 95.25 336 ALA A O 1
ATOM 2526 N N . TRP A 1 337 ? 23.907 3.512 -14.705 1.00 95.19 337 TRP A N 1
ATOM 2527 C CA . TRP A 1 337 ? 23.102 2.286 -14.796 1.00 95.19 337 TRP A CA 1
ATOM 2528 C C . TRP A 1 337 ? 23.936 1.040 -15.099 1.00 95.19 337 TRP A C 1
ATOM 2530 O O . TRP A 1 337 ? 23.697 -0.020 -14.517 1.00 95.19 337 TRP A O 1
ATOM 2540 N N . ARG A 1 338 ? 24.930 1.137 -15.992 1.00 93.69 338 ARG A N 1
ATOM 2541 C CA . ARG A 1 338 ? 25.829 0.007 -16.285 1.00 93.69 338 ARG A CA 1
ATOM 2542 C C . ARG A 1 338 ? 26.684 -0.365 -15.078 1.00 93.69 338 ARG A C 1
ATOM 2544 O O . ARG A 1 338 ? 26.873 -1.554 -14.822 1.00 93.69 338 ARG A O 1
ATOM 2551 N N . GLN A 1 339 ? 27.169 0.623 -14.329 1.00 96.19 339 GLN A N 1
ATOM 2552 C CA . GLN A 1 339 ? 27.926 0.408 -13.099 1.00 96.19 339 GLN A CA 1
ATOM 2553 C C . GLN A 1 339 ? 27.067 -0.299 -12.048 1.00 96.19 339 GLN A C 1
ATOM 2555 O O . GLN A 1 339 ? 27.485 -1.328 -11.512 1.00 96.19 339 GLN A O 1
ATOM 2560 N N . TRP A 1 340 ? 25.852 0.199 -11.806 1.00 97.81 340 TRP A N 1
ATOM 2561 C CA . TRP A 1 340 ? 24.914 -0.425 -10.877 1.00 97.81 340 TRP A CA 1
ATOM 2562 C C . TRP A 1 340 ? 24.567 -1.858 -11.299 1.00 97.81 340 TRP A C 1
ATOM 2564 O O . TRP A 1 340 ? 24.661 -2.779 -10.489 1.00 97.81 340 TRP A O 1
ATOM 2574 N N . LEU A 1 341 ? 24.269 -2.088 -12.584 1.00 97.00 341 LEU A N 1
ATOM 2575 C CA . LEU A 1 341 ? 23.972 -3.423 -13.111 1.00 97.00 341 LEU A CA 1
ATOM 2576 C C . LEU A 1 341 ? 25.165 -4.381 -12.959 1.00 97.00 341 LEU A C 1
ATOM 2578 O O . LEU A 1 341 ? 24.983 -5.567 -12.682 1.00 97.00 341 LEU A O 1
ATOM 2582 N N . GLY A 1 342 ? 26.391 -3.878 -13.121 1.00 96.06 342 GLY A N 1
ATOM 2583 C CA . GLY A 1 342 ? 27.618 -4.632 -12.874 1.00 96.06 342 GLY A CA 1
ATOM 2584 C C . GLY A 1 342 ? 27.747 -5.079 -11.416 1.00 96.06 342 GLY A C 1
ATOM 2585 O O . GLY A 1 342 ? 28.014 -6.257 -11.163 1.00 96.06 342 GLY A O 1
ATOM 2586 N N . ALA A 1 343 ? 27.503 -4.168 -10.470 1.00 98.00 343 ALA A N 1
ATOM 2587 C CA . ALA A 1 343 ? 27.507 -4.463 -9.037 1.00 98.00 343 ALA A CA 1
ATOM 2588 C C . ALA A 1 343 ? 26.389 -5.447 -8.653 1.00 98.00 343 ALA A C 1
ATOM 2590 O O . ALA A 1 343 ? 26.641 -6.427 -7.951 1.00 98.00 343 ALA A O 1
ATOM 2591 N N . TYR A 1 344 ? 25.184 -5.249 -9.189 1.00 98.06 344 TYR A N 1
ATOM 2592 C CA . TYR A 1 344 ? 24.048 -6.142 -8.986 1.00 98.06 344 TYR A CA 1
ATOM 2593 C C . TYR A 1 344 ? 24.350 -7.568 -9.467 1.00 98.06 344 TYR A C 1
ATOM 2595 O O . TYR A 1 344 ? 24.215 -8.523 -8.706 1.00 98.06 344 TYR A O 1
ATOM 2603 N N . ARG A 1 345 ? 24.867 -7.732 -10.691 1.00 96.94 345 ARG A N 1
ATOM 2604 C CA . ARG A 1 345 ? 25.287 -9.048 -11.205 1.00 96.94 345 ARG A CA 1
ATOM 2605 C C . ARG A 1 345 ? 26.399 -9.679 -10.372 1.00 96.94 345 ARG A C 1
ATOM 2607 O O . ARG A 1 345 ? 26.398 -10.890 -10.175 1.00 96.94 345 ARG A O 1
ATOM 2614 N N . ALA A 1 346 ? 27.357 -8.886 -9.891 1.00 96.88 346 ALA A N 1
ATOM 2615 C CA . ALA A 1 346 ? 28.409 -9.388 -9.012 1.00 96.88 346 ALA A CA 1
ATOM 2616 C C . ALA A 1 346 ? 27.836 -9.937 -7.698 1.00 96.88 346 ALA A C 1
ATOM 2618 O O . ALA A 1 346 ? 28.253 -11.011 -7.267 1.00 96.88 346 ALA A O 1
ATOM 2619 N N . LYS A 1 347 ? 26.841 -9.253 -7.121 1.00 97.75 347 LYS A N 1
ATOM 2620 C CA . LYS A 1 347 ? 26.110 -9.720 -5.941 1.00 97.75 347 LYS A CA 1
ATOM 2621 C C . LYS A 1 347 ? 25.304 -10.993 -6.221 1.00 97.75 347 LYS A C 1
ATOM 2623 O O . LYS A 1 347 ? 25.380 -11.931 -5.439 1.00 97.75 347 LYS A O 1
ATOM 2628 N N . LEU A 1 348 ? 24.615 -11.085 -7.362 1.00 97.00 348 LEU A N 1
ATOM 2629 C CA . LEU A 1 348 ? 23.929 -12.324 -7.760 1.00 97.00 348 LEU A CA 1
ATOM 2630 C C . LEU A 1 348 ? 24.897 -13.513 -7.857 1.00 97.00 348 LEU A C 1
ATOM 2632 O O . LEU A 1 348 ? 24.601 -14.600 -7.367 1.00 97.00 348 LEU A O 1
ATOM 2636 N N . ARG A 1 349 ? 26.079 -13.302 -8.452 1.00 95.94 349 ARG A N 1
ATOM 2637 C CA . ARG A 1 349 ? 27.109 -14.346 -8.561 1.00 95.94 349 ARG A CA 1
ATOM 2638 C C . ARG A 1 349 ? 27.676 -14.759 -7.208 1.00 95.94 349 ARG A C 1
ATOM 2640 O O . ARG A 1 349 ? 27.944 -15.941 -7.025 1.00 95.94 349 ARG A O 1
ATOM 2647 N N . SER A 1 350 ? 27.879 -13.821 -6.281 1.00 96.44 350 SER A N 1
ATOM 2648 C CA . SER A 1 350 ? 28.440 -14.150 -4.966 1.00 96.44 350 SER A CA 1
ATOM 2649 C C . SER A 1 350 ? 27.485 -14.971 -4.099 1.00 96.44 350 SER A C 1
ATOM 2651 O O . SER A 1 350 ? 27.951 -15.753 -3.277 1.00 96.44 350 SER A O 1
ATOM 2653 N N . GLU A 1 351 ? 26.173 -14.848 -4.308 1.00 95.81 351 GLU A N 1
ATOM 2654 C CA . GLU A 1 351 ? 25.166 -15.686 -3.642 1.00 95.81 351 GLU A CA 1
ATOM 2655 C C . GLU A 1 351 ? 25.008 -17.072 -4.282 1.00 95.81 351 GLU A C 1
ATOM 2657 O O . G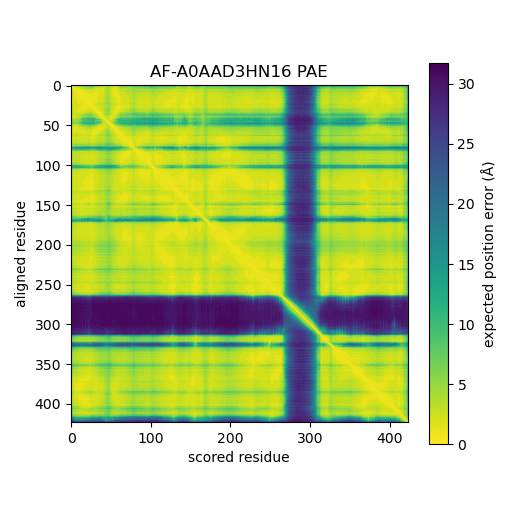LU A 1 351 ? 24.466 -17.979 -3.655 1.00 95.81 351 GLU A O 1
ATOM 2662 N N . GLY A 1 352 ? 25.475 -17.254 -5.522 1.00 92.75 352 GLY A N 1
ATOM 2663 C CA . GLY A 1 352 ? 25.518 -18.558 -6.189 1.00 92.75 352 GLY A CA 1
ATOM 2664 C C . GLY A 1 352 ? 24.151 -19.158 -6.540 1.00 92.75 352 GLY A C 1
ATOM 2665 O O . GLY A 1 352 ? 24.075 -20.344 -6.861 1.00 92.75 352 GLY A O 1
ATOM 2666 N N . GLN A 1 353 ? 23.070 -18.372 -6.492 1.00 94.06 353 GLN A N 1
ATOM 2667 C CA . GLN A 1 353 ? 21.736 -18.833 -6.879 1.00 94.06 353 GLN A CA 1
ATOM 2668 C C . GLN A 1 353 ? 21.655 -19.037 -8.405 1.00 94.06 353 GLN A C 1
ATOM 2670 O O . GLN A 1 353 ? 22.004 -18.118 -9.151 1.00 94.06 353 GLN A O 1
ATOM 2675 N N . PRO A 1 354 ? 21.158 -20.187 -8.906 1.00 95.69 354 PRO A N 1
ATOM 2676 C CA . PRO A 1 354 ? 20.933 -20.365 -10.337 1.00 95.69 354 PRO A CA 1
ATOM 2677 C C . PRO A 1 354 ? 19.898 -19.366 -10.871 1.00 95.69 354 PRO A C 1
ATOM 2679 O O . PRO A 1 354 ? 18.892 -19.089 -10.214 1.00 95.69 354 PRO A O 1
ATOM 2682 N N . ASP A 1 355 ? 20.115 -18.857 -12.086 1.00 96.56 355 ASP A N 1
ATOM 2683 C CA . ASP A 1 355 ? 19.289 -17.778 -12.638 1.00 96.56 355 ASP A CA 1
ATOM 2684 C C . ASP A 1 355 ? 17.814 -18.178 -12.783 1.00 96.56 355 ASP A C 1
ATOM 2686 O O . ASP A 1 355 ? 16.954 -17.490 -12.245 1.00 96.56 355 ASP A O 1
ATOM 2690 N N . ALA A 1 356 ? 17.496 -19.317 -13.403 1.00 96.69 356 ALA A N 1
ATOM 2691 C CA . ALA A 1 356 ? 16.105 -19.728 -13.633 1.00 96.69 356 ALA A CA 1
ATOM 2692 C C . ALA A 1 356 ? 15.211 -19.754 -12.362 1.00 96.69 356 ALA A C 1
ATOM 2694 O O . ALA A 1 356 ? 14.163 -19.100 -12.368 1.00 96.69 356 ALA A O 1
ATOM 2695 N N . PRO A 1 357 ? 15.575 -20.443 -11.256 1.00 97.00 357 PRO A N 1
ATOM 2696 C CA . PRO A 1 357 ? 14.765 -20.431 -10.035 1.00 97.00 357 PRO A CA 1
ATOM 2697 C C . PRO A 1 357 ? 14.730 -19.059 -9.347 1.00 97.00 357 PRO A C 1
ATOM 2699 O O . PRO A 1 357 ? 13.672 -18.657 -8.857 1.00 97.00 357 PRO A O 1
ATOM 2702 N N . ARG A 1 358 ? 15.836 -18.300 -9.351 1.00 97.69 358 ARG A N 1
ATOM 2703 C CA . ARG A 1 358 ? 15.866 -16.930 -8.815 1.00 97.69 358 ARG A CA 1
ATOM 2704 C C . ARG A 1 358 ? 14.899 -16.020 -9.571 1.00 97.69 358 ARG A C 1
ATOM 2706 O O . ARG A 1 358 ? 14.115 -15.312 -8.945 1.00 97.69 358 ARG A O 1
ATOM 2713 N N . GLN A 1 359 ? 14.938 -16.043 -10.902 1.00 97.69 359 GLN A N 1
ATOM 2714 C CA . GLN A 1 359 ? 14.061 -15.244 -11.761 1.00 97.69 359 GLN A CA 1
ATOM 2715 C C . GLN A 1 359 ? 12.590 -15.619 -11.544 1.00 97.69 359 GLN A C 1
ATOM 2717 O O . GLN A 1 359 ? 11.746 -14.735 -11.418 1.00 97.69 359 GLN A O 1
ATOM 2722 N N . ALA A 1 360 ? 12.270 -16.914 -11.421 1.00 97.38 360 ALA A N 1
ATOM 2723 C CA . ALA A 1 360 ? 10.919 -17.360 -11.074 1.00 97.38 360 ALA A CA 1
ATOM 2724 C C . ALA A 1 360 ? 10.456 -16.786 -9.719 1.00 97.38 360 ALA A C 1
ATOM 2726 O O . ALA A 1 360 ? 9.363 -16.230 -9.633 1.00 97.38 360 ALA A O 1
ATOM 2727 N N . SER A 1 361 ? 11.311 -16.830 -8.690 1.00 96.69 361 SER A N 1
ATOM 2728 C CA . SER A 1 361 ? 11.017 -16.242 -7.375 1.00 96.69 361 SER A CA 1
ATOM 2729 C C . SER A 1 361 ? 10.857 -14.716 -7.420 1.00 96.69 361 SER A C 1
ATOM 2731 O O . SER A 1 361 ? 9.968 -14.165 -6.768 1.00 96.69 361 SER A O 1
ATOM 2733 N N . GLN A 1 362 ? 11.689 -14.015 -8.198 1.00 97.00 362 GLN A N 1
ATOM 2734 C CA . GLN A 1 362 ? 11.573 -12.567 -8.395 1.00 97.00 362 GLN A CA 1
ATOM 2735 C C . GLN A 1 362 ? 10.242 -12.201 -9.055 1.00 97.00 362 GLN A C 1
ATOM 2737 O O . GLN A 1 362 ? 9.571 -11.277 -8.596 1.00 97.00 362 GLN A O 1
ATOM 2742 N N . ARG A 1 363 ? 9.811 -12.946 -10.083 1.00 98.31 363 ARG A N 1
ATOM 2743 C CA . ARG A 1 363 ? 8.531 -12.700 -10.768 1.00 98.31 363 ARG A CA 1
ATOM 2744 C C . ARG A 1 363 ? 7.330 -12.824 -9.825 1.00 98.31 363 ARG A C 1
ATOM 2746 O O . ARG A 1 363 ? 6.388 -12.060 -9.992 1.00 98.31 363 ARG A O 1
ATOM 2753 N N . CYS A 1 364 ? 7.395 -13.667 -8.791 1.00 97.62 364 CYS A N 1
ATOM 2754 C CA . CYS A 1 364 ? 6.374 -13.740 -7.732 1.00 97.62 364 CYS A CA 1
ATOM 2755 C C . CYS A 1 364 ? 6.351 -12.516 -6.792 1.00 97.62 364 CYS A C 1
ATOM 2757 O O . CYS A 1 364 ? 5.399 -12.337 -6.041 1.00 97.62 364 CYS A O 1
ATOM 2759 N N . SER A 1 365 ? 7.394 -11.679 -6.810 1.00 98.06 365 SER A N 1
ATOM 2760 C CA . SER A 1 365 ? 7.514 -10.455 -5.996 1.00 98.06 365 SER A CA 1
ATOM 2761 C C . SER A 1 365 ? 7.393 -9.166 -6.823 1.00 98.06 365 SER A C 1
ATOM 2763 O O . SER A 1 365 ? 7.172 -8.080 -6.280 1.00 98.06 365 SER A O 1
ATOM 2765 N N . CYS A 1 366 ? 7.529 -9.273 -8.144 1.00 98.50 366 CYS A N 1
ATOM 2766 C CA . CYS A 1 366 ? 7.541 -8.162 -9.089 1.00 98.50 366 CYS A CA 1
ATOM 2767 C C . CYS A 1 366 ? 6.331 -8.270 -10.022 1.00 98.50 366 CYS A C 1
ATOM 2769 O O . CYS A 1 366 ? 6.408 -9.000 -11.018 1.00 98.50 366 CYS A O 1
ATOM 2771 N N . PRO A 1 367 ? 5.216 -7.574 -9.724 1.00 98.44 367 PRO A N 1
ATOM 2772 C CA . PRO A 1 367 ? 4.025 -7.674 -10.552 1.00 98.44 367 PRO A CA 1
ATOM 2773 C C . PRO A 1 367 ? 4.306 -7.160 -11.964 1.00 98.44 367 PRO A C 1
ATOM 2775 O O . PRO A 1 367 ? 5.088 -6.232 -12.174 1.00 98.44 367 PRO A O 1
ATOM 2778 N N . ARG A 1 368 ? 3.652 -7.785 -12.936 1.00 97.81 368 ARG A N 1
ATOM 2779 C CA . ARG A 1 368 ? 3.578 -7.331 -14.321 1.00 97.81 368 ARG A CA 1
ATOM 2780 C C . ARG A 1 368 ? 2.492 -6.269 -14.507 1.00 97.81 368 ARG A C 1
ATOM 2782 O O . ARG A 1 368 ? 2.653 -5.383 -15.344 1.00 97.81 368 ARG A O 1
ATOM 2789 N N . PHE A 1 369 ? 1.420 -6.350 -13.718 1.00 98.44 369 PHE A N 1
ATOM 2790 C CA . PHE A 1 369 ? 0.238 -5.501 -13.837 1.00 98.44 369 PHE A CA 1
ATOM 2791 C C . PHE A 1 369 ? -0.135 -4.864 -12.497 1.00 98.44 369 PHE A C 1
ATOM 2793 O O . PHE A 1 369 ? -0.129 -5.520 -11.457 1.00 98.44 369 PHE A O 1
ATOM 2800 N N . ILE A 1 370 ? -0.484 -3.579 -12.536 1.00 98.31 370 ILE A N 1
ATOM 2801 C CA . ILE A 1 370 ? -0.987 -2.798 -11.396 1.00 98.31 370 ILE A CA 1
ATOM 2802 C C . ILE A 1 370 ? -2.129 -1.895 -11.890 1.00 98.31 370 ILE A C 1
ATOM 2804 O O . ILE A 1 370 ? -2.147 -1.546 -13.075 1.00 98.31 370 ILE A O 1
ATOM 2808 N N . PRO A 1 371 ? -3.063 -1.458 -11.027 1.00 97.00 371 PRO A N 1
ATOM 2809 C CA . PRO A 1 371 ? -4.140 -0.552 -11.422 1.00 97.00 371 PRO A CA 1
ATOM 2810 C C . PRO A 1 371 ? -3.613 0.888 -11.567 1.00 97.00 371 PRO A C 1
ATOM 2812 O O . PRO A 1 371 ? -3.825 1.758 -10.717 1.00 97.00 371 PRO A O 1
ATOM 2815 N N . ARG A 1 372 ? -2.870 1.134 -12.654 1.00 96.75 372 ARG A N 1
ATOM 2816 C CA . ARG A 1 372 ? -2.295 2.445 -12.992 1.00 96.75 372 ARG A CA 1
ATOM 2817 C C . ARG A 1 372 ? -3.403 3.482 -13.170 1.00 96.75 372 ARG A C 1
ATOM 2819 O O . ARG A 1 372 ? -4.502 3.168 -13.621 1.00 96.75 372 ARG A O 1
ATOM 2826 N N . GLN A 1 373 ? -3.107 4.744 -12.864 1.00 94.19 373 GLN A N 1
ATOM 2827 C CA . GLN A 1 373 ? -4.133 5.793 -12.818 1.00 94.19 373 GLN A CA 1
ATOM 2828 C C . GLN A 1 373 ? -4.783 6.037 -14.185 1.00 94.19 373 GLN A C 1
ATOM 2830 O O . GLN A 1 373 ? -5.994 6.219 -14.244 1.00 94.19 373 GLN A O 1
ATOM 2835 N N . HIS A 1 374 ? -4.014 5.969 -15.275 1.00 94.50 374 HIS A N 1
ATOM 2836 C CA . HIS A 1 374 ? -4.556 6.104 -16.629 1.00 94.50 374 HIS A CA 1
ATOM 2837 C C . HIS A 1 374 ? -5.451 4.916 -17.027 1.00 94.50 374 HIS A C 1
ATOM 2839 O O . HIS A 1 374 ? -6.468 5.123 -17.674 1.00 94.50 374 HIS A O 1
ATOM 2845 N N . LEU A 1 375 ? -5.137 3.690 -16.581 1.00 97.06 375 LEU A N 1
ATOM 2846 C CA . LEU A 1 375 ? -5.981 2.509 -16.819 1.00 97.06 375 LEU A CA 1
ATOM 2847 C C . LEU A 1 375 ? -7.315 2.629 -16.080 1.00 97.06 375 LEU A C 1
ATOM 2849 O O . LEU A 1 375 ? -8.368 2.338 -16.641 1.00 97.06 375 LEU A O 1
ATOM 2853 N N . LEU A 1 376 ? -7.272 3.107 -14.831 1.00 96.75 376 LEU A N 1
ATOM 2854 C CA . LEU A 1 376 ? -8.480 3.432 -14.075 1.00 96.75 376 LEU A CA 1
ATOM 2855 C C . LEU A 1 376 ? -9.298 4.497 -14.809 1.00 96.75 376 LEU A C 1
ATOM 2857 O O . LEU A 1 376 ? -10.504 4.335 -14.947 1.00 96.75 376 LEU A O 1
ATOM 2861 N N . GLN A 1 377 ? -8.650 5.556 -15.301 1.00 94.75 377 GLN A N 1
ATOM 2862 C CA . GLN A 1 377 ? -9.316 6.643 -16.015 1.00 94.75 377 GLN A CA 1
ATOM 2863 C C . GLN A 1 377 ? -10.002 6.156 -17.300 1.00 94.75 377 GLN A C 1
ATOM 2865 O O . GLN A 1 377 ? -11.168 6.472 -17.506 1.00 94.75 377 GLN A O 1
ATOM 2870 N N . TRP A 1 378 ? -9.349 5.317 -18.108 1.00 96.25 378 TRP A N 1
ATOM 2871 C CA . TRP A 1 378 ? -9.974 4.724 -19.297 1.00 96.25 378 TRP A CA 1
ATOM 2872 C C . TRP A 1 378 ? -11.171 3.840 -18.950 1.00 96.25 378 TRP A C 1
ATOM 2874 O O . TRP A 1 378 ? -12.203 3.908 -19.613 1.00 96.25 378 TRP A O 1
ATOM 2884 N N . ALA A 1 379 ? -11.062 3.035 -17.888 1.00 97.38 379 ALA A N 1
ATOM 2885 C CA . ALA A 1 379 ? -12.175 2.216 -17.419 1.00 97.38 379 ALA A CA 1
ATOM 2886 C C . ALA A 1 379 ? -13.354 3.074 -16.925 1.00 97.38 379 ALA A C 1
ATOM 2888 O O . ALA A 1 379 ? -14.507 2.720 -17.167 1.00 97.38 379 ALA A O 1
ATOM 2889 N N . ILE A 1 380 ? -13.076 4.206 -16.268 1.00 95.50 380 ILE A N 1
ATOM 2890 C CA . ILE A 1 380 ? -14.086 5.184 -15.841 1.00 95.50 380 ILE A CA 1
ATOM 2891 C C . ILE A 1 380 ? -14.777 5.804 -17.055 1.00 95.50 380 ILE A C 1
ATOM 2893 O O . ILE A 1 380 ? -15.999 5.747 -17.135 1.00 95.50 380 ILE A O 1
ATOM 2897 N N . GLU A 1 381 ? -14.013 6.350 -18.003 1.00 95.31 381 GLU A N 1
ATOM 2898 C CA . GLU A 1 381 ? -14.543 7.015 -19.201 1.00 95.31 381 GLU A CA 1
ATOM 2899 C C . GLU A 1 381 ? -15.418 6.068 -20.029 1.00 95.31 381 GLU A C 1
ATOM 2901 O O . GLU A 1 381 ? -16.526 6.426 -20.433 1.00 95.31 381 GLU A O 1
ATOM 2906 N N . ALA A 1 382 ? -14.969 4.823 -20.218 1.00 95.69 382 ALA A N 1
ATOM 2907 C CA . ALA A 1 382 ? -15.758 3.797 -20.888 1.00 95.69 382 ALA A CA 1
ATOM 2908 C C . ALA A 1 382 ? -17.063 3.498 -20.125 1.00 95.69 382 ALA A C 1
ATOM 2910 O O . ALA A 1 382 ? -18.146 3.524 -20.717 1.00 95.69 382 ALA A O 1
ATOM 2911 N N . ALA A 1 383 ? -16.993 3.289 -18.804 1.00 95.75 383 ALA A N 1
ATOM 2912 C CA . ALA A 1 383 ? -18.164 2.975 -17.982 1.00 95.75 383 ALA A CA 1
ATOM 2913 C C . ALA A 1 383 ? -19.169 4.142 -17.908 1.00 95.75 383 ALA A C 1
ATOM 2915 O O . ALA A 1 383 ? -20.386 3.929 -17.894 1.00 95.75 383 ALA A O 1
ATOM 2916 N N . GLU A 1 384 ? -18.692 5.387 -17.921 1.00 92.56 384 GLU A N 1
ATOM 2917 C CA . GLU A 1 384 ? -19.521 6.588 -18.059 1.00 92.56 384 GLU A CA 1
ATOM 2918 C C . GLU A 1 384 ? -20.195 6.670 -19.435 1.00 92.56 384 GLU A C 1
ATOM 2920 O O . GLU A 1 384 ? -21.333 7.129 -19.529 1.00 92.56 384 GLU A O 1
ATOM 2925 N N . GLY A 1 385 ? -19.567 6.138 -20.485 1.00 92.25 385 GLY A N 1
ATOM 2926 C CA . GLY A 1 385 ? -20.188 5.905 -21.792 1.00 92.25 385 GLY A CA 1
ATOM 2927 C C . GLY A 1 385 ? -21.204 4.753 -21.817 1.00 92.25 385 GLY A C 1
ATOM 2928 O O . GLY A 1 385 ? -21.976 4.646 -22.763 1.00 92.25 385 GLY A O 1
ATOM 2929 N N . GLY A 1 386 ? -21.267 3.929 -20.764 1.00 92.00 386 GLY A N 1
ATOM 2930 C CA . GLY A 1 386 ? -22.079 2.705 -20.709 1.00 92.00 386 GLY A CA 1
ATOM 2931 C C . GLY A 1 386 ? -21.349 1.442 -21.181 1.00 92.00 386 GLY A C 1
ATOM 2932 O O . GLY A 1 386 ? -21.939 0.362 -21.173 1.00 92.00 386 GLY A O 1
ATOM 2933 N N . GLU A 1 387 ? -20.067 1.557 -21.526 1.00 95.50 387 GLU A N 1
ATOM 2934 C CA . GLU A 1 387 ? -19.224 0.469 -22.012 1.00 95.50 387 GLU A CA 1
ATOM 2935 C C . GLU A 1 387 ? -18.387 -0.130 -20.878 1.00 95.50 387 GLU A C 1
ATOM 2937 O O . GLU A 1 387 ? -17.518 0.509 -20.292 1.00 95.50 387 GLU A O 1
ATOM 2942 N N . TRP A 1 388 ? -18.615 -1.407 -20.575 1.00 95.81 388 TRP A N 1
ATOM 2943 C CA . TRP A 1 388 ? -17.973 -2.086 -19.438 1.00 95.81 388 TRP A CA 1
ATOM 2944 C C . TRP A 1 388 ? -16.808 -2.995 -19.843 1.00 95.81 388 TRP A C 1
ATOM 2946 O O . TRP A 1 388 ? -16.205 -3.638 -18.985 1.00 95.81 388 TRP A O 1
ATOM 2956 N N . GLY A 1 389 ? -16.504 -3.087 -21.142 1.00 97.00 389 GLY A N 1
ATOM 2957 C CA . GLY A 1 389 ? -15.452 -3.961 -21.671 1.00 97.00 389 GLY A CA 1
ATOM 2958 C C . GLY A 1 389 ? -14.074 -3.649 -21.087 1.00 97.00 389 GLY A C 1
ATOM 2959 O O . GLY A 1 389 ? -13.394 -4.562 -20.627 1.00 97.00 389 GLY A O 1
ATOM 2960 N N . GLU A 1 390 ? -13.713 -2.365 -21.014 1.00 97.31 390 GLU A N 1
ATOM 2961 C CA . GLU A 1 390 ? -12.417 -1.922 -20.484 1.00 97.31 390 GLU A CA 1
ATOM 2962 C C . GLU A 1 390 ? -12.239 -2.290 -19.005 1.00 97.31 390 GLU A C 1
ATOM 2964 O O . GLU A 1 390 ? -11.188 -2.791 -18.616 1.00 97.31 390 GLU A O 1
ATOM 2969 N N . LEU A 1 391 ? -13.284 -2.107 -18.187 1.00 97.50 391 LEU A N 1
ATOM 2970 C CA . LEU A 1 391 ? -13.258 -2.508 -16.781 1.00 97.50 391 LEU A CA 1
ATOM 2971 C C . LEU A 1 391 ? -13.107 -4.028 -16.637 1.00 97.50 391 LEU A C 1
ATOM 2973 O O . LEU A 1 391 ? -12.303 -4.480 -15.827 1.00 97.50 391 LEU A O 1
ATOM 2977 N N . ARG A 1 392 ? -13.863 -4.822 -17.408 1.00 97.62 392 ARG A N 1
ATOM 2978 C CA . ARG A 1 392 ? -13.786 -6.293 -17.336 1.00 97.62 392 ARG A CA 1
ATOM 2979 C C . ARG A 1 392 ? -12.400 -6.804 -17.710 1.00 97.62 392 ARG A C 1
ATOM 2981 O O . ARG A 1 392 ? -11.877 -7.671 -17.020 1.00 97.62 392 ARG A O 1
ATOM 2988 N N . GLU A 1 393 ? -11.810 -6.253 -18.764 1.00 97.94 393 GLU A N 1
ATOM 2989 C CA . GLU A 1 393 ? -10.474 -6.646 -19.204 1.00 97.94 393 GLU A CA 1
ATOM 2990 C C . GLU A 1 393 ? -9.400 -6.220 -18.195 1.00 97.94 393 GLU A C 1
ATOM 2992 O O . GLU A 1 393 ? -8.533 -7.021 -17.847 1.00 97.94 393 GLU A O 1
ATOM 2997 N N . LEU A 1 394 ? -9.502 -5.007 -17.637 1.00 98.25 394 LEU A N 1
ATOM 2998 C CA . LEU A 1 394 ? -8.614 -4.558 -16.565 1.00 98.25 394 LEU A CA 1
ATOM 2999 C C . LEU A 1 394 ? -8.683 -5.494 -15.349 1.00 98.25 394 LEU A C 1
ATOM 3001 O O . LEU A 1 394 ? -7.646 -5.898 -14.829 1.00 98.25 394 LEU A O 1
ATOM 3005 N N . MET A 1 395 ? -9.888 -5.875 -14.917 1.00 98.38 395 MET A N 1
ATOM 3006 C CA . MET A 1 395 ? -10.070 -6.806 -13.799 1.00 98.38 395 MET A CA 1
ATOM 3007 C C . MET A 1 395 ? -9.482 -8.185 -14.108 1.00 98.38 395 MET A C 1
ATOM 3009 O O . MET A 1 395 ? -8.728 -8.704 -13.291 1.00 98.38 395 MET A O 1
ATOM 3013 N N . ARG A 1 396 ? -9.735 -8.732 -15.306 1.00 98.12 396 ARG A N 1
ATOM 3014 C CA . ARG A 1 396 ? -9.179 -10.021 -15.758 1.00 98.12 396 ARG A CA 1
ATOM 3015 C C . ARG A 1 396 ? -7.655 -10.050 -15.656 1.00 98.12 396 ARG A C 1
ATOM 3017 O O . ARG A 1 396 ? -7.078 -11.028 -15.190 1.00 98.12 396 ARG A O 1
ATOM 3024 N N . VAL A 1 397 ? -6.996 -8.977 -16.087 1.00 97.94 397 VAL A N 1
ATOM 3025 C CA . VAL A 1 397 ? -5.533 -8.881 -16.037 1.00 97.94 397 VAL A CA 1
ATOM 3026 C C . VAL A 1 397 ? -5.034 -8.779 -14.590 1.00 97.94 397 VAL A C 1
ATOM 3028 O O . VAL A 1 397 ? -4.040 -9.416 -14.232 1.00 97.94 397 VAL A O 1
ATOM 3031 N N . LEU A 1 398 ? -5.740 -8.027 -13.742 1.00 98.38 398 LEU A N 1
ATOM 3032 C CA . LEU A 1 398 ? -5.383 -7.816 -12.336 1.00 98.38 398 LEU A CA 1
ATOM 3033 C C . LEU A 1 398 ? -5.661 -9.020 -11.424 1.00 98.38 398 LEU A C 1
ATOM 3035 O O . LEU A 1 398 ? -5.134 -9.041 -10.318 1.00 98.38 398 LEU A O 1
ATOM 3039 N N . GLU A 1 399 ? -6.414 -10.032 -11.867 1.00 98.06 399 GLU A N 1
ATOM 3040 C CA . GLU A 1 399 ? -6.602 -11.292 -11.124 1.00 98.06 399 GLU A CA 1
ATOM 3041 C C . GLU A 1 399 ? -5.299 -12.089 -10.965 1.00 98.06 399 GLU A C 1
ATOM 3043 O O . GLU A 1 399 ? -5.122 -12.807 -9.980 1.00 98.06 399 GLU A O 1
ATOM 3048 N N . ARG A 1 400 ? -4.373 -11.964 -11.925 1.00 97.94 400 ARG A N 1
ATOM 3049 C CA . ARG A 1 400 ? -3.074 -12.658 -11.932 1.00 97.94 400 ARG A CA 1
ATOM 3050 C C . ARG A 1 400 ? -1.943 -11.662 -12.203 1.00 97.94 400 ARG A C 1
ATOM 3052 O O . ARG A 1 400 ? -1.290 -11.726 -13.248 1.00 97.94 400 ARG A O 1
ATOM 3059 N N . PRO A 1 401 ? -1.695 -10.712 -11.281 1.00 98.38 401 PRO A N 1
ATOM 3060 C CA . PRO A 1 401 ? -0.879 -9.537 -11.567 1.00 98.38 401 PRO A CA 1
ATOM 3061 C C . PRO A 1 401 ? 0.611 -9.858 -11.734 1.00 98.38 401 PRO A C 1
ATOM 3063 O O . PRO A 1 401 ? 1.346 -9.022 -12.251 1.00 98.38 401 PRO A O 1
ATOM 3066 N N . TYR A 1 402 ? 1.070 -11.041 -11.315 1.00 98.50 402 TYR A N 1
ATOM 3067 C CA . TYR A 1 402 ? 2.463 -11.495 -11.423 1.00 98.50 402 TYR A CA 1
ATOM 3068 C C . TYR A 1 402 ? 2.749 -12.342 -12.672 1.00 98.50 402 TYR A C 1
ATOM 3070 O O . TYR A 1 402 ? 3.913 -12.454 -13.082 1.00 98.50 402 TYR A O 1
ATOM 3078 N N . ASP A 1 403 ? 1.707 -12.907 -13.282 1.00 97.50 403 ASP A N 1
ATOM 3079 C CA . ASP A 1 403 ? 1.825 -13.819 -14.415 1.00 97.50 403 ASP A CA 1
ATOM 3080 C C . ASP A 1 403 ? 2.147 -13.054 -15.700 1.00 97.50 403 ASP A C 1
ATOM 3082 O O . ASP A 1 403 ? 1.710 -11.919 -15.905 1.00 97.50 403 ASP A O 1
ATOM 3086 N N . GLU A 1 404 ? 2.894 -13.692 -16.601 1.00 95.06 404 GLU A N 1
ATOM 3087 C CA . GLU A 1 404 ? 2.922 -13.243 -17.992 1.00 95.06 404 GLU A CA 1
ATOM 3088 C C . GLU A 1 404 ? 1.596 -13.616 -18.661 1.00 95.06 404 GLU A C 1
ATOM 3090 O O . GLU A 1 404 ? 1.147 -14.759 -18.581 1.00 95.06 404 GLU A O 1
ATOM 3095 N N . GLN A 1 405 ? 0.975 -12.641 -19.322 1.00 96.69 405 GLN A N 1
ATOM 3096 C CA . GLN A 1 405 ? -0.311 -12.796 -20.004 1.00 96.69 405 GLN A CA 1
ATOM 3097 C C . GLN A 1 405 ? -0.149 -12.324 -21.457 1.00 96.69 405 GLN A C 1
ATOM 3099 O O . GLN A 1 405 ? -0.471 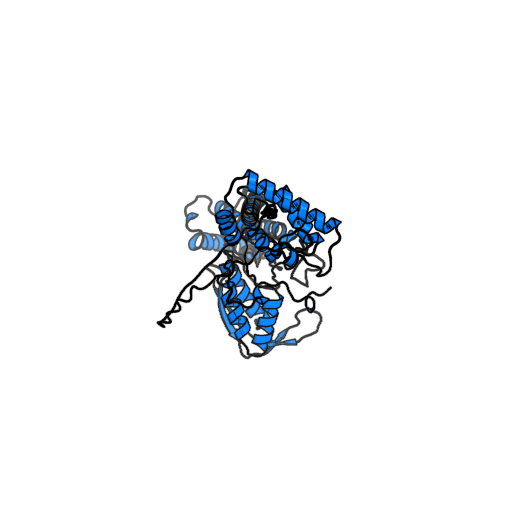-11.173 -21.759 1.00 96.69 405 GLN A O 1
ATOM 3104 N N . PRO A 1 406 ? 0.427 -13.145 -22.360 1.00 93.69 406 PRO A N 1
ATOM 3105 C CA . PRO A 1 406 ? 0.686 -12.751 -23.749 1.00 93.69 406 PRO A CA 1
ATOM 3106 C C . PRO A 1 406 ? -0.594 -12.431 -24.535 1.00 93.69 406 PRO A C 1
ATOM 3108 O O . PRO A 1 406 ? -0.538 -11.731 -25.543 1.00 93.69 406 PRO A O 1
ATOM 3111 N N . GLU A 1 407 ? -1.742 -12.929 -24.078 1.00 93.62 407 GLU A N 1
ATOM 3112 C CA . GLU A 1 407 ? -3.061 -12.613 -24.614 1.00 93.62 407 GLU A CA 1
ATOM 3113 C C . GLU A 1 407 ? -3.584 -11.235 -24.181 1.00 93.62 407 GLU A C 1
ATOM 3115 O O . GLU A 1 407 ? -4.485 -10.695 -24.822 1.00 93.62 407 GLU A O 1
ATOM 3120 N N . ALA A 1 408 ? -3.050 -10.665 -23.095 1.00 93.75 408 ALA A N 1
ATOM 3121 C CA . ALA A 1 408 ? -3.473 -9.363 -22.605 1.00 93.75 408 ALA A CA 1
ATOM 3122 C C . ALA A 1 408 ? -2.907 -8.238 -23.491 1.00 93.75 408 ALA A C 1
ATOM 3124 O O . ALA A 1 408 ? -1.713 -8.238 -23.811 1.00 93.75 408 ALA A O 1
ATOM 3125 N N . PRO A 1 409 ? -3.717 -7.225 -23.850 1.00 94.81 409 PRO A N 1
ATOM 3126 C CA . PRO A 1 409 ? -3.223 -6.046 -24.548 1.00 94.81 409 PRO A CA 1
ATOM 3127 C C . PRO A 1 409 ? -2.045 -5.394 -23.810 1.00 94.81 409 PRO A C 1
ATOM 3129 O O . PRO A 1 409 ? -2.119 -5.104 -22.614 1.00 94.81 409 PRO A O 1
ATOM 3132 N N . SER A 1 410 ? -0.965 -5.097 -24.536 1.00 92.25 410 SER A N 1
ATOM 3133 C CA . SER A 1 410 ? 0.287 -4.588 -23.951 1.00 92.25 410 SER A CA 1
ATOM 3134 C C . SER A 1 410 ? 0.107 -3.311 -23.122 1.00 92.25 410 SER A C 1
ATOM 3136 O O . SER A 1 410 ? 0.848 -3.114 -22.152 1.00 92.25 410 SER A O 1
ATOM 3138 N N . LYS A 1 411 ? -0.913 -2.497 -23.440 1.00 94.25 411 LYS A N 1
ATOM 3139 C CA . LYS A 1 411 ? -1.284 -1.266 -22.723 1.00 94.25 411 LYS A CA 1
ATOM 3140 C C . LYS A 1 411 ? -1.411 -1.453 -21.205 1.00 94.25 411 LYS A C 1
ATOM 3142 O O . LYS A 1 411 ? -1.038 -0.553 -20.467 1.00 94.25 411 LYS A O 1
ATOM 3147 N N . TYR A 1 412 ? -1.848 -2.621 -20.722 1.00 96.25 412 TYR A N 1
ATOM 3148 C CA . TYR A 1 412 ? -2.031 -2.868 -19.282 1.00 96.25 412 TYR A CA 1
ATOM 3149 C C . TYR A 1 412 ? -0.714 -2.976 -18.498 1.00 96.25 412 TYR A C 1
ATOM 3151 O O . TYR A 1 412 ? -0.704 -2.829 -17.278 1.00 96.25 412 TYR A O 1
ATOM 3159 N N . SER A 1 413 ? 0.404 -3.210 -19.189 1.00 93.88 413 SER A N 1
ATOM 3160 C CA . SER A 1 413 ? 1.747 -3.266 -18.590 1.00 93.88 413 SER A CA 1
ATOM 3161 C C . SER A 1 413 ? 2.580 -2.005 -18.848 1.00 93.88 413 SER A C 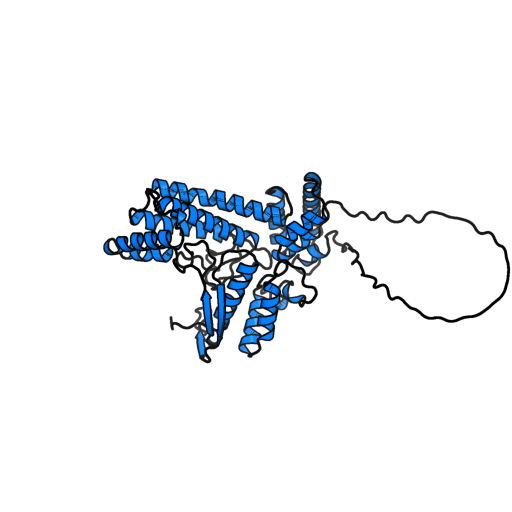1
ATOM 3163 O O . SER A 1 413 ? 3.640 -1.820 -18.247 1.00 93.88 413 SER A O 1
ATOM 3165 N N . GLN A 1 414 ? 2.125 -1.126 -19.741 1.00 91.69 414 GLN A N 1
ATOM 3166 C CA . GLN A 1 414 ? 2.892 0.039 -20.167 1.00 91.69 414 GLN A CA 1
ATOM 3167 C C . GLN A 1 414 ? 2.745 1.217 -19.188 1.00 91.69 414 GLN A C 1
ATOM 3169 O O . GLN A 1 414 ? 1.723 1.346 -18.506 1.00 91.69 414 GLN A O 1
ATOM 3174 N N . PRO A 1 415 ? 3.773 2.081 -19.086 1.00 88.75 415 PRO A N 1
ATOM 3175 C CA . PRO A 1 415 ? 3.622 3.375 -18.429 1.00 88.75 415 PRO A CA 1
ATOM 3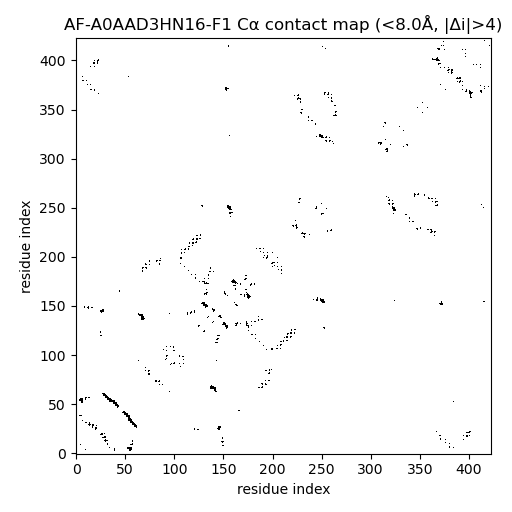176 C C . PRO A 1 415 ? 2.556 4.221 -19.155 1.00 88.75 415 PRO A C 1
ATOM 3178 O O . PRO A 1 415 ? 2.214 3.917 -20.303 1.00 88.75 415 PRO A O 1
ATOM 3181 N N . PRO A 1 416 ? 2.016 5.278 -18.516 1.00 83.19 416 PRO A N 1
ATOM 3182 C CA . PRO A 1 416 ? 1.072 6.174 -19.180 1.00 83.19 416 PRO A CA 1
ATOM 3183 C C . PRO A 1 416 ? 1.642 6.699 -20.510 1.00 83.19 416 PRO A C 1
ATOM 3185 O O . PRO A 1 416 ? 2.846 6.969 -20.592 1.00 83.19 416 PRO A O 1
ATOM 3188 N N . PRO A 1 417 ? 0.800 6.891 -21.544 1.00 78.88 417 PRO A N 1
ATOM 3189 C CA . PRO A 1 417 ? 1.215 7.588 -22.755 1.00 78.88 417 PRO A CA 1
ATOM 3190 C C . PRO A 1 417 ? 1.836 8.944 -22.409 1.00 78.88 417 PRO A C 1
ATOM 3192 O O . PRO A 1 417 ? 1.351 9.627 -21.506 1.00 78.88 417 PRO A O 1
ATOM 3195 N N . ARG A 1 418 ? 2.878 9.364 -23.141 1.00 69.12 418 ARG A N 1
ATOM 3196 C CA . ARG A 1 418 ? 3.585 10.634 -22.869 1.00 69.12 418 ARG A CA 1
ATOM 3197 C C . ARG A 1 418 ? 2.643 11.838 -22.828 1.00 69.12 418 ARG A C 1
ATOM 3199 O O . ARG A 1 418 ? 2.842 12.737 -22.030 1.00 69.12 418 ARG A O 1
ATOM 3206 N N . GLU A 1 419 ? 1.598 11.813 -23.646 1.00 63.47 419 GLU A N 1
ATOM 3207 C CA . GLU A 1 419 ? 0.570 12.857 -23.737 1.00 63.47 419 GLU A CA 1
ATOM 3208 C C . GLU A 1 419 ? -0.268 13.005 -22.452 1.00 63.47 419 GLU A C 1
ATOM 3210 O O . GLU A 1 419 ? -0.880 14.046 -22.231 1.00 63.47 419 GLU A O 1
ATOM 3215 N N . MET A 1 420 ? -0.297 11.977 -21.597 1.00 63.94 420 MET A N 1
ATOM 3216 C CA . MET A 1 420 ? -1.041 11.959 -20.330 1.00 63.94 420 MET A CA 1
ATOM 3217 C C . MET A 1 420 ? -0.174 12.294 -19.113 1.00 63.94 420 MET A C 1
ATOM 3219 O O . MET A 1 420 ? -0.712 12.531 -18.030 1.00 63.94 420 MET A O 1
ATOM 3223 N N . VAL A 1 421 ? 1.152 12.319 -19.268 1.00 58.94 421 VAL A N 1
ATOM 3224 C CA . VAL A 1 421 ? 2.070 12.767 -18.219 1.00 58.94 421 VAL A CA 1
ATOM 3225 C C . VAL A 1 421 ? 2.038 14.293 -18.234 1.00 58.94 421 VAL A C 1
ATOM 3227 O O . VAL A 1 421 ? 2.625 14.921 -19.113 1.00 58.94 421 VAL A O 1
ATOM 3230 N N . ARG A 1 422 ? 1.270 14.902 -17.319 1.00 41.25 422 ARG A N 1
ATOM 3231 C CA . ARG A 1 422 ? 1.301 16.364 -17.162 1.00 41.25 422 ARG A CA 1
ATOM 3232 C C . ARG A 1 422 ? 2.720 16.779 -16.733 1.00 41.25 422 ARG A C 1
ATOM 3234 O O . ARG A 1 422 ? 3.291 16.060 -15.914 1.00 41.25 422 ARG A O 1
ATOM 3241 N N . PRO A 1 423 ? 3.265 17.865 -17.309 1.00 33.03 423 PRO A N 1
ATOM 3242 C CA . PRO A 1 423 ? 4.620 18.335 -17.029 1.00 33.03 423 PRO A CA 1
ATOM 3243 C C . PRO A 1 423 ? 4.824 18.749 -15.573 1.00 33.03 423 PRO A C 1
ATOM 3245 O O . PRO A 1 423 ? 3.823 19.135 -14.920 1.00 33.03 423 PRO A O 1
#

Solvent-accessible surface area (backbone atoms only — not comparable to full-atom values): 24049 Å² total; per-residue (Å²): 135,89,89,77,48,34,41,62,55,31,51,51,30,39,52,49,22,46,35,38,45,48,72,71,41,60,47,35,37,49,80,48,77,44,76,67,84,44,79,38,80,41,49,91,79,77,76,79,66,69,40,78,38,51,19,22,47,55,44,75,45,63,101,66,87,59,26,37,32,68,40,37,52,35,53,75,75,32,82,90,36,28,65,53,40,52,55,50,49,54,49,45,33,62,78,75,37,52,89,41,60,90,50,97,63,42,52,53,59,47,53,39,52,38,41,48,40,38,19,46,43,48,21,48,28,60,70,66,38,44,27,63,34,62,75,48,43,70,40,35,38,58,82,27,31,51,53,77,58,65,45,45,40,46,55,52,46,37,52,59,72,46,54,60,20,78,92,37,65,89,72,38,60,37,5,49,65,31,42,66,59,43,49,51,53,39,51,52,52,38,47,48,34,37,33,76,48,70,59,36,56,67,72,60,45,54,57,46,62,60,48,30,63,58,48,19,49,53,45,28,38,54,49,48,11,34,36,69,49,39,97,61,62,54,66,68,63,52,53,53,48,55,49,52,25,44,79,41,40,14,24,47,51,45,36,42,36,28,56,36,72,62,57,49,63,81,85,74,74,76,77,82,78,88,78,86,82,87,83,90,85,90,82,91,80,90,85,84,91,84,89,83,93,81,93,78,87,82,82,80,81,80,77,80,75,82,76,87,67,68,44,100,73,75,45,56,55,55,41,59,67,20,40,39,89,88,62,89,72,56,71,67,62,45,46,51,53,48,51,51,51,51,54,50,23,51,52,42,49,74,70,64,64,60,53,71,66,38,28,56,53,11,31,77,59,20,43,53,38,66,84,38,66,64,60,52,48,52,25,39,57,33,44,74,73,72,40,55,64,57,44,53,53,52,50,61,51,29,64,49,17,46,54,89,57,90,87,52,69,68,72,61,60,50,76,77,58,75,91,72,57,76,132